Protein AF-A0A8D5AJT8-F1 (afdb_monomer)

Mean predicted aligned error: 10.45 Å

Foldseek 3Di:
DDPPPPVLFEFAEEEADDAQLCLLLVQLLQCLDLQEAEEAPLLLVQLVVQLVVQLVVLVPDPNCPDPVSNNLVSLQRSLCVSSVVQVVVCVVSVHRYYYHYHNNNLVSVVSVCSSRVQHAYEYGDEQLLLSLLSVCLQCVPPDDPQQPVLCVVVVPDSSQSSLVSNLVSSVSSVVVCVVDPLRYDYDYSQCCQPPVVVRVQVVQVSSVHGDDPVSQQVSQDQPDLLFDDDDLVRVQDRGRHCVSPPSSVPDPVVPHDPVSVVSSVVSCVVSVVVPDDTDDDDDDDDDFDDPPCLVVLVVLQLVLCVVCVVSLLSLQWKEWEFEDDPDTFIWIFGSNDPRTDIGTDDDDTQKYKYAYPRVSRCLSVVVDPPSSCVSVVRIDMDHDPRSVSSSCSSSRD

pLDDT: mean 83.9, std 16.43, range [24.47, 98.56]

Organism: NCBI:txid1295382

Structure (mmCIF, N/CA/C/O backbone):
data_AF-A0A8D5AJT8-F1
#
_entry.id   AF-A0A8D5AJT8-F1
#
loop_
_atom_site.group_PDB
_atom_site.id
_atom_site.type_symbol
_atom_site.label_atom_id
_atom_site.label_alt_id
_atom_site.label_comp_id
_atom_site.label_asym_id
_atom_site.label_entity_id
_atom_site.label_seq_id
_atom_site.pdbx_PDB_ins_code
_atom_site.Cartn_x
_atom_site.Cartn_y
_atom_site.Cartn_z
_atom_site.occupancy
_atom_site.B_iso_or_equiv
_atom_site.auth_seq_id
_atom_site.auth_comp_id
_atom_site.auth_asym_id
_atom_site.auth_atom_id
_atom_site.pdbx_PDB_model_num
ATOM 1 N N . MET A 1 1 ? -30.206 -16.526 6.614 1.00 31.19 1 MET A N 1
ATOM 2 C CA . MET A 1 1 ? -30.845 -15.644 7.615 1.00 31.19 1 MET A CA 1
ATOM 3 C C . MET A 1 1 ? -29.694 -14.838 8.151 1.00 31.19 1 MET A C 1
ATOM 5 O O . MET A 1 1 ? -28.939 -15.318 8.986 1.00 31.19 1 MET A O 1
ATOM 9 N N . ASP A 1 2 ? -29.449 -13.733 7.463 1.00 36.25 2 ASP A N 1
ATOM 10 C CA . ASP A 1 2 ? -28.161 -13.059 7.464 1.00 36.25 2 ASP A CA 1
ATOM 11 C C . ASP A 1 2 ? -28.082 -12.183 8.703 1.00 36.25 2 ASP A C 1
ATOM 13 O O . ASP A 1 2 ? -28.822 -11.209 8.837 1.00 36.25 2 ASP A O 1
ATOM 17 N N . HIS A 1 3 ? -27.197 -12.543 9.629 1.00 32.44 3 HIS A N 1
ATOM 18 C CA . HIS A 1 3 ? -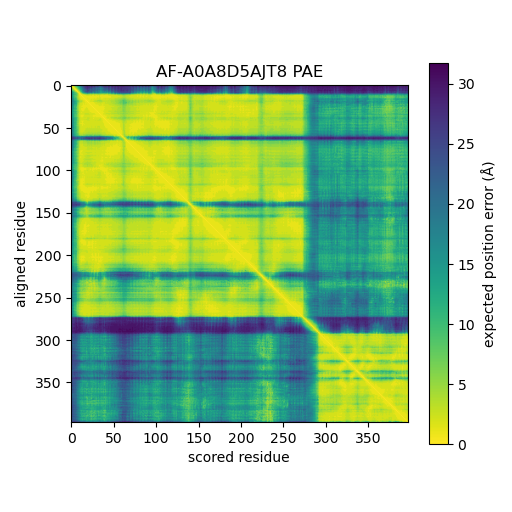26.776 -11.642 10.694 1.00 32.44 3 HIS A CA 1
ATOM 19 C C . HIS A 1 3 ? -25.809 -10.615 10.101 1.00 32.44 3 HIS A C 1
ATOM 21 O O . HIS A 1 3 ? -24.609 -10.640 10.347 1.00 32.44 3 HIS A O 1
ATOM 27 N N . PHE A 1 4 ? -26.348 -9.727 9.267 1.00 37.44 4 PHE A N 1
ATOM 28 C CA . PHE A 1 4 ? -25.704 -8.463 8.962 1.00 37.44 4 PHE A CA 1
ATOM 29 C C . PHE A 1 4 ? -26.032 -7.530 10.128 1.00 37.44 4 PHE A C 1
ATOM 31 O O . PHE A 1 4 ? -27.137 -6.990 10.208 1.00 37.44 4 PHE A O 1
ATOM 38 N N . ASP A 1 5 ? -25.109 -7.386 11.079 1.00 36.47 5 ASP A N 1
ATOM 39 C CA . ASP A 1 5 ? -25.244 -6.341 12.087 1.00 36.47 5 ASP A CA 1
ATOM 40 C C . ASP A 1 5 ? -25.215 -4.993 11.361 1.00 36.47 5 ASP A C 1
ATOM 42 O O . ASP A 1 5 ? -24.244 -4.640 10.690 1.00 36.47 5 ASP A O 1
ATOM 46 N N . ALA A 1 6 ? -26.283 -4.207 11.514 1.00 36.19 6 ALA A N 1
ATOM 47 C CA . ALA A 1 6 ? -26.414 -2.862 10.944 1.00 36.19 6 ALA A CA 1
ATOM 48 C C . ALA A 1 6 ? -25.292 -1.889 11.384 1.00 36.19 6 ALA A C 1
ATOM 50 O O . ALA A 1 6 ? -25.220 -0.767 10.893 1.00 36.19 6 ALA A O 1
ATOM 51 N N . ASN A 1 7 ? -24.415 -2.327 12.293 1.00 41.28 7 ASN A N 1
ATOM 52 C CA . ASN A 1 7 ? -23.260 -1.607 12.814 1.00 41.28 7 ASN A CA 1
ATOM 53 C C . ASN A 1 7 ? -21.974 -1.780 11.970 1.00 41.28 7 ASN A C 1
ATOM 55 O O . ASN A 1 7 ? -20.972 -1.131 12.264 1.00 41.28 7 ASN A O 1
ATOM 59 N N . ASP A 1 8 ? -21.980 -2.650 10.947 1.00 47.91 8 ASP A N 1
ATOM 60 C CA . ASP A 1 8 ? -20.798 -2.952 10.111 1.00 47.91 8 ASP A CA 1
ATOM 61 C C . ASP A 1 8 ? -20.852 -2.310 8.704 1.00 47.91 8 ASP A C 1
ATOM 63 O O . ASP A 1 8 ? -19.934 -2.450 7.893 1.00 47.91 8 ASP A O 1
ATOM 67 N N . ALA A 1 9 ? -21.917 -1.561 8.399 1.00 48.25 9 ALA A N 1
ATOM 68 C CA . ALA A 1 9 ? -22.022 -0.778 7.170 1.00 48.25 9 ALA A CA 1
ATOM 69 C C . ALA A 1 9 ? -21.283 0.567 7.322 1.00 48.25 9 ALA A C 1
ATOM 71 O O . ALA A 1 9 ? -21.709 1.425 8.090 1.00 48.25 9 ALA A O 1
ATOM 72 N N . GLY A 1 10 ? -20.192 0.762 6.570 1.00 64.62 10 GLY A N 1
ATOM 73 C CA . GLY A 1 10 ? -19.506 2.060 6.444 1.00 64.62 10 GLY A CA 1
ATOM 74 C C . GLY A 1 10 ? -18.225 2.240 7.269 1.00 64.62 10 GLY A C 1
ATOM 75 O O . GLY A 1 10 ? -17.694 3.348 7.329 1.00 64.62 10 GLY A O 1
ATOM 76 N N . ASN A 1 11 ? -17.695 1.182 7.892 1.00 85.00 11 ASN A N 1
ATOM 77 C CA . ASN A 1 11 ? -16.389 1.257 8.552 1.00 85.00 11 ASN A CA 1
ATOM 78 C C . ASN A 1 11 ? -15.257 1.313 7.509 1.00 85.00 11 ASN A C 1
ATOM 80 O O . ASN A 1 11 ? -15.252 0.502 6.579 1.00 85.00 11 ASN A O 1
ATOM 84 N N . PRO A 1 12 ? -14.279 2.224 7.653 1.00 95.06 12 PRO A N 1
ATOM 85 C CA . PRO A 1 12 ? -13.188 2.317 6.698 1.00 95.06 12 PRO A CA 1
ATOM 86 C C . PRO A 1 12 ? -12.231 1.137 6.795 1.00 95.06 12 PRO A C 1
ATOM 88 O O . PRO A 1 12 ? -12.018 0.564 7.870 1.00 95.06 12 PRO A O 1
ATOM 91 N N . VAL A 1 13 ? -11.616 0.815 5.661 1.00 97.69 13 VAL A N 1
ATOM 92 C CA . VAL A 1 13 ? -10.610 -0.239 5.545 1.00 97.69 13 VAL A CA 1
ATOM 93 C C . VAL A 1 13 ? -9.232 0.386 5.330 1.00 97.69 13 VAL A C 1
ATOM 95 O O . VAL A 1 13 ? -9.073 1.334 4.565 1.00 97.69 13 VAL A O 1
ATOM 98 N N . PHE A 1 14 ? -8.203 -0.148 5.981 1.00 98.31 14 PHE A N 1
ATOM 99 C CA . PHE A 1 14 ? -6.821 0.279 5.755 1.00 98.31 14 PHE A CA 1
ATOM 100 C C . PHE A 1 14 ? -5.932 -0.914 5.422 1.00 98.31 14 PH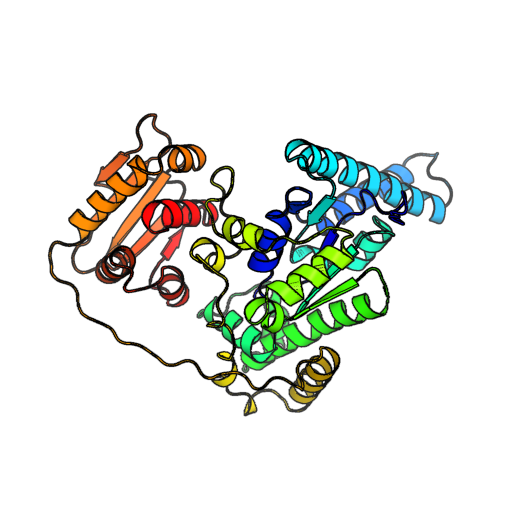E A C 1
ATOM 102 O O . PHE A 1 14 ? -5.881 -1.888 6.173 1.00 98.31 14 PHE A O 1
ATOM 109 N N . ILE A 1 15 ? -5.175 -0.823 4.328 1.00 98.31 15 ILE A N 1
ATOM 110 C CA . ILE A 1 15 ? -4.150 -1.822 4.001 1.00 98.31 15 ILE A CA 1
ATOM 111 C C . ILE A 1 15 ? -2.826 -1.395 4.643 1.00 98.31 15 ILE A C 1
ATOM 113 O O . ILE A 1 15 ? -2.191 -0.425 4.219 1.00 98.31 15 ILE A O 1
ATOM 117 N N . LEU A 1 16 ? -2.389 -2.146 5.654 1.00 98.00 16 LEU A N 1
ATOM 118 C CA . LEU A 1 16 ? -1.123 -1.956 6.356 1.00 98.00 16 LEU A CA 1
ATOM 119 C C . LEU A 1 16 ? -0.055 -2.821 5.693 1.00 98.00 16 LEU A C 1
ATOM 121 O O . LEU A 1 16 ? -0.160 -4.045 5.663 1.00 98.00 16 LEU A O 1
ATOM 125 N N . SER A 1 17 ? 0.965 -2.190 5.118 1.00 95.88 17 SER A N 1
ATOM 126 C CA . SER A 1 17 ? 1.995 -2.905 4.364 1.00 95.88 17 SER A CA 1
ATOM 127 C C . SER A 1 17 ? 3.266 -2.085 4.230 1.00 95.88 17 SER A C 1
ATOM 129 O O . SER A 1 17 ? 3.240 -0.856 4.321 1.00 95.88 17 SER A O 1
ATOM 131 N N . LEU A 1 18 ? 4.372 -2.766 3.944 1.00 93.44 18 LEU A N 1
ATOM 132 C CA . LEU A 1 18 ? 5.580 -2.110 3.459 1.00 93.44 18 LEU A CA 1
ATOM 133 C C . LEU A 1 18 ? 5.525 -1.950 1.939 1.00 93.44 18 LEU A C 1
ATOM 135 O O . LEU A 1 18 ? 4.815 -2.669 1.222 1.00 93.44 18 LEU A O 1
ATOM 139 N N . LYS A 1 19 ? 6.330 -1.017 1.423 1.00 87.62 19 LYS A N 1
ATOM 140 C CA . LYS A 1 19 ? 6.639 -0.972 -0.009 1.00 87.62 19 LYS A CA 1
ATOM 141 C C . LYS A 1 19 ? 7.170 -2.341 -0.428 1.00 87.62 19 LYS A C 1
ATOM 143 O O . LYS A 1 19 ? 7.923 -2.936 0.317 1.00 87.62 19 LYS A O 1
ATOM 148 N N . ARG A 1 20 ? 6.843 -2.829 -1.625 1.00 87.62 20 ARG A N 1
ATOM 149 C CA . ARG A 1 20 ? 7.329 -4.133 -2.139 1.00 87.62 20 ARG A CA 1
ATOM 150 C C . ARG A 1 20 ? 6.747 -5.371 -1.464 1.00 87.62 20 ARG A C 1
ATOM 152 O O . ARG A 1 20 ? 7.190 -6.463 -1.782 1.00 87.62 20 ARG A O 1
ATOM 159 N N . SER A 1 21 ? 5.707 -5.255 -0.648 1.00 92.44 21 SER A N 1
ATOM 160 C CA . SER A 1 21 ? 4.983 -6.434 -0.142 1.00 92.44 21 SER A CA 1
ATOM 161 C C . SER A 1 21 ? 3.808 -6.870 -1.031 1.00 92.44 21 SER A C 1
ATOM 163 O O . SER A 1 21 ? 2.979 -7.652 -0.598 1.00 92.44 21 SER A O 1
ATOM 165 N N . GLY A 1 22 ? 3.690 -6.346 -2.259 1.00 90.88 22 GLY A N 1
ATOM 166 C CA . GLY A 1 22 ? 2.536 -6.608 -3.137 1.00 90.88 22 GLY A CA 1
ATOM 167 C C . GLY A 1 22 ? 1.314 -5.727 -2.849 1.00 90.88 22 GLY A C 1
ATOM 168 O O . GLY A 1 22 ? 0.205 -6.037 -3.269 1.00 90.88 22 GLY A O 1
ATOM 169 N N . SER A 1 23 ? 1.496 -4.604 -2.152 1.00 92.50 23 SER A N 1
ATOM 170 C CA . SER A 1 23 ? 0.389 -3.762 -1.681 1.00 92.50 23 SER A CA 1
ATOM 171 C C . SER A 1 23 ? -0.383 -3.043 -2.787 1.00 92.50 23 SER A C 1
ATOM 173 O O . SER A 1 23 ? -1.576 -2.791 -2.639 1.00 92.50 23 SER A O 1
ATOM 175 N N . THR A 1 24 ? 0.261 -2.748 -3.920 1.00 90.62 24 THR A N 1
ATOM 176 C CA . THR A 1 24 ? -0.433 -2.258 -5.121 1.00 90.62 24 THR A CA 1
ATOM 177 C C . THR A 1 24 ? -1.337 -3.336 -5.712 1.00 90.62 24 THR A C 1
ATOM 179 O O . THR A 1 24 ? -2.485 -3.030 -6.010 1.00 90.62 24 THR A O 1
ATOM 182 N N . LEU A 1 25 ? -0.863 -4.583 -5.828 1.00 92.44 25 LEU A N 1
ATOM 183 C CA . LEU A 1 25 ? -1.694 -5.697 -6.293 1.00 92.44 25 LEU A CA 1
ATOM 184 C C . LEU A 1 25 ? -2.913 -5.860 -5.382 1.00 92.44 25 LEU A C 1
ATOM 186 O O . LEU A 1 25 ? -4.036 -5.796 -5.863 1.00 92.44 25 LEU A O 1
ATOM 190 N N . LEU A 1 26 ? -2.691 -5.987 -4.070 1.00 95.31 26 LEU A N 1
ATOM 191 C CA . LEU A 1 26 ? -3.781 -6.185 -3.117 1.00 95.31 26 LEU A CA 1
ATOM 192 C C . LEU A 1 26 ? -4.805 -5.048 -3.163 1.00 95.31 26 LEU A C 1
ATOM 194 O O . LEU A 1 26 ? -6.000 -5.314 -3.182 1.00 95.31 26 LEU A O 1
ATOM 198 N N . ARG A 1 27 ? -4.352 -3.790 -3.230 1.00 94.62 27 ARG A N 1
ATOM 199 C CA . ARG A 1 27 ? -5.260 -2.645 -3.343 1.00 94.62 27 ARG A CA 1
ATOM 200 C C . ARG A 1 27 ? -6.124 -2.719 -4.594 1.00 94.62 27 ARG A C 1
ATOM 202 O O . ARG A 1 27 ? -7.317 -2.523 -4.468 1.00 94.62 27 ARG A O 1
ATOM 209 N N . ASN A 1 28 ? -5.547 -3.005 -5.761 1.00 91.94 28 ASN A N 1
ATOM 210 C CA . ASN A 1 28 ? -6.325 -3.089 -7.003 1.00 91.94 28 ASN A CA 1
ATOM 211 C C . ASN A 1 28 ? -7.278 -4.294 -7.010 1.00 91.94 28 ASN A C 1
ATOM 213 O O . ASN A 1 28 ? -8.359 -4.201 -7.574 1.00 91.94 28 ASN A O 1
ATOM 217 N N . VAL A 1 29 ? -6.920 -5.404 -6.354 1.00 93.81 29 VAL A N 1
ATOM 218 C CA . VAL A 1 29 ? -7.859 -6.519 -6.157 1.00 93.81 29 VAL A CA 1
ATOM 219 C C . VAL A 1 29 ? -9.030 -6.088 -5.273 1.00 93.81 29 VAL A C 1
ATOM 221 O O . VAL A 1 29 ? -10.179 -6.352 -5.610 1.00 93.81 29 VAL A O 1
ATOM 224 N N . VAL A 1 30 ? -8.757 -5.386 -4.170 1.00 94.56 30 VAL A N 1
ATOM 225 C CA . VAL A 1 30 ? -9.801 -4.837 -3.290 1.00 94.56 30 VAL A CA 1
ATOM 226 C C . VAL A 1 30 ? -10.692 -3.838 -4.042 1.00 94.56 30 VAL A C 1
ATOM 228 O O . VAL A 1 30 ? -11.909 -3.930 -3.935 1.00 94.56 30 VAL A O 1
ATOM 231 N N . ASP A 1 31 ? -10.094 -2.958 -4.846 1.00 92.81 31 ASP A N 1
ATOM 232 C CA . ASP A 1 31 ? -10.767 -1.953 -5.689 1.00 92.81 31 ASP A CA 1
ATOM 233 C C . ASP A 1 31 ? -11.601 -2.566 -6.826 1.00 92.81 31 ASP A C 1
ATOM 235 O O . ASP A 1 31 ? -12.544 -1.964 -7.319 1.00 92.81 31 ASP A O 1
ATOM 239 N N . SER A 1 32 ? -11.271 -3.788 -7.261 1.00 92.25 32 SER A N 1
ATOM 240 C CA . SER A 1 32 ? -12.020 -4.468 -8.327 1.00 92.25 32 SER A CA 1
ATOM 241 C C . SER A 1 32 ? -13.430 -4.891 -7.899 1.00 92.25 32 SER A C 1
ATOM 243 O O . SER A 1 32 ? -14.270 -5.217 -8.745 1.00 92.25 32 SER A O 1
ATOM 245 N N . HIS A 1 33 ? -13.696 -4.911 -6.590 1.00 94.06 33 HIS A N 1
ATOM 246 C CA . HIS A 1 33 ? -14.980 -5.303 -6.041 1.00 94.06 33 HIS A CA 1
ATOM 247 C C . HIS A 1 33 ? -15.950 -4.108 -6.027 1.00 94.06 33 HIS A C 1
ATOM 249 O O . HIS A 1 33 ? -15.670 -3.112 -5.369 1.00 94.06 33 HIS A O 1
ATOM 255 N N . PRO A 1 34 ? -17.156 -4.217 -6.618 1.00 92.94 34 PRO A N 1
ATOM 256 C CA . PRO A 1 34 ? -18.059 -3.074 -6.838 1.00 92.94 34 PRO A CA 1
ATOM 257 C C . PRO A 1 34 ? -18.559 -2.384 -5.558 1.00 92.94 34 PRO A C 1
ATOM 259 O O . PRO A 1 34 ? -19.081 -1.279 -5.600 1.00 92.94 34 PRO A O 1
ATOM 262 N N . ALA A 1 35 ? -18.442 -3.041 -4.404 1.00 94.12 35 ALA A N 1
ATOM 263 C CA . ALA A 1 35 ? -18.800 -2.462 -3.110 1.00 94.12 35 ALA A CA 1
ATOM 264 C C . ALA A 1 35 ? -17.647 -1.720 -2.402 1.00 94.12 35 ALA A C 1
ATOM 266 O O . ALA A 1 35 ? -17.856 -1.272 -1.271 1.00 94.12 35 ALA A O 1
ATOM 267 N N . VAL A 1 36 ? -16.454 -1.619 -2.999 1.00 93.88 36 VAL A N 1
ATOM 268 C CA . VAL A 1 36 ? -15.268 -1.036 -2.356 1.00 93.88 36 VAL A CA 1
ATOM 269 C C . VAL A 1 36 ? -14.590 -0.018 -3.266 1.00 93.88 36 VAL A C 1
ATOM 271 O O . VAL A 1 36 ? -14.219 -0.345 -4.379 1.00 93.88 36 VAL A O 1
ATOM 274 N N . PHE A 1 37 ? -14.356 1.180 -2.736 1.00 93.94 37 PHE A N 1
ATOM 275 C CA . PHE A 1 37 ? -13.538 2.221 -3.356 1.00 93.94 37 PHE A CA 1
ATOM 276 C C . PHE A 1 37 ? -12.173 2.285 -2.658 1.00 93.94 37 PHE A C 1
ATOM 278 O O . PHE A 1 37 ? -12.108 2.629 -1.475 1.00 93.94 37 PHE A O 1
ATOM 285 N N . ALA A 1 38 ? -11.073 1.948 -3.333 1.00 93.38 38 ALA A N 1
ATOM 286 C CA . ALA A 1 38 ? -9.747 1.838 -2.727 1.00 93.38 38 ALA A CA 1
ATOM 287 C C . ALA A 1 38 ? -8.743 2.886 -3.241 1.00 93.38 38 ALA A C 1
ATOM 289 O O . ALA A 1 38 ? -8.243 2.840 -4.363 1.00 93.38 38 ALA A O 1
ATOM 290 N N . SER A 1 39 ? -8.318 3.789 -2.360 1.00 91.50 39 SER A N 1
ATOM 291 C CA . SER A 1 39 ? -7.466 4.929 -2.694 1.00 91.50 39 SER A CA 1
ATOM 292 C C . SER A 1 39 ? -6.019 4.801 -2.184 1.00 91.50 39 SER A C 1
ATOM 294 O O . SER A 1 39 ? -5.596 3.786 -1.617 1.00 91.50 39 SER A O 1
ATOM 296 N N . VAL A 1 40 ? -5.213 5.824 -2.487 1.00 91.00 40 VAL A N 1
ATOM 297 C CA . VAL A 1 40 ? -3.848 6.066 -1.967 1.00 91.00 40 VAL A CA 1
ATOM 298 C C . VAL A 1 40 ? -3.750 7.498 -1.416 1.00 91.00 40 VAL A C 1
ATOM 300 O O . VAL A 1 40 ? -2.761 8.203 -1.616 1.00 91.00 40 VAL A O 1
ATOM 303 N N . PHE A 1 41 ? -4.804 7.967 -0.749 1.00 93.12 41 PHE A N 1
ATOM 304 C CA . PHE A 1 41 ? -4.995 9.382 -0.403 1.00 93.12 41 PHE A CA 1
ATOM 305 C C . PHE A 1 41 ? -4.261 9.831 0.861 1.00 93.12 41 PHE A C 1
ATOM 307 O O . PHE A 1 41 ? -4.344 11.000 1.231 1.00 93.12 41 PHE A O 1
ATOM 314 N N . ALA A 1 42 ? -3.498 8.935 1.496 1.00 94.56 42 ALA A N 1
ATOM 315 C CA . ALA A 1 42 ? -2.661 9.272 2.652 1.00 94.56 42 ALA A CA 1
ATOM 316 C C . ALA A 1 42 ? -3.508 9.821 3.807 1.00 94.56 42 ALA A C 1
ATOM 318 O O . ALA A 1 42 ? -3.265 10.900 4.356 1.00 94.56 42 ALA A O 1
ATOM 319 N N . ILE A 1 43 ? -4.515 9.033 4.183 1.00 97.19 43 ILE A N 1
ATOM 320 C CA . ILE A 1 43 ? -5.489 9.405 5.207 1.00 97.19 43 ILE A CA 1
ATOM 321 C C . ILE A 1 43 ? -4.826 9.638 6.571 1.00 97.19 43 ILE A C 1
ATOM 323 O O . ILE A 1 43 ? -5.264 10.509 7.314 1.00 97.19 43 ILE A O 1
ATOM 327 N N . GLY A 1 44 ? -3.732 8.941 6.892 1.00 97.25 44 GLY A N 1
ATOM 328 C CA . GLY A 1 44 ? -2.982 9.149 8.136 1.00 97.25 44 GLY A CA 1
ATOM 329 C C . GLY A 1 44 ? -2.467 10.586 8.306 1.00 97.25 44 GLY A C 1
ATOM 330 O O . GLY A 1 44 ? -2.859 11.252 9.268 1.00 97.25 44 GLY A O 1
ATOM 331 N N . PRO A 1 45 ? -1.636 11.095 7.377 1.00 98.00 45 PRO A N 1
ATOM 332 C CA . PRO A 1 45 ? -1.221 12.499 7.367 1.00 98.00 45 PRO A CA 1
ATOM 333 C C . PRO A 1 45 ? -2.384 13.502 7.378 1.00 98.00 45 PRO A C 1
ATOM 335 O O . PRO A 1 45 ? -2.307 14.520 8.069 1.00 98.00 45 PRO A O 1
ATOM 338 N N . LEU A 1 46 ? -3.479 13.215 6.663 1.00 98.00 46 LEU A N 1
ATOM 339 C CA . LEU A 1 46 ? -4.673 14.064 6.678 1.00 98.00 46 LEU A CA 1
ATOM 340 C C . LEU A 1 46 ? -5.322 14.112 8.072 1.00 98.00 46 LEU A C 1
ATOM 342 O O . LEU A 1 46 ? -5.634 15.196 8.568 1.00 98.00 46 LEU A O 1
ATOM 346 N N . CYS A 1 47 ? -5.476 12.960 8.734 1.00 98.38 47 CYS A N 1
ATOM 347 C CA . CYS A 1 47 ? -5.963 12.882 10.110 1.00 98.38 47 CYS A CA 1
ATOM 348 C C . CYS A 1 47 ? -5.072 13.675 11.072 1.00 98.38 47 CYS A C 1
ATOM 350 O O . CYS A 1 47 ? -5.596 14.383 11.927 1.00 98.38 47 CYS A O 1
ATOM 352 N N . GLU A 1 48 ? -3.746 13.590 10.934 1.00 98.38 48 GLU A N 1
ATOM 353 C CA . GLU A 1 48 ? -2.794 14.333 11.774 1.00 98.38 48 GLU A CA 1
ATOM 354 C C . GLU A 1 48 ? -2.994 15.846 11.653 1.00 98.38 48 GLU A C 1
ATOM 356 O O . GLU A 1 48 ? -3.123 16.548 12.664 1.00 98.38 48 GLU A O 1
ATOM 361 N N . ALA A 1 49 ? -3.066 16.342 10.415 1.00 98.38 49 ALA A N 1
ATOM 362 C CA . ALA A 1 49 ? -3.258 17.757 10.131 1.00 98.38 49 ALA A CA 1
ATOM 363 C C . ALA A 1 49 ? -4.598 18.262 10.687 1.00 98.38 49 ALA A C 1
ATOM 365 O O . ALA A 1 49 ? -4.626 19.225 11.456 1.00 98.38 49 ALA A O 1
ATOM 366 N N . LEU A 1 50 ? -5.700 17.578 10.364 1.00 98.31 50 LEU A N 1
ATOM 367 C CA . LEU A 1 50 ? -7.042 17.960 10.808 1.00 98.31 50 LEU A CA 1
ATOM 368 C C . LEU A 1 50 ? -7.186 17.895 12.330 1.00 98.31 50 LEU A C 1
ATOM 370 O O . LEU A 1 50 ? -7.687 18.844 12.935 1.00 98.31 50 LEU A O 1
ATOM 374 N N . ASN A 1 51 ? -6.708 16.823 12.964 1.00 98.12 51 ASN A N 1
ATOM 375 C CA . ASN A 1 51 ? -6.800 16.664 14.412 1.00 98.12 51 ASN A CA 1
ATOM 376 C C . ASN A 1 51 ? -6.010 17.753 15.143 1.00 98.12 51 ASN A C 1
ATOM 378 O O . ASN A 1 51 ? -6.517 18.343 16.099 1.00 98.12 51 ASN A O 1
ATOM 382 N N . SER A 1 52 ? -4.808 18.077 14.660 1.00 97.31 52 SER A N 1
ATOM 383 C CA . SER A 1 52 ? -3.997 19.170 15.204 1.00 97.31 52 SER A CA 1
ATOM 384 C C . SER A 1 52 ? -4.703 20.520 15.067 1.00 97.31 52 SER A C 1
ATOM 386 O O . SER A 1 52 ? -4.803 21.273 16.039 1.00 97.31 52 SER A O 1
ATOM 388 N N . THR A 1 53 ? -5.258 20.819 13.889 1.00 97.00 53 THR A N 1
ATOM 389 C CA . THR A 1 53 ? -6.000 22.062 13.648 1.00 97.00 53 THR A CA 1
ATOM 390 C C . THR A 1 53 ? -7.257 22.156 14.513 1.00 97.00 53 THR A C 1
ATOM 392 O O . THR A 1 53 ? -7.478 23.188 15.150 1.00 97.00 53 THR A O 1
ATOM 395 N N . HIS A 1 54 ? -8.065 21.095 14.593 1.00 95.50 54 HIS A N 1
ATOM 396 C CA . HIS A 1 54 ? -9.260 21.068 15.434 1.00 95.50 54 HIS A CA 1
ATOM 397 C C . HIS A 1 54 ? -8.917 21.234 16.912 1.00 95.50 54 HIS A C 1
ATOM 399 O O . HIS A 1 54 ? -9.541 22.055 17.584 1.00 95.50 54 HIS A O 1
ATOM 405 N N . TYR A 1 55 ? -7.904 20.523 17.408 1.00 94.81 55 TYR A N 1
ATOM 406 C CA . TYR A 1 55 ? -7.457 20.645 18.792 1.00 94.81 55 TYR A CA 1
ATOM 407 C C . TYR A 1 55 ? -7.030 22.082 19.128 1.00 94.81 55 TYR A C 1
ATOM 409 O O . TYR A 1 55 ? -7.505 22.647 20.114 1.00 94.81 55 TYR A O 1
ATOM 417 N N . LEU A 1 56 ? -6.198 22.712 18.290 1.00 94.38 56 LEU A N 1
ATOM 418 C CA . LEU A 1 56 ? -5.738 24.089 18.511 1.00 94.38 56 LEU A CA 1
ATOM 419 C C . LEU A 1 56 ? -6.877 25.113 18.408 1.00 94.38 56 LEU A C 1
ATOM 421 O O . LEU A 1 56 ? -6.933 26.056 19.199 1.00 94.38 56 LEU A O 1
ATOM 425 N N . ALA A 1 57 ? -7.811 24.929 17.473 1.00 93.25 57 ALA A N 1
ATOM 426 C CA . ALA A 1 57 ? -8.991 25.783 17.361 1.00 93.25 57 ALA A CA 1
ATOM 427 C C . ALA A 1 57 ? -9.867 25.693 18.622 1.00 93.25 57 ALA A C 1
ATOM 429 O O . ALA A 1 57 ? -10.245 26.720 19.190 1.00 93.25 57 ALA A O 1
ATOM 430 N N . LEU A 1 58 ? -10.116 24.473 19.111 1.00 92.06 58 LEU A N 1
ATOM 431 C CA . LEU A 1 58 ? -10.857 24.230 20.349 1.00 92.06 58 LEU A CA 1
ATOM 432 C C . LEU A 1 58 ? -10.117 24.765 21.581 1.00 92.06 58 LEU A C 1
ATOM 434 O O . LEU A 1 58 ? -10.757 25.220 22.525 1.00 92.06 58 LEU A O 1
ATOM 438 N N . ALA A 1 59 ? -8.780 24.733 21.588 1.00 89.19 59 ALA A N 1
ATOM 439 C CA . ALA A 1 59 ? -7.945 25.304 22.648 1.00 89.19 59 ALA A CA 1
ATOM 440 C C . ALA A 1 59 ? -8.082 26.829 22.747 1.00 89.19 59 ALA A C 1
ATOM 442 O O . ALA A 1 59 ? -8.059 27.378 23.846 1.00 89.19 59 ALA A O 1
ATOM 443 N N . ARG A 1 60 ? -8.261 27.511 21.609 1.00 88.44 60 ARG A N 1
ATOM 444 C CA . ARG A 1 60 ? -8.448 28.969 21.563 1.00 88.44 60 ARG A CA 1
ATOM 445 C C . ARG A 1 60 ? -9.877 29.416 21.851 1.00 88.44 60 ARG A C 1
ATOM 447 O O . ARG A 1 60 ? -10.072 30.527 22.336 1.00 88.44 60 ARG A O 1
ATOM 454 N N . SER A 1 61 ? -10.876 28.599 21.527 1.00 80.88 61 SER A N 1
ATOM 455 C CA . SER A 1 61 ? -12.271 28.923 21.822 1.00 80.88 61 SER A CA 1
ATOM 456 C C . SER A 1 61 ? -12.577 28.719 23.310 1.00 80.88 61 SER A C 1
ATOM 458 O O . SER A 1 61 ? -12.261 27.667 23.862 1.00 80.88 61 SER A O 1
ATOM 460 N N . ALA A 1 62 ? -13.270 29.667 23.949 1.00 61.47 62 ALA A N 1
ATOM 461 C CA . ALA A 1 62 ? -13.691 29.573 25.357 1.00 61.47 62 ALA A CA 1
ATOM 462 C C . ALA A 1 62 ? -14.667 28.405 25.660 1.00 61.47 62 ALA A C 1
ATOM 464 O O . ALA A 1 62 ? -15.086 28.239 26.800 1.00 61.47 62 ALA A O 1
ATOM 465 N N . GLY A 1 63 ? -15.033 27.602 24.652 1.00 61.12 63 GLY A N 1
ATOM 466 C CA . GLY A 1 63 ? -15.973 26.480 24.745 1.00 61.12 63 GLY A CA 1
ATOM 467 C C . GLY A 1 63 ? -15.348 25.086 24.625 1.00 61.12 63 GLY A C 1
ATOM 468 O O . GLY A 1 63 ? -16.081 24.124 24.440 1.00 61.12 63 GLY A O 1
ATOM 469 N N . GLY A 1 64 ? -14.020 24.943 24.690 1.00 62.94 64 GLY A N 1
ATOM 470 C CA . GLY A 1 64 ? -13.347 23.661 24.427 1.00 62.94 64 GLY A CA 1
ATOM 471 C C . GLY A 1 64 ? -13.392 22.608 25.544 1.00 62.94 64 GLY A C 1
ATOM 472 O O . GLY A 1 64 ? -12.678 21.617 25.426 1.00 62.94 64 GLY A O 1
ATOM 473 N N . GLY A 1 65 ? -14.172 22.817 26.610 1.00 78.44 65 GLY A N 1
ATOM 474 C CA . GLY A 1 65 ? -14.271 21.886 27.739 1.00 78.44 65 GLY A CA 1
ATOM 475 C C . GLY A 1 65 ? -12.939 21.623 28.457 1.00 78.44 65 GLY A C 1
ATOM 476 O O . GLY A 1 65 ? -11.950 22.357 28.305 1.00 78.44 65 GLY A O 1
ATOM 477 N N . SER A 1 66 ? -12.927 20.565 29.263 1.00 89.75 66 SER A N 1
ATOM 478 C CA . SER A 1 66 ? -11.723 19.974 29.849 1.00 89.75 66 SER A CA 1
ATOM 479 C C . SER A 1 66 ? -10.793 19.405 28.769 1.00 89.75 66 SER A C 1
ATOM 481 O O . SER A 1 66 ? -11.185 19.176 27.627 1.00 89.75 66 SER A O 1
ATOM 483 N N . GLU A 1 67 ? -9.528 19.162 29.113 1.00 92.00 67 GLU A N 1
ATOM 484 C CA . GLU A 1 67 ? -8.543 18.631 28.161 1.00 92.00 67 GLU A CA 1
ATOM 485 C C . GLU A 1 67 ? -8.950 17.283 27.513 1.00 92.00 67 GLU A C 1
ATOM 487 O O . GLU A 1 67 ? -8.806 17.152 26.293 1.00 92.00 67 GLU A O 1
ATOM 492 N N . PRO A 1 68 ? -9.512 16.297 28.245 1.00 93.12 68 PRO A N 1
ATOM 493 C CA . PRO A 1 68 ? -10.030 15.070 27.633 1.00 93.12 68 PRO A CA 1
ATOM 494 C C . PRO A 1 68 ? -11.187 15.316 26.655 1.00 93.12 68 PRO A C 1
ATOM 496 O O . PRO A 1 68 ? -11.189 14.751 25.562 1.00 93.12 68 PRO A O 1
ATOM 499 N N . GLU A 1 69 ? -12.135 16.189 27.010 1.00 92.38 69 GLU A N 1
ATOM 500 C CA . GLU A 1 69 ? -13.275 16.540 26.148 1.00 92.38 69 GLU A CA 1
ATOM 501 C C . GLU A 1 69 ? -12.805 17.224 24.864 1.00 92.38 69 GLU A C 1
ATOM 503 O O . GLU A 1 69 ? -13.266 16.891 23.773 1.00 92.38 69 GLU A O 1
ATOM 508 N N . ARG A 1 70 ? -11.821 18.124 24.974 1.00 92.69 70 ARG A N 1
ATOM 509 C CA . ARG A 1 70 ? -11.216 18.806 23.8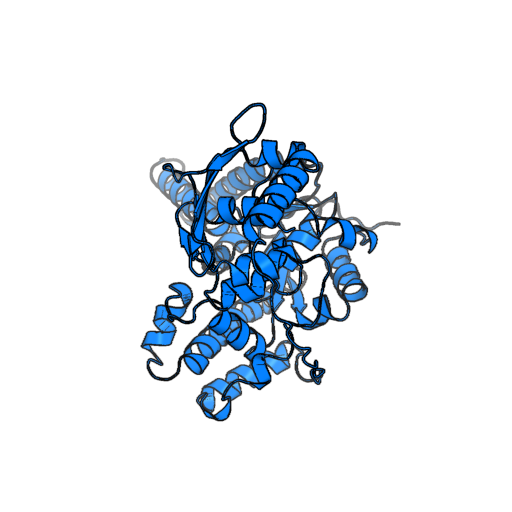26 1.00 92.69 70 ARG A CA 1
ATOM 510 C C . ARG A 1 70 ? -10.613 17.818 22.833 1.00 92.69 70 ARG A C 1
ATOM 512 O O . ARG A 1 70 ? -10.806 17.957 21.627 1.00 92.69 70 ARG A O 1
ATOM 519 N N . ARG A 1 71 ? -9.875 16.823 23.335 1.00 94.62 71 ARG A N 1
ATOM 520 C CA . ARG A 1 71 ? -9.246 15.778 22.512 1.00 94.62 71 ARG A CA 1
ATOM 521 C C . ARG A 1 71 ? -10.280 14.873 21.859 1.00 94.62 71 ARG A C 1
ATOM 523 O O . ARG A 1 71 ? -10.160 14.610 20.668 1.00 94.62 71 ARG A O 1
ATOM 530 N N . ALA A 1 72 ? -11.292 14.439 22.609 1.00 95.00 72 ALA A N 1
ATOM 531 C CA . ALA A 1 72 ? -12.385 13.637 22.068 1.00 95.00 72 ALA A CA 1
ATOM 532 C C . ALA A 1 72 ? -13.116 14.387 20.943 1.00 95.00 72 ALA A C 1
ATOM 534 O O . ALA A 1 72 ? -13.255 13.870 19.839 1.00 95.00 72 ALA A O 1
ATOM 535 N N . LEU A 1 73 ? -13.455 15.659 21.170 1.00 95.06 73 LEU A N 1
ATOM 536 C CA . LEU A 1 73 ? -14.126 16.484 20.170 1.00 95.06 73 LEU A CA 1
ATOM 537 C C . LEU A 1 73 ? -13.251 16.749 18.931 1.00 95.06 73 LEU A C 1
ATOM 539 O O . LEU A 1 73 ? -13.772 16.824 17.818 1.00 95.06 73 LEU A O 1
ATOM 543 N N . ALA A 1 74 ? -11.930 16.884 19.090 1.00 96.56 74 ALA A N 1
ATOM 544 C CA . ALA A 1 74 ? -11.009 17.001 17.959 1.00 96.56 74 ALA A CA 1
ATOM 545 C C . ALA A 1 74 ? -10.981 15.720 17.106 1.00 96.56 74 ALA A C 1
ATOM 547 O O . ALA A 1 74 ? -11.032 15.810 15.876 1.00 96.56 74 ALA A O 1
ATOM 548 N N . LEU A 1 75 ? -10.978 14.543 17.742 1.00 97.75 75 LEU A N 1
ATOM 549 C CA . LEU A 1 75 ? -11.070 13.253 17.053 1.00 97.75 75 LEU A CA 1
ATOM 550 C C . LEU A 1 75 ? -12.403 13.113 16.310 1.00 97.75 75 LEU A C 1
ATOM 552 O O . LEU A 1 75 ? -12.401 12.737 15.142 1.00 97.75 75 LEU A O 1
ATOM 556 N N . ASP A 1 76 ? -13.522 13.476 16.941 1.00 96.62 76 ASP A N 1
ATOM 557 C CA . ASP A 1 76 ? -14.852 13.400 16.326 1.00 96.62 76 ASP A CA 1
ATOM 558 C C . ASP A 1 76 ? -14.976 14.315 15.105 1.00 96.62 76 ASP A C 1
ATOM 560 O O . ASP A 1 76 ? -15.480 13.901 14.060 1.00 96.62 76 ASP A O 1
ATOM 564 N N . LYS A 1 77 ? -14.463 15.549 15.203 1.00 97.00 77 LYS A N 1
ATOM 565 C CA . LYS A 1 77 ? -14.427 16.488 14.072 1.00 97.00 77 LYS A CA 1
ATOM 566 C C . LYS A 1 77 ? -13.532 15.987 12.941 1.00 97.00 77 LYS A C 1
ATOM 568 O O . LYS A 1 77 ? -13.920 16.082 11.781 1.00 97.00 77 LYS A O 1
ATOM 573 N N . THR A 1 78 ? -12.383 15.407 13.283 1.00 98.44 78 THR A N 1
ATOM 574 C CA . THR A 1 78 ? -11.471 14.795 12.307 1.00 98.44 78 THR A CA 1
ATOM 575 C C . THR A 1 78 ? -12.141 13.628 11.589 1.00 98.44 78 THR A C 1
ATOM 577 O O . THR A 1 78 ? -12.114 13.577 10.362 1.00 98.44 78 THR A O 1
ATOM 580 N N . ARG A 1 79 ? -12.795 12.728 12.338 1.00 98.00 79 ARG A N 1
ATOM 581 C CA . ARG A 1 79 ? -13.559 11.601 11.788 1.00 98.00 79 ARG A CA 1
ATOM 582 C C . ARG A 1 79 ? -14.623 12.101 10.820 1.00 98.00 79 ARG A C 1
ATOM 584 O O . ARG A 1 79 ? -14.651 11.655 9.684 1.00 98.00 79 ARG A O 1
ATOM 591 N N . ALA A 1 80 ? -15.446 13.062 11.241 1.00 97.00 80 ALA A N 1
ATOM 592 C CA . ALA A 1 80 ? -16.520 13.603 10.413 1.00 97.00 80 ALA A CA 1
ATOM 593 C C . ALA A 1 80 ? -16.004 14.237 9.110 1.00 97.00 80 ALA A C 1
ATOM 595 O O . ALA A 1 80 ? -16.585 14.008 8.053 1.00 97.00 80 ALA A O 1
ATOM 596 N N . ALA A 1 81 ? -14.906 14.998 9.170 1.00 97.50 81 ALA A N 1
ATOM 597 C CA . ALA A 1 81 ? -14.317 15.633 7.993 1.00 97.50 81 ALA A CA 1
ATOM 598 C C . ALA A 1 81 ? -13.774 14.606 6.986 1.00 97.50 81 ALA A C 1
ATOM 600 O O . ALA A 1 81 ? -14.046 14.711 5.792 1.00 97.50 81 ALA A O 1
ATOM 601 N N . VAL A 1 82 ? -13.036 13.599 7.462 1.00 97.44 82 VAL A N 1
ATOM 602 C CA . VAL A 1 82 ? -12.464 12.566 6.587 1.00 97.44 82 VAL A CA 1
ATOM 603 C C . VAL A 1 82 ? -13.546 11.631 6.047 1.00 97.44 82 VAL A C 1
ATOM 605 O O . VAL A 1 82 ? -13.552 11.358 4.852 1.00 97.44 82 VAL A O 1
ATOM 608 N N . THR A 1 83 ? -14.480 11.172 6.888 1.00 95.44 83 THR A N 1
ATOM 609 C CA . THR A 1 83 ? -15.606 10.334 6.447 1.00 95.44 83 THR A CA 1
ATOM 610 C C . THR A 1 83 ? -16.462 11.068 5.422 1.00 95.44 83 THR A C 1
ATOM 612 O O . THR A 1 83 ? -16.758 10.489 4.389 1.00 95.44 83 THR A O 1
ATOM 615 N N . GLY A 1 84 ? -16.792 12.346 5.644 1.00 94.69 84 GLY A N 1
ATOM 616 C CA . GLY A 1 84 ? -17.557 13.136 4.675 1.00 94.69 84 GLY A CA 1
ATOM 617 C C . GLY A 1 84 ? -16.885 13.187 3.301 1.00 94.69 84 GLY A C 1
ATOM 618 O O . GLY A 1 84 ? -17.526 12.881 2.301 1.00 94.69 84 GLY A O 1
ATOM 619 N N . LEU A 1 85 ? -15.580 13.478 3.267 1.00 95.50 85 LEU A N 1
ATOM 620 C CA . LEU A 1 85 ? -14.796 13.502 2.030 1.00 95.50 85 LEU A CA 1
ATOM 621 C C . LEU A 1 85 ? -14.766 12.134 1.333 1.00 95.50 85 LEU A C 1
ATOM 623 O O . LEU A 1 85 ? -14.980 12.046 0.129 1.00 95.50 85 LEU A O 1
ATOM 627 N N . MET A 1 86 ? -14.476 11.064 2.073 1.00 95.44 86 MET A N 1
ATOM 628 C CA . MET A 1 86 ? -14.319 9.730 1.489 1.00 95.44 86 MET A CA 1
ATOM 629 C C . MET A 1 86 ? -15.652 9.119 1.047 1.00 95.44 86 MET A C 1
ATOM 631 O O . MET A 1 86 ? -15.702 8.455 0.012 1.00 95.44 86 MET A O 1
ATOM 635 N N . ASP A 1 87 ? -16.736 9.382 1.777 1.00 92.56 87 ASP A N 1
ATOM 636 C CA . ASP A 1 87 ? -18.079 8.929 1.422 1.00 92.56 87 ASP A CA 1
ATOM 637 C C . ASP A 1 87 ? -18.570 9.567 0.118 1.00 92.56 87 ASP A C 1
ATOM 639 O O . ASP A 1 87 ? -19.334 8.936 -0.608 1.00 92.56 87 ASP A O 1
ATOM 643 N N . GLU A 1 88 ? -18.158 10.800 -0.201 1.00 93.19 88 GLU A N 1
ATOM 644 C CA . GLU A 1 88 ? -18.469 11.430 -1.492 1.00 93.19 88 GLU A CA 1
ATOM 645 C C . GLU A 1 88 ? -17.868 10.637 -2.660 1.00 93.19 88 GLU A C 1
ATOM 647 O O . GLU A 1 88 ? -18.584 10.323 -3.613 1.00 93.19 88 GLU A O 1
ATOM 652 N N . TYR A 1 89 ? -16.594 10.242 -2.562 1.00 92.69 89 TYR A N 1
ATOM 653 C CA . TYR A 1 89 ? -15.937 9.436 -3.596 1.00 92.69 89 TYR A CA 1
ATOM 654 C C . TYR A 1 89 ? -16.477 8.007 -3.657 1.00 92.69 89 TYR A C 1
ATOM 656 O O . TYR A 1 89 ? -16.773 7.521 -4.745 1.00 92.69 89 TYR A O 1
ATOM 664 N N . ALA A 1 90 ? -16.686 7.357 -2.508 1.00 92.38 90 ALA A N 1
ATOM 665 C CA . ALA A 1 90 ? -17.272 6.020 -2.472 1.00 92.38 90 ALA A CA 1
ATOM 666 C C . ALA A 1 90 ? -18.675 6.003 -3.102 1.00 92.38 90 ALA A C 1
ATOM 668 O O . ALA A 1 90 ? -18.977 5.132 -3.911 1.00 92.38 90 ALA A O 1
ATOM 669 N N . LYS A 1 91 ? -19.520 7.005 -2.811 1.00 91.75 91 LYS A N 1
ATOM 670 C CA . LYS A 1 91 ? -20.851 7.134 -3.431 1.00 91.75 91 LYS A CA 1
ATOM 671 C C . LYS A 1 91 ? -20.777 7.385 -4.933 1.00 91.75 91 LYS A C 1
ATOM 673 O O . LYS A 1 91 ? -21.606 6.841 -5.659 1.00 91.75 91 LYS A O 1
ATOM 678 N N . ALA A 1 92 ? -19.824 8.199 -5.392 1.00 91.00 92 ALA A N 1
ATOM 679 C CA . ALA A 1 92 ? -19.619 8.447 -6.818 1.00 91.00 92 ALA A CA 1
ATOM 680 C C . ALA A 1 92 ? -19.268 7.158 -7.581 1.00 91.00 92 ALA A C 1
ATOM 682 O O . ALA A 1 92 ? -19.699 6.997 -8.720 1.00 91.00 92 ALA A O 1
ATOM 683 N N . ASP A 1 93 ? -18.568 6.233 -6.922 1.00 87.75 93 ASP A N 1
ATOM 684 C CA . ASP A 1 93 ? -18.205 4.914 -7.450 1.00 87.75 93 ASP A CA 1
ATOM 685 C C . ASP A 1 93 ? -19.229 3.809 -7.109 1.00 87.75 93 ASP A C 1
ATOM 687 O O . ASP A 1 93 ? -19.013 2.632 -7.369 1.00 87.75 93 ASP A O 1
ATOM 691 N N . GLN A 1 94 ? -20.373 4.177 -6.514 1.00 91.88 94 GLN A N 1
ATOM 692 C CA . GLN A 1 94 ? -21.419 3.253 -6.044 1.00 91.88 94 GLN A CA 1
ATOM 693 C C . GLN A 1 94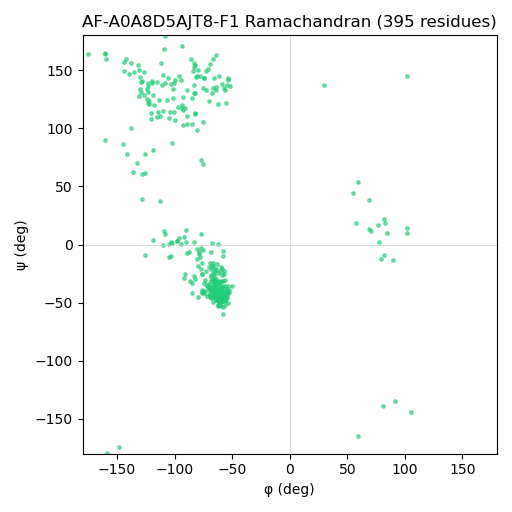 ? -20.932 2.211 -5.014 1.00 91.88 94 GLN A C 1
ATOM 695 O O . GLN A 1 94 ? -21.613 1.214 -4.755 1.00 91.88 94 GLN A O 1
ATOM 700 N N . ALA A 1 95 ? -19.792 2.471 -4.377 1.00 92.31 95 ALA A N 1
ATOM 701 C CA . ALA A 1 95 ? -19.195 1.632 -3.355 1.00 92.31 95 ALA A CA 1
ATOM 702 C C . ALA A 1 95 ? -19.872 1.828 -1.987 1.00 92.31 95 ALA A C 1
ATOM 704 O O . ALA A 1 95 ? -20.360 2.904 -1.633 1.00 92.31 95 ALA A O 1
ATOM 705 N N . ARG A 1 96 ? -19.867 0.765 -1.175 1.00 91.06 96 ARG A N 1
ATOM 706 C CA . ARG A 1 96 ? -20.381 0.760 0.208 1.00 91.06 96 ARG A CA 1
ATOM 707 C C . ARG A 1 96 ? -19.294 1.090 1.231 1.00 91.06 96 ARG A C 1
ATOM 709 O O . ARG A 1 96 ? -19.599 1.565 2.322 1.00 91.06 96 ARG A O 1
ATOM 716 N N . LEU A 1 97 ? -18.046 0.766 0.910 1.00 92.44 97 LEU A N 1
ATOM 717 C CA . LEU A 1 97 ? -16.882 0.914 1.775 1.00 92.44 97 LEU A CA 1
ATOM 718 C C . LEU A 1 97 ? -15.814 1.708 1.035 1.00 92.44 97 LEU A C 1
ATOM 720 O O . LEU A 1 97 ? -15.665 1.563 -0.177 1.00 92.44 97 LEU A O 1
ATOM 724 N N . TRP A 1 98 ? -15.017 2.469 1.775 1.00 95.69 98 TRP A N 1
ATOM 725 C CA . TRP A 1 98 ? -13.754 2.972 1.257 1.00 95.69 98 TRP A CA 1
ATOM 726 C C . TRP A 1 98 ? -12.573 2.297 1.949 1.00 95.69 98 TRP A C 1
ATOM 728 O O . TRP A 1 98 ? -12.616 1.950 3.132 1.00 95.69 98 TRP A O 1
ATOM 738 N N . CYS A 1 99 ? -11.507 2.110 1.182 1.00 96.88 99 CYS A N 1
ATOM 739 C CA . CYS A 1 99 ? -10.243 1.545 1.605 1.00 96.88 99 CYS A CA 1
ATOM 740 C C . CYS A 1 99 ? -9.120 2.542 1.299 1.00 96.88 99 CYS A C 1
ATOM 742 O O . CYS A 1 99 ? -9.102 3.119 0.221 1.00 96.88 99 CYS A O 1
ATOM 744 N N . ASP A 1 100 ? -8.146 2.722 2.189 1.00 97.00 100 ASP A N 1
ATOM 745 C CA . ASP A 1 100 ? -6.925 3.477 1.873 1.00 97.00 100 ASP A CA 1
ATOM 746 C C . ASP A 1 100 ? -5.685 2.591 2.009 1.00 97.00 100 ASP A C 1
ATOM 748 O O . ASP A 1 100 ? -5.452 1.931 3.029 1.00 97.00 100 ASP A O 1
ATOM 752 N N . LYS A 1 101 ? -4.858 2.591 0.962 1.00 95.19 101 LYS A N 1
ATOM 753 C CA . LYS A 1 101 ? -3.555 1.924 0.937 1.00 95.19 101 LYS A CA 1
ATOM 754 C C . LYS A 1 101 ? -2.479 2.968 0.718 1.00 95.19 101 LYS A C 1
ATOM 756 O O . LYS A 1 101 ? -1.934 3.111 -0.374 1.00 95.19 101 LYS A O 1
ATOM 761 N N . SER A 1 102 ? -2.106 3.642 1.793 1.00 93.56 102 SER A N 1
ATOM 762 C CA . SER A 1 102 ? -0.972 4.557 1.798 1.00 93.56 102 SER A CA 1
ATOM 763 C C . SER A 1 102 ? 0.097 4.085 2.767 1.00 93.56 102 SER A C 1
ATOM 765 O O . SER A 1 102 ? -0.127 3.983 3.967 1.00 93.56 102 SER A O 1
ATOM 767 N N . LEU A 1 103 ? 1.300 3.827 2.246 1.00 91.62 103 LEU A N 1
ATOM 768 C CA . LEU A 1 103 ? 2.448 3.382 3.052 1.00 91.62 103 LEU A CA 1
ATOM 769 C C . LEU A 1 103 ? 2.796 4.400 4.150 1.00 91.62 103 LEU A C 1
ATOM 771 O O . LEU A 1 103 ? 3.223 4.036 5.244 1.00 91.62 103 LEU A O 1
ATOM 775 N N . VAL A 1 104 ? 2.546 5.680 3.863 1.00 92.19 104 VAL A N 1
ATOM 776 C CA . VAL A 1 104 ? 2.717 6.799 4.795 1.00 92.19 104 VAL A CA 1
ATOM 777 C C . VAL A 1 104 ? 1.717 6.792 5.951 1.00 92.19 104 VAL A C 1
ATOM 779 O O . VAL A 1 104 ? 1.881 7.583 6.866 1.00 92.19 104 VAL A O 1
ATOM 782 N N . ASN A 1 105 ? 0.723 5.900 5.972 1.00 95.12 105 ASN A N 1
ATOM 783 C CA . ASN A 1 105 ? -0.205 5.780 7.097 1.00 95.12 105 ASN A CA 1
ATOM 784 C C . ASN A 1 105 ? 0.406 5.072 8.308 1.00 95.12 105 ASN A C 1
ATOM 786 O O . ASN A 1 105 ? -0.051 5.310 9.423 1.00 95.12 105 ASN A O 1
ATOM 790 N N . LEU A 1 106 ? 1.424 4.218 8.124 1.00 94.38 106 LEU A N 1
ATOM 791 C CA . LEU A 1 106 ? 1.970 3.395 9.213 1.00 94.38 106 LEU A CA 1
ATOM 792 C C . LEU A 1 106 ? 2.406 4.209 10.448 1.00 94.38 106 LEU A C 1
ATOM 794 O O . LEU A 1 106 ? 2.040 3.817 11.555 1.00 94.38 106 LEU A O 1
ATOM 798 N N . PRO A 1 107 ? 3.117 5.350 10.321 1.00 94.44 107 PRO A N 1
ATOM 799 C CA . PRO A 1 107 ? 3.467 6.178 11.479 1.00 94.44 107 PRO A CA 1
ATOM 800 C C . PRO A 1 107 ? 2.262 6.813 12.189 1.00 94.44 107 PRO A C 1
ATOM 802 O O . PRO A 1 107 ? 2.367 7.170 13.358 1.00 94.44 107 PRO A O 1
ATOM 805 N N . HIS A 1 108 ? 1.121 6.942 11.506 1.00 97.25 108 HIS A N 1
ATOM 806 C CA . HIS A 1 108 ? -0.101 7.557 12.033 1.00 97.25 108 HIS A CA 1
ATOM 807 C C . HIS A 1 108 ? -1.115 6.528 12.542 1.00 97.25 108 HIS A C 1
ATOM 809 O O . HIS A 1 108 ? -2.199 6.910 12.977 1.00 97.25 108 HIS A O 1
ATOM 815 N N . LEU A 1 109 ? -0.784 5.234 12.521 1.00 95.69 109 LEU A N 1
ATOM 816 C CA . LEU A 1 109 ? -1.706 4.155 12.870 1.00 95.69 109 LEU A CA 1
ATOM 817 C C . LEU A 1 109 ? -2.376 4.325 14.254 1.00 95.69 109 LEU A C 1
ATOM 819 O O . LEU A 1 109 ? -3.596 4.176 14.318 1.00 95.69 109 LEU A O 1
ATOM 823 N N . PRO A 1 110 ? -1.679 4.759 15.330 1.00 96.62 110 PRO A N 1
ATOM 824 C CA . PRO A 1 110 ? -2.332 5.039 16.616 1.00 96.62 110 PRO A CA 1
ATOM 825 C C . PRO A 1 110 ? -3.322 6.214 16.587 1.00 96.62 110 PRO A C 1
ATOM 827 O O . PRO A 1 110 ? -4.222 6.301 17.421 1.00 96.62 110 PRO A O 1
ATOM 830 N N . LEU A 1 111 ? -3.146 7.183 15.683 1.00 98.12 111 LEU A N 1
ATOM 831 C CA . LEU A 1 111 ? -4.127 8.250 15.488 1.00 98.12 111 LEU A CA 1
ATOM 832 C C . LEU A 1 111 ? -5.296 7.755 14.637 1.00 98.12 111 LEU A C 1
ATOM 834 O O . LEU A 1 111 ? -6.433 7.992 15.024 1.00 98.12 111 LEU A O 1
ATOM 838 N N . ILE A 1 112 ? -5.022 7.044 13.539 1.00 98.00 112 ILE A N 1
ATOM 839 C CA . ILE A 1 112 ? -6.050 6.454 12.670 1.00 98.00 112 ILE A CA 1
ATOM 840 C C . ILE A 1 112 ? -6.996 5.577 13.491 1.00 98.00 112 ILE A C 1
ATOM 842 O O . ILE A 1 112 ? -8.202 5.725 13.362 1.00 98.00 112 ILE A O 1
ATOM 846 N N . ASP A 1 113 ? -6.470 4.724 14.371 1.00 97.75 113 ASP A N 1
ATOM 847 C CA . ASP A 1 113 ? -7.269 3.858 15.244 1.00 97.75 113 ASP A CA 1
ATOM 848 C C . ASP A 1 113 ? -8.192 4.646 16.193 1.00 97.75 113 ASP A C 1
ATOM 850 O O . ASP A 1 113 ? -9.371 4.333 16.337 1.00 97.75 113 ASP A O 1
ATOM 854 N N . ARG A 1 114 ? -7.707 5.753 16.769 1.00 97.50 114 ARG A N 1
ATOM 855 C CA . ARG A 1 114 ? -8.533 6.639 17.611 1.00 97.50 114 ARG A CA 1
ATOM 856 C C . ARG A 1 114 ? -9.569 7.425 16.808 1.00 97.50 114 ARG A C 1
ATOM 858 O O . ARG A 1 114 ? -10.676 7.667 17.291 1.00 97.50 114 ARG A O 1
ATOM 865 N N . VAL A 1 115 ? -9.214 7.852 15.597 1.00 98.00 115 VAL A N 1
ATOM 866 C CA . VAL A 1 115 ? -10.142 8.539 14.693 1.00 98.00 115 VAL A CA 1
ATOM 867 C C . VAL A 1 115 ? -11.192 7.554 14.188 1.00 98.00 115 VAL A C 1
ATOM 869 O O . VAL A 1 115 ? -12.356 7.917 14.157 1.00 98.00 115 VAL A O 1
ATOM 872 N N . PHE A 1 116 ? -10.853 6.305 13.886 1.00 97.38 116 PHE A N 1
ATOM 873 C CA . PHE A 1 116 ? -11.769 5.293 13.357 1.00 97.38 116 PHE A CA 1
ATOM 874 C C . PHE A 1 116 ? -11.749 4.020 14.221 1.00 97.38 116 PHE A C 1
ATOM 876 O O . PHE A 1 116 ? -11.164 3.012 13.821 1.00 97.38 116 PHE A O 1
ATOM 883 N N . PRO A 1 117 ? -12.427 4.026 15.383 1.00 95.25 117 PRO A N 1
ATOM 884 C CA . PRO A 1 117 ? -12.342 2.933 16.360 1.00 95.25 117 PRO A CA 1
ATOM 885 C C . PRO A 1 117 ? -12.931 1.602 15.872 1.00 95.25 117 PRO A C 1
ATOM 887 O O . PRO A 1 117 ? -12.651 0.557 16.452 1.00 95.25 117 PRO A O 1
ATOM 890 N N . ASN A 1 118 ? -13.722 1.632 14.798 1.00 94.25 118 ASN A N 1
ATOM 891 C CA . ASN A 1 118 ? -14.325 0.451 14.180 1.00 94.25 118 ASN A CA 1
ATOM 892 C C . ASN A 1 118 ? -13.686 0.103 12.823 1.00 94.25 118 ASN A C 1
ATOM 894 O O . ASN A 1 118 ? -14.212 -0.736 12.099 1.00 94.25 118 ASN A O 1
ATOM 898 N N . ALA A 1 119 ? -12.573 0.746 12.444 1.00 97.12 119 ALA A N 1
ATOM 899 C CA . ALA A 1 119 ? -11.903 0.452 11.179 1.00 97.12 119 ALA A CA 1
ATOM 900 C C . ALA A 1 119 ? -11.422 -1.003 11.116 1.00 97.12 119 ALA A C 1
ATOM 902 O O . ALA A 1 119 ? -10.950 -1.551 12.122 1.00 97.12 119 ALA A O 1
ATOM 903 N N . LYS A 1 120 ? -11.485 -1.587 9.915 1.00 97.81 120 LYS A N 1
ATOM 904 C CA . LYS A 1 120 ? -10.891 -2.889 9.595 1.00 97.81 120 LYS A CA 1
ATOM 905 C C . LYS A 1 120 ? -9.514 -2.686 8.955 1.00 97.81 120 LYS A C 1
ATOM 907 O O . LYS A 1 120 ? -9.298 -1.742 8.195 1.00 97.81 120 LYS A O 1
ATOM 912 N N . TYR A 1 121 ? -8.579 -3.584 9.233 1.00 98.44 121 TYR A N 1
ATOM 913 C CA . TYR A 1 121 ? -7.208 -3.529 8.739 1.00 98.44 121 TYR A CA 1
ATOM 914 C C . TYR A 1 121 ? -6.849 -4.806 8.002 1.00 98.44 121 TYR A C 1
ATOM 916 O O . TYR A 1 121 ? -7.071 -5.908 8.496 1.00 98.44 121 TYR A O 1
ATOM 924 N N . ILE A 1 122 ? -6.240 -4.652 6.835 1.00 98.56 122 ILE A N 1
ATOM 925 C CA . ILE A 1 122 ? -5.657 -5.753 6.080 1.00 98.56 122 ILE A CA 1
ATOM 926 C C . ILE A 1 122 ? -4.141 -5.654 6.253 1.00 98.56 122 ILE A C 1
ATOM 928 O O . ILE A 1 122 ? -3.514 -4.727 5.739 1.00 98.56 122 ILE A O 1
ATOM 932 N N . CYS A 1 123 ? -3.553 -6.581 7.003 1.00 98.44 123 CYS A N 1
ATOM 933 C CA . CYS A 1 123 ? -2.125 -6.616 7.308 1.00 98.44 123 CYS A CA 1
ATOM 934 C C . CYS A 1 123 ? -1.407 -7.486 6.271 1.00 98.44 123 CYS A C 1
ATOM 936 O O . CYS A 1 123 ? -1.490 -8.713 6.327 1.00 98.44 123 CYS A O 1
ATOM 938 N N . LEU A 1 124 ? -0.727 -6.851 5.314 1.00 98.25 124 LEU A N 1
ATOM 939 C CA . LEU A 1 124 ? -0.036 -7.533 4.222 1.00 98.25 124 LEU A CA 1
ATOM 940 C C . LEU A 1 124 ? 1.454 -7.708 4.522 1.00 98.25 124 LEU A C 1
ATOM 942 O O . LEU A 1 124 ? 2.213 -6.735 4.599 1.00 98.25 124 LEU A O 1
ATOM 946 N N . TYR A 1 125 ? 1.873 -8.966 4.577 1.00 97.88 125 TYR A N 1
ATOM 947 C CA . TYR A 1 125 ? 3.252 -9.387 4.777 1.00 97.88 125 TYR A CA 1
ATOM 948 C C . TYR A 1 125 ? 3.816 -10.038 3.514 1.00 97.88 125 TYR A C 1
ATOM 950 O O . TYR A 1 125 ? 3.081 -10.558 2.679 1.00 97.88 125 TYR A O 1
ATOM 958 N N . ARG A 1 126 ? 5.141 -10.003 3.393 1.00 96.00 126 ARG A N 1
ATOM 959 C CA . ARG A 1 126 ? 5.920 -10.718 2.377 1.00 96.00 126 ARG A CA 1
ATOM 960 C C . ARG A 1 126 ? 7.177 -11.263 3.037 1.00 96.00 126 ARG A C 1
ATOM 962 O O . ARG A 1 126 ? 7.719 -10.590 3.924 1.00 96.00 126 ARG A O 1
ATOM 969 N N . HIS A 1 127 ? 7.651 -12.419 2.586 1.00 96.06 127 HIS A N 1
ATOM 970 C CA . HIS A 1 127 ? 8.866 -13.047 3.085 1.00 96.06 127 HIS A CA 1
ATOM 971 C C . HIS A 1 127 ? 10.059 -12.074 3.061 1.00 96.06 127 HIS A C 1
ATOM 973 O O . HIS A 1 127 ? 10.264 -11.337 2.092 1.00 96.06 127 HIS A O 1
ATOM 979 N N . CYS A 1 128 ? 10.857 -12.060 4.134 1.00 95.12 128 CYS A N 1
ATOM 980 C CA . CYS A 1 128 ? 11.901 -11.052 4.351 1.00 95.12 128 CYS A CA 1
ATOM 981 C C . CYS A 1 128 ? 12.927 -11.013 3.212 1.00 95.12 128 CYS A C 1
ATOM 983 O O . CYS A 1 128 ? 13.231 -9.943 2.689 1.00 95.12 128 CYS A O 1
ATOM 985 N N . LEU A 1 129 ? 13.425 -12.173 2.778 1.00 91.12 129 LEU A N 1
ATOM 986 C CA . LEU A 1 129 ? 14.454 -12.227 1.737 1.00 91.12 129 LEU A CA 1
ATOM 987 C C . LEU A 1 129 ? 13.917 -11.812 0.361 1.00 91.12 129 LEU A C 1
ATOM 989 O O . LEU A 1 129 ? 14.599 -11.098 -0.369 1.00 91.12 129 LEU A O 1
ATOM 993 N N . ASP A 1 130 ? 12.676 -12.171 0.029 1.00 91.38 130 ASP A N 1
ATOM 994 C CA . ASP A 1 130 ? 12.045 -11.750 -1.227 1.00 91.38 130 ASP A CA 1
ATOM 995 C C . ASP A 1 130 ? 11.726 -10.255 -1.221 1.00 91.38 130 ASP A C 1
ATOM 997 O O . ASP A 1 130 ? 11.865 -9.576 -2.242 1.00 91.38 130 ASP A O 1
ATOM 1001 N N . PHE A 1 131 ? 11.358 -9.715 -0.056 1.00 93.12 131 PHE A N 1
ATOM 1002 C CA . PHE A 1 131 ? 11.258 -8.280 0.154 1.00 93.12 131 PHE A CA 1
ATOM 1003 C C . PHE A 1 131 ? 12.607 -7.597 -0.088 1.00 93.12 131 PHE A C 1
ATOM 1005 O O . PHE A 1 131 ? 12.662 -6.682 -0.906 1.00 93.12 131 PHE A O 1
ATOM 1012 N N . VAL A 1 132 ? 13.691 -8.048 0.559 1.00 90.00 132 VAL A N 1
ATOM 1013 C CA . VAL A 1 132 ? 15.027 -7.438 0.424 1.00 90.00 132 VAL A CA 1
ATOM 1014 C C . VAL A 1 132 ? 15.498 -7.484 -1.029 1.00 90.00 132 VAL A C 1
ATOM 1016 O O . VAL A 1 132 ? 15.912 -6.460 -1.570 1.00 90.00 132 VAL A O 1
ATOM 1019 N N . HIS A 1 133 ? 15.360 -8.634 -1.691 1.00 87.00 133 HIS A N 1
ATOM 1020 C CA . HIS A 1 133 ? 15.709 -8.801 -3.100 1.00 87.00 133 HIS A CA 1
ATOM 1021 C C . HIS A 1 133 ? 14.920 -7.832 -3.994 1.00 87.00 133 HIS A C 1
ATOM 1023 O O . HIS A 1 133 ? 15.490 -7.080 -4.785 1.00 87.00 133 HIS A O 1
ATOM 1029 N N . SER A 1 134 ? 13.599 -7.766 -3.800 1.00 85.12 134 SER A N 1
ATOM 1030 C CA . SER A 1 134 ? 12.712 -6.856 -4.532 1.00 85.12 134 SER A CA 1
ATOM 1031 C C . SER A 1 134 ? 12.941 -5.372 -4.231 1.00 85.12 134 SER A C 1
ATOM 1033 O O . SER A 1 134 ? 12.433 -4.514 -4.963 1.00 85.12 134 SER A O 1
ATOM 1035 N N . TYR A 1 135 ? 13.596 -5.064 -3.117 1.00 84.81 135 TYR A N 1
ATOM 1036 C CA . TYR A 1 135 ? 13.931 -3.714 -2.695 1.00 84.81 135 TYR A CA 1
ATOM 1037 C C . TYR A 1 135 ? 15.246 -3.259 -3.342 1.00 84.81 135 TYR A C 1
ATOM 1039 O O . TYR A 1 135 ? 15.324 -2.149 -3.866 1.00 84.81 135 TYR A O 1
ATOM 1047 N N . LEU A 1 136 ? 16.244 -4.148 -3.394 1.00 79.25 136 LEU A N 1
ATOM 1048 C CA . LEU A 1 136 ? 17.516 -3.921 -4.087 1.00 79.25 136 LEU A CA 1
ATOM 1049 C C . LEU A 1 136 ? 17.333 -3.750 -5.601 1.00 79.25 136 LEU A C 1
ATOM 1051 O O . LEU A 1 136 ? 17.992 -2.898 -6.196 1.00 79.25 136 LEU A O 1
ATOM 1055 N N . SER A 1 137 ? 16.400 -4.485 -6.220 1.00 73.94 137 SER A N 1
ATOM 1056 C CA . SER A 1 137 ? 16.112 -4.356 -7.659 1.00 73.94 137 SER A CA 1
ATOM 1057 C C . SER A 1 137 ? 15.592 -2.969 -8.060 1.00 73.94 137 SER A C 1
ATOM 1059 O O . SER A 1 137 ? 15.762 -2.559 -9.203 1.00 73.94 137 SER A O 1
ATOM 1061 N N . MET A 1 138 ? 14.984 -2.222 -7.130 1.00 68.25 138 MET A N 1
ATOM 1062 C CA . MET A 1 138 ? 14.400 -0.903 -7.406 1.00 68.25 138 MET A CA 1
ATOM 1063 C C . MET A 1 138 ? 15.392 0.256 -7.377 1.00 68.25 138 MET A C 1
ATOM 1065 O O . MET A 1 138 ? 15.128 1.293 -7.981 1.00 68.25 138 MET A O 1
ATOM 1069 N N . SER A 1 139 ? 16.481 0.141 -6.622 1.00 58.44 139 SER A N 1
ATOM 1070 C CA . SER A 1 139 ? 17.435 1.236 -6.443 1.00 58.44 139 SER A CA 1
ATOM 1071 C C . SER A 1 139 ? 18.845 0.675 -6.430 1.00 58.44 139 SER A C 1
ATOM 1073 O O . SER A 1 139 ? 19.483 0.555 -5.385 1.00 58.44 139 SER A O 1
ATOM 1075 N N . ARG A 1 140 ? 19.356 0.361 -7.626 1.00 52.75 140 ARG A N 1
ATOM 1076 C CA . ARG A 1 140 ? 20.761 -0.038 -7.823 1.00 52.75 140 ARG A CA 1
ATOM 1077 C C . ARG A 1 140 ? 21.756 1.017 -7.325 1.00 52.75 140 ARG A C 1
ATOM 1079 O O . ARG A 1 140 ? 22.889 0.681 -7.009 1.00 52.75 140 ARG A O 1
ATOM 1086 N N . LEU A 1 141 ? 21.323 2.279 -7.234 1.00 44.62 141 LEU A N 1
ATOM 1087 C CA . LEU A 1 141 ? 22.115 3.417 -6.753 1.00 44.62 141 LEU A CA 1
ATOM 1088 C C . LEU A 1 141 ? 21.924 3.713 -5.249 1.00 44.62 141 LEU A C 1
ATOM 1090 O O . LEU A 1 141 ? 22.531 4.648 -4.735 1.00 44.62 141 LEU A O 1
ATOM 1094 N N . GLY A 1 142 ? 21.099 2.939 -4.532 1.00 46.66 142 GLY A N 1
ATOM 1095 C CA . GLY A 1 142 ? 21.038 2.945 -3.065 1.00 46.66 142 GLY A CA 1
ATOM 1096 C C . GLY A 1 142 ? 20.293 4.109 -2.399 1.00 46.66 142 GLY A C 1
ATOM 1097 O O . GLY A 1 142 ? 20.241 4.154 -1.171 1.00 46.66 142 GLY A O 1
ATOM 1098 N N . PHE A 1 143 ? 19.687 5.039 -3.146 1.00 53.12 143 PHE A N 1
ATOM 1099 C CA . PHE A 1 143 ? 18.904 6.120 -2.537 1.00 53.12 143 PHE A CA 1
ATOM 1100 C C . PHE A 1 143 ? 17.439 5.716 -2.360 1.00 53.12 143 PHE A C 1
ATOM 1102 O O . PHE A 1 143 ? 16.669 5.692 -3.321 1.00 53.12 143 PHE A O 1
ATOM 1109 N N . LEU A 1 144 ? 17.065 5.394 -1.121 1.00 66.44 144 LEU A N 1
ATOM 1110 C CA . LEU A 1 144 ? 15.690 5.144 -0.691 1.00 66.44 144 LEU A CA 1
ATOM 1111 C C . LEU A 1 144 ? 15.487 5.834 0.674 1.00 66.44 144 LEU A C 1
ATOM 1113 O O . LEU A 1 144 ? 15.963 5.313 1.688 1.00 66.44 144 LEU A O 1
ATOM 1117 N N . PRO A 1 145 ? 14.853 7.027 0.711 1.00 71.12 145 PRO A N 1
ATOM 1118 C CA . PRO A 1 145 ? 14.751 7.867 1.908 1.00 71.12 145 PRO A CA 1
ATOM 1119 C C . PRO A 1 145 ? 14.254 7.134 3.156 1.00 71.12 145 PRO A C 1
ATOM 1121 O O . PRO A 1 145 ? 14.712 7.403 4.265 1.00 71.12 145 PRO A O 1
ATOM 1124 N N . GLU A 1 146 ? 13.340 6.183 2.973 1.00 78.00 146 GLU A N 1
ATOM 1125 C CA . GLU A 1 146 ? 12.688 5.432 4.040 1.00 78.00 146 GLU A CA 1
ATOM 1126 C C . GLU A 1 146 ? 13.625 4.468 4.793 1.00 78.00 146 GLU A C 1
ATOM 1128 O O . GLU A 1 146 ? 13.329 4.124 5.938 1.00 78.00 146 GLU A O 1
ATOM 1133 N N . ILE A 1 147 ? 14.757 4.073 4.192 1.00 79.94 147 ILE A N 1
ATOM 1134 C CA . ILE A 1 147 ? 15.768 3.192 4.808 1.00 79.94 147 ILE A CA 1
ATOM 1135 C C . ILE A 1 147 ? 17.080 3.910 5.134 1.00 79.94 147 ILE A C 1
ATOM 1137 O O . ILE A 1 147 ? 17.991 3.281 5.669 1.00 79.94 147 ILE A O 1
ATOM 1141 N N . CYS A 1 148 ? 17.213 5.210 4.841 1.00 80.25 148 CYS A N 1
ATOM 1142 C CA . CYS A 1 148 ? 18.461 5.950 5.066 1.00 80.25 148 CYS A CA 1
ATOM 1143 C C . CYS A 1 148 ? 18.975 5.809 6.507 1.00 80.25 148 CYS A C 1
ATOM 1145 O O . CYS A 1 148 ? 20.169 5.605 6.715 1.00 80.25 148 CYS A O 1
ATOM 1147 N N . GLY A 1 149 ? 18.079 5.846 7.499 1.00 82.50 149 GLY A N 1
ATOM 1148 C CA . GLY A 1 149 ? 18.446 5.647 8.905 1.00 82.50 149 GLY A CA 1
ATOM 1149 C C . GLY A 1 149 ? 18.990 4.244 9.206 1.00 82.50 149 GLY A C 1
ATOM 1150 O O . GLY A 1 149 ? 19.888 4.100 10.032 1.00 82.50 149 GLY A O 1
ATOM 1151 N N . HIS A 1 150 ? 18.499 3.206 8.523 1.00 85.81 150 HIS A N 1
ATOM 1152 C CA . HIS A 1 150 ? 18.990 1.828 8.657 1.00 85.81 150 HIS A CA 1
ATOM 1153 C C . HIS A 1 150 ? 20.318 1.628 7.930 1.00 85.81 150 HIS A C 1
ATOM 1155 O O . HIS A 1 150 ? 21.225 0.996 8.469 1.00 85.81 150 HIS A O 1
ATOM 1161 N N . VAL A 1 151 ? 20.474 2.227 6.747 1.00 81.75 151 VAL A N 1
ATOM 1162 C CA . VAL A 1 151 ? 21.745 2.220 6.007 1.00 81.75 151 VAL A CA 1
ATOM 1163 C C . VAL A 1 151 ? 22.834 2.933 6.806 1.00 81.75 151 VAL A C 1
ATOM 1165 O O . VAL A 1 151 ? 23.948 2.436 6.875 1.00 81.75 151 VAL A O 1
ATOM 1168 N N . GLN A 1 152 ? 22.525 4.036 7.494 1.00 79.69 152 GLN A N 1
ATOM 1169 C CA . GLN A 1 152 ? 23.484 4.708 8.382 1.00 79.69 152 GLN A CA 1
ATOM 1170 C C . GLN A 1 152 ? 23.940 3.833 9.560 1.00 79.69 152 GLN A C 1
ATOM 1172 O O . GLN A 1 152 ? 25.090 3.942 9.981 1.00 79.69 152 GLN A O 1
ATOM 1177 N N . LYS A 1 153 ? 23.068 2.961 10.087 1.00 80.50 153 LYS A N 1
ATOM 1178 C CA . LYS A 1 153 ? 23.419 1.998 11.148 1.00 80.50 153 LYS A CA 1
ATOM 1179 C C . LYS A 1 153 ? 24.254 0.828 10.620 1.00 80.50 153 LYS A C 1
ATOM 1181 O O . LYS A 1 153 ? 25.116 0.331 11.338 1.00 80.50 153 LYS A O 1
ATOM 1186 N N . SER A 1 154 ? 24.010 0.410 9.377 1.00 77.12 154 SER A N 1
ATOM 1187 C CA . SER A 1 154 ? 24.695 -0.707 8.711 1.00 77.12 154 SER A CA 1
ATOM 1188 C C . SER A 1 154 ? 25.310 -0.283 7.362 1.00 77.12 154 SER A C 1
ATOM 1190 O O . SER A 1 154 ? 24.947 -0.833 6.319 1.00 77.12 154 SER A O 1
ATOM 1192 N N . PRO A 1 155 ? 26.268 0.667 7.341 1.00 73.19 155 PRO A N 1
ATOM 1193 C CA . PRO A 1 155 ? 26.730 1.317 6.105 1.00 73.19 155 PRO A CA 1
ATOM 1194 C C . PRO A 1 155 ? 27.492 0.385 5.158 1.00 73.19 155 PRO A C 1
ATOM 1196 O O . PRO A 1 155 ? 27.615 0.670 3.971 1.00 73.19 155 PRO A O 1
ATOM 1199 N N . HIS A 1 156 ? 27.987 -0.741 5.672 1.00 75.81 156 HIS A N 1
ATOM 1200 C CA . HIS A 1 156 ? 28.720 -1.748 4.902 1.00 75.81 156 HIS A CA 1
ATOM 1201 C C . HIS A 1 156 ? 27.876 -2.986 4.571 1.00 75.81 156 HIS A C 1
ATOM 1203 O O . HIS A 1 156 ? 28.392 -3.931 3.982 1.00 75.81 156 HIS A O 1
ATOM 1209 N N . ASN A 1 157 ? 26.595 -3.010 4.956 1.00 81.75 157 ASN A N 1
ATOM 1210 C CA . ASN A 1 157 ? 25.711 -4.138 4.690 1.00 81.75 157 ASN A CA 1
ATOM 1211 C C . ASN A 1 157 ? 24.277 -3.666 4.409 1.00 81.75 157 ASN A C 1
ATOM 1213 O O . ASN A 1 157 ? 23.419 -3.621 5.292 1.00 81.75 157 ASN A O 1
ATOM 1217 N N . VAL A 1 158 ? 24.019 -3.338 3.142 1.00 82.31 158 VAL A N 1
ATOM 1218 C CA . VAL A 1 158 ? 22.705 -2.875 2.675 1.00 82.31 158 VAL A CA 1
ATOM 1219 C C . VAL A 1 158 ? 21.618 -3.951 2.807 1.00 82.31 158 VAL A C 1
ATOM 1221 O O . VAL A 1 158 ? 20.473 -3.622 3.108 1.00 82.31 158 VAL A O 1
ATOM 1224 N N . VAL A 1 159 ? 21.969 -5.235 2.661 1.00 85.56 159 VAL A N 1
ATOM 1225 C CA . VAL A 1 159 ? 21.042 -6.368 2.848 1.00 85.56 159 VAL A CA 1
ATOM 1226 C C . VAL A 1 159 ? 20.552 -6.390 4.297 1.00 85.56 159 VAL A C 1
ATOM 1228 O O . VAL A 1 159 ? 19.348 -6.424 4.537 1.00 85.56 159 VAL A O 1
ATOM 1231 N N . ALA A 1 160 ? 21.469 -6.288 5.265 1.00 87.75 160 ALA A N 1
ATOM 1232 C CA . ALA A 1 160 ? 21.133 -6.205 6.684 1.00 87.75 160 ALA A CA 1
ATOM 1233 C C . ALA A 1 160 ? 20.351 -4.928 7.023 1.00 87.75 160 ALA A C 1
ATOM 1235 O O . ALA A 1 160 ? 19.401 -4.999 7.795 1.00 87.75 160 ALA A O 1
ATOM 1236 N N . ALA A 1 161 ? 20.690 -3.783 6.420 1.00 88.56 161 ALA A N 1
ATOM 1237 C CA . ALA A 1 161 ? 19.952 -2.536 6.619 1.00 88.56 161 ALA A CA 1
ATOM 1238 C C . ALA A 1 161 ? 18.477 -2.663 6.191 1.00 88.56 161 ALA A C 1
ATOM 1240 O O . ALA A 1 161 ? 17.572 -2.294 6.940 1.00 88.56 161 ALA A O 1
ATOM 1241 N N . ILE A 1 162 ? 18.225 -3.224 5.004 1.00 90.06 162 ILE A N 1
ATOM 1242 C CA . ILE A 1 162 ? 16.865 -3.434 4.486 1.00 90.06 162 ILE A CA 1
ATOM 1243 C C . ILE A 1 162 ? 16.129 -4.500 5.308 1.00 90.06 162 ILE A C 1
ATOM 1245 O O . ILE A 1 162 ? 14.945 -4.338 5.606 1.00 90.06 162 ILE A O 1
ATOM 1249 N N . ALA A 1 163 ? 16.815 -5.571 5.711 1.00 92.62 163 ALA A N 1
ATOM 1250 C CA . ALA A 1 163 ? 16.231 -6.612 6.549 1.00 92.62 163 ALA A CA 1
ATOM 1251 C C . ALA A 1 163 ? 15.861 -6.084 7.947 1.00 92.62 163 ALA A C 1
ATOM 1253 O O . ALA A 1 163 ? 14.802 -6.415 8.474 1.00 92.62 163 ALA A O 1
ATOM 1254 N N . GLU A 1 164 ? 16.677 -5.207 8.537 1.00 93.75 164 GLU A N 1
ATOM 1255 C CA . GLU A 1 164 ? 16.355 -4.559 9.809 1.00 93.75 164 GLU A CA 1
ATOM 1256 C C . GLU A 1 164 ? 15.146 -3.627 9.684 1.00 93.75 164 GLU A C 1
ATOM 1258 O O . GLU A 1 164 ? 14.265 -3.660 10.545 1.00 93.75 164 GLU A O 1
ATOM 1263 N N . TYR A 1 165 ? 15.054 -2.865 8.589 1.00 94.19 165 TYR A N 1
ATOM 1264 C CA . TYR A 1 165 ? 13.857 -2.087 8.267 1.00 94.19 165 TYR A CA 1
ATOM 1265 C C . TYR A 1 165 ? 12.612 -2.981 8.158 1.00 94.19 165 TYR A C 1
ATOM 1267 O O . TYR A 1 165 ? 11.569 -2.655 8.728 1.00 94.19 165 TYR A O 1
ATOM 1275 N N . TRP A 1 166 ? 12.723 -4.125 7.472 1.00 95.88 166 TRP A N 1
ATOM 1276 C CA . TRP A 1 166 ? 11.636 -5.100 7.353 1.00 95.88 166 TRP A CA 1
ATOM 1277 C C . TRP A 1 166 ? 11.183 -5.606 8.725 1.00 95.88 166 TRP A C 1
ATOM 1279 O O . TRP A 1 166 ? 9.986 -5.565 9.013 1.00 95.88 166 TRP A O 1
ATOM 1289 N N . VAL A 1 167 ? 12.121 -6.020 9.589 1.00 97.25 167 VAL A N 1
ATOM 1290 C CA . VAL A 1 167 ? 11.807 -6.503 10.943 1.00 97.25 167 VAL A CA 1
ATOM 1291 C C . VAL A 1 167 ? 11.129 -5.404 11.754 1.00 97.25 167 VAL A C 1
ATOM 1293 O O . VAL A 1 167 ? 10.054 -5.628 12.292 1.00 97.25 167 VAL A O 1
ATOM 1296 N N . GLU A 1 168 ? 11.720 -4.210 11.829 1.00 95.75 168 GLU A N 1
ATOM 1297 C CA . GLU A 1 168 ? 11.186 -3.108 12.638 1.00 95.75 168 GLU A CA 1
ATOM 1298 C C . GLU A 1 168 ? 9.742 -2.771 12.253 1.00 95.75 168 GLU A C 1
ATOM 1300 O O . GLU A 1 168 ? 8.863 -2.675 13.113 1.00 95.75 168 GLU A O 1
ATOM 1305 N N . ARG A 1 169 ? 9.479 -2.620 10.952 1.00 95.56 169 ARG A N 1
ATOM 1306 C CA . ARG A 1 169 ? 8.167 -2.183 10.481 1.00 95.56 169 ARG A CA 1
ATOM 1307 C C . ARG A 1 169 ? 7.124 -3.294 10.536 1.00 95.56 169 ARG A C 1
ATOM 1309 O O . ARG A 1 169 ? 6.003 -3.025 10.962 1.00 95.56 169 ARG A O 1
ATOM 1316 N N . ASN A 1 170 ? 7.468 -4.532 10.179 1.00 97.62 170 ASN A N 1
ATOM 1317 C CA . ASN A 1 170 ? 6.511 -5.637 10.265 1.00 97.62 170 ASN A CA 1
ATOM 1318 C C . ASN A 1 170 ? 6.250 -6.082 11.706 1.00 97.62 170 ASN A C 1
ATOM 1320 O O . ASN A 1 170 ? 5.116 -6.449 12.000 1.00 97.62 170 ASN A O 1
ATOM 1324 N N . SER A 1 171 ? 7.221 -5.971 12.623 1.00 97.44 171 SER A N 1
ATOM 1325 C CA . SER A 1 171 ? 6.961 -6.144 14.058 1.00 97.44 171 SER A CA 1
ATOM 1326 C C . SER A 1 171 ? 5.952 -5.116 14.575 1.00 97.44 171 SER A C 1
ATOM 1328 O O . SER A 1 171 ? 5.092 -5.467 15.375 1.00 97.44 171 SER A O 1
ATOM 1330 N N . ALA A 1 172 ? 5.998 -3.865 14.100 1.00 96.69 172 ALA A N 1
ATOM 1331 C CA . ALA A 1 172 ? 5.007 -2.856 14.478 1.00 96.69 172 ALA A CA 1
ATOM 1332 C C . ALA A 1 172 ? 3.597 -3.195 13.955 1.00 96.69 172 ALA A C 1
ATOM 1334 O O . ALA A 1 172 ? 2.630 -3.102 14.711 1.00 96.69 172 ALA A O 1
ATOM 1335 N N . ILE A 1 173 ? 3.475 -3.635 12.694 1.00 97.81 173 ILE A N 1
ATOM 1336 C CA . ILE A 1 173 ? 2.185 -4.069 12.123 1.00 97.81 173 ILE A CA 1
ATOM 1337 C C . ILE A 1 173 ? 1.661 -5.309 12.864 1.00 97.81 173 ILE A C 1
ATOM 1339 O O . ILE A 1 173 ? 0.493 -5.348 13.228 1.00 97.81 173 ILE A O 1
ATOM 1343 N N . GLN A 1 174 ? 2.516 -6.295 13.147 1.00 97.38 174 GLN A N 1
ATOM 1344 C CA . GLN A 1 174 ? 2.156 -7.512 13.887 1.00 97.38 174 GLN A CA 1
ATOM 1345 C C . GLN A 1 174 ? 1.735 -7.209 15.335 1.00 97.38 174 GLN A C 1
ATOM 1347 O O . GLN A 1 174 ? 0.756 -7.764 15.831 1.00 97.38 174 GLN A O 1
ATOM 1352 N N . ALA A 1 175 ? 2.434 -6.309 16.029 1.00 97.38 175 ALA A N 1
ATOM 1353 C CA . ALA A 1 175 ? 2.031 -5.877 17.365 1.00 97.38 175 ALA A CA 1
ATOM 1354 C C . ALA A 1 175 ? 0.653 -5.196 17.338 1.00 97.38 175 ALA A C 1
ATOM 1356 O O . ALA A 1 175 ? -0.181 -5.460 18.204 1.00 97.38 175 ALA A O 1
ATOM 1357 N N . PHE A 1 176 ? 0.397 -4.367 16.322 1.00 97.56 176 PHE A N 1
ATOM 1358 C CA . PHE A 1 176 ? -0.907 -3.749 16.116 1.00 97.56 176 PHE A CA 1
ATOM 1359 C C . PHE A 1 176 ? -1.994 -4.788 15.808 1.00 97.56 176 PHE A C 1
ATOM 1361 O O . PHE A 1 176 ? -3.058 -4.741 16.416 1.00 97.56 176 PHE A O 1
ATOM 1368 N N . GLU A 1 177 ? -1.713 -5.756 14.935 1.00 97.00 177 GLU A N 1
ATOM 1369 C CA . GLU A 1 177 ? -2.609 -6.874 14.619 1.00 97.00 177 GLU A CA 1
ATOM 1370 C C . GLU A 1 177 ? -3.037 -7.623 15.888 1.00 97.00 177 GLU A C 1
ATOM 1372 O O . GLU A 1 177 ? -4.228 -7.796 16.142 1.00 97.00 177 GLU A O 1
ATOM 1377 N N . ARG A 1 178 ? -2.070 -7.999 16.735 1.00 96.75 178 ARG A N 1
ATOM 1378 C CA . ARG A 1 178 ? -2.324 -8.702 18.003 1.00 96.75 178 ARG A CA 1
ATOM 1379 C C . ARG A 1 178 ? -3.140 -7.879 18.998 1.00 96.75 178 ARG A C 1
ATOM 1381 O O . ARG A 1 178 ? -3.888 -8.452 19.785 1.00 96.75 178 ARG A O 1
ATOM 1388 N N . ALA A 1 179 ? -2.989 -6.556 18.981 1.00 97.19 179 ALA A N 1
ATOM 1389 C CA . ALA A 1 179 ? -3.731 -5.653 19.856 1.00 97.19 179 ALA A CA 1
ATOM 1390 C C . ALA A 1 179 ? -5.190 -5.432 19.410 1.00 97.19 179 ALA A C 1
ATOM 1392 O O . ALA A 1 179 ? -5.995 -4.967 20.214 1.00 97.19 179 ALA A O 1
ATOM 1393 N N . HIS A 1 180 ? -5.544 -5.786 18.168 1.00 96.50 180 HIS A N 1
ATOM 1394 C CA . HIS A 1 180 ? -6.867 -5.533 17.583 1.00 96.50 180 HIS A CA 1
ATOM 1395 C C . HIS A 1 180 ? -7.487 -6.809 16.982 1.00 96.50 180 HIS A C 1
ATOM 1397 O O . HIS A 1 180 ? -7.767 -6.859 15.775 1.00 96.50 180 HIS A O 1
ATOM 1403 N N . PRO A 1 181 ? -7.722 -7.855 17.801 1.00 93.94 181 PRO A N 1
ATOM 1404 C CA . PRO A 1 181 ? -8.344 -9.088 17.329 1.00 93.94 181 PRO A CA 1
ATOM 1405 C C . PRO A 1 181 ? -9.734 -8.803 16.745 1.00 93.94 181 PRO A C 1
ATOM 1407 O O . PRO A 1 181 ? -10.498 -8.004 17.281 1.00 93.94 181 PRO A O 1
ATOM 1410 N N . GLY A 1 182 ? -10.055 -9.435 15.616 1.00 93.12 182 GLY A N 1
ATOM 1411 C CA . GLY A 1 182 ? -11.329 -9.241 14.910 1.00 93.12 182 GLY A CA 1
ATOM 1412 C C . GLY A 1 182 ? -11.413 -7.969 14.055 1.00 93.12 182 GLY A C 1
ATOM 1413 O O . GLY A 1 182 ? -12.297 -7.877 13.210 1.00 93.12 182 GLY A O 1
ATOM 1414 N N . ARG A 1 183 ? -10.478 -7.021 14.205 1.00 96.81 183 ARG A N 1
ATOM 1415 C CA . ARG A 1 183 ? -10.347 -5.844 13.326 1.00 96.81 183 ARG A CA 1
ATOM 1416 C C . ARG A 1 183 ? -9.203 -5.962 12.327 1.00 96.81 183 ARG A C 1
ATOM 1418 O O . ARG A 1 183 ? -9.132 -5.140 11.423 1.00 96.81 183 ARG A O 1
ATOM 1425 N N . CYS A 1 184 ? -8.329 -6.957 12.460 1.00 98.12 184 CYS A N 1
ATOM 1426 C CA . CYS A 1 184 ? -7.224 -7.194 11.534 1.00 98.12 184 CYS A CA 1
ATOM 1427 C C . CYS A 1 184 ? -7.378 -8.530 10.802 1.00 98.12 184 CYS A C 1
ATOM 1429 O O . CYS A 1 184 ? -7.726 -9.537 11.418 1.00 98.12 184 CYS A O 1
ATOM 1431 N N . PHE A 1 185 ? -7.049 -8.542 9.512 1.00 98.00 185 PHE A N 1
ATOM 1432 C CA . PHE A 1 185 ? -6.942 -9.743 8.691 1.00 98.00 185 PHE A CA 1
ATOM 1433 C C . PHE A 1 185 ? -5.556 -9.833 8.063 1.00 98.00 185 PHE A C 1
ATOM 1435 O O . PHE A 1 185 ? -5.099 -8.905 7.391 1.00 98.00 185 PHE A O 1
ATOM 1442 N N . ARG A 1 186 ? -4.880 -10.959 8.283 1.00 97.81 186 ARG A N 1
ATOM 1443 C CA . ARG A 1 186 ? -3.530 -11.212 7.780 1.00 97.81 186 ARG A CA 1
ATOM 1444 C C . ARG A 1 186 ? -3.566 -11.720 6.345 1.00 97.81 186 ARG A C 1
ATOM 1446 O O . ARG A 1 186 ? -4.240 -12.700 6.046 1.00 97.81 186 ARG A O 1
ATOM 1453 N N . VAL A 1 187 ? -2.757 -11.113 5.483 1.00 97.75 187 VAL A N 1
ATOM 1454 C CA . VAL A 1 187 ? -2.487 -11.593 4.125 1.00 97.75 187 VAL A CA 1
ATOM 1455 C C . VAL A 1 187 ? -0.986 -11.808 3.978 1.00 97.75 187 VAL A C 1
ATOM 1457 O O . VAL A 1 187 ? -0.203 -10.877 4.146 1.00 97.75 187 VAL A O 1
ATOM 1460 N N . ASN A 1 188 ? -0.580 -13.023 3.619 1.00 96.75 188 ASN A N 1
ATOM 1461 C CA . ASN A 1 188 ? 0.777 -13.290 3.144 1.00 96.75 188 ASN A CA 1
ATOM 1462 C C . ASN A 1 188 ? 0.774 -13.191 1.616 1.00 96.75 188 ASN A C 1
ATOM 1464 O O . ASN A 1 188 ? -0.050 -13.834 0.959 1.00 96.75 188 ASN A O 1
ATOM 1468 N N . TYR A 1 189 ? 1.671 -12.381 1.053 1.00 95.94 189 TYR A N 1
ATOM 1469 C CA . TYR A 1 189 ? 1.786 -12.144 -0.389 1.00 95.94 189 TYR A CA 1
ATOM 1470 C C . TYR A 1 189 ? 1.910 -13.453 -1.178 1.00 95.94 189 TYR A C 1
ATOM 1472 O O . TYR A 1 189 ? 1.303 -13.614 -2.230 1.00 95.94 189 TYR A O 1
ATOM 1480 N N . GLU A 1 190 ? 2.647 -14.411 -0.636 1.00 93.88 190 GLU A N 1
ATOM 1481 C CA . GLU A 1 190 ? 2.924 -15.717 -1.212 1.00 93.88 190 GLU A CA 1
ATOM 1482 C C . GLU A 1 190 ? 1.646 -16.559 -1.309 1.00 93.88 190 GLU A C 1
ATOM 1484 O O . GLU A 1 190 ? 1.404 -17.195 -2.335 1.00 93.88 190 GLU A O 1
ATOM 1489 N N . SER A 1 191 ? 0.772 -16.502 -0.297 1.00 93.75 191 SER A N 1
ATOM 1490 C CA . SER A 1 191 ? -0.557 -17.128 -0.346 1.00 93.75 191 SER A CA 1
ATOM 1491 C C . SER A 1 191 ? -1.478 -16.417 -1.336 1.00 93.75 191 SER A C 1
ATOM 1493 O O . SER A 1 191 ? -2.133 -17.088 -2.128 1.00 93.75 191 SER A O 1
ATOM 1495 N N . LEU A 1 192 ? -1.476 -15.078 -1.358 1.00 94.38 192 LEU A N 1
ATOM 1496 C CA . LEU A 1 192 ? -2.238 -14.298 -2.339 1.00 94.38 192 LEU A CA 1
ATOM 1497 C C . LEU A 1 192 ? -1.818 -14.633 -3.779 1.00 94.38 192 LEU A C 1
ATOM 1499 O O . LEU A 1 192 ? -2.665 -14.729 -4.661 1.00 94.38 192 LEU A O 1
ATOM 1503 N N . ALA A 1 193 ? -0.520 -14.818 -4.019 1.00 90.81 193 ALA A N 1
ATOM 1504 C CA . ALA A 1 193 ? 0.015 -15.109 -5.340 1.00 90.81 193 ALA A CA 1
ATOM 1505 C C . ALA A 1 193 ? -0.220 -16.562 -5.782 1.00 90.81 193 ALA A C 1
ATOM 1507 O O . ALA A 1 193 ? -0.554 -16.802 -6.939 1.00 90.81 193 ALA A O 1
ATOM 1508 N N . SER A 1 194 ? -0.036 -17.526 -4.874 1.00 91.56 194 SER A N 1
ATOM 1509 C CA . SER A 1 194 ? -0.123 -18.962 -5.187 1.00 91.56 194 SER A CA 1
ATOM 1510 C C . SER A 1 194 ? -1.541 -19.529 -5.105 1.00 91.56 194 SER A C 1
ATOM 1512 O O . SER A 1 194 ? -1.873 -20.461 -5.834 1.00 91.56 194 SER A O 1
ATOM 1514 N N . ARG A 1 195 ? -2.382 -18.985 -4.219 1.00 92.69 195 ARG A N 1
ATOM 1515 C CA . ARG A 1 195 ? -3.755 -19.437 -3.948 1.00 92.69 195 ARG A CA 1
ATOM 1516 C C . ARG A 1 195 ? -4.701 -18.229 -3.836 1.00 92.69 195 ARG A C 1
ATOM 1518 O O . ARG A 1 195 ? -5.274 -17.996 -2.764 1.00 92.69 195 ARG A O 1
ATOM 1525 N N . PRO A 1 196 ? -4.863 -17.440 -4.919 1.00 92.88 196 PRO A N 1
ATOM 1526 C CA . PRO A 1 196 ? -5.648 -16.209 -4.887 1.00 92.88 196 PRO A CA 1
ATOM 1527 C C . PRO A 1 196 ? -7.107 -16.454 -4.494 1.00 92.88 196 PRO A C 1
ATOM 1529 O O . PRO A 1 196 ? -7.572 -15.802 -3.571 1.00 92.88 196 PRO A O 1
ATOM 1532 N N . GLY A 1 197 ? -7.804 -17.427 -5.096 1.00 92.56 197 GLY A N 1
ATOM 1533 C CA . GLY A 1 197 ? -9.228 -17.669 -4.810 1.00 92.56 197 GLY A CA 1
ATOM 1534 C C . GLY A 1 197 ? -9.521 -17.968 -3.333 1.00 92.56 197 GLY A C 1
ATOM 1535 O O . GLY A 1 197 ? -10.406 -17.356 -2.738 1.00 92.56 197 GLY A O 1
ATOM 1536 N N . GLU A 1 198 ? -8.721 -18.832 -2.693 1.00 93.62 198 GLU A N 1
ATOM 1537 C CA . GLU A 1 198 ? -8.850 -19.140 -1.257 1.00 93.62 198 GLU A CA 1
ATOM 1538 C C . GLU A 1 198 ? -8.561 -17.905 -0.392 1.00 93.62 198 GLU A C 1
ATOM 1540 O O . GLU A 1 198 ? -9.334 -17.565 0.506 1.00 93.62 198 GLU A O 1
ATOM 1545 N N . THR A 1 199 ? -7.462 -17.204 -0.692 1.00 95.94 199 THR A N 1
ATOM 1546 C CA . THR A 1 199 ? -7.027 -16.027 0.072 1.00 95.94 199 THR A CA 1
ATOM 1547 C C . THR A 1 199 ? -8.047 -14.891 -0.030 1.00 95.94 199 THR A C 1
ATOM 1549 O O . THR A 1 199 ? -8.355 -14.245 0.971 1.00 95.94 199 THR A O 1
ATOM 1552 N N . LEU A 1 200 ? -8.584 -14.651 -1.227 1.00 96.81 200 LEU A N 1
ATOM 1553 C CA . LEU A 1 200 ? -9.522 -13.567 -1.503 1.00 96.81 200 LEU A CA 1
ATOM 1554 C C . LEU A 1 200 ? -10.916 -13.878 -0.970 1.00 96.81 200 LEU A C 1
ATOM 1556 O O . LEU A 1 200 ? -11.503 -13.018 -0.324 1.00 96.81 200 LEU A O 1
ATOM 1560 N N . THR A 1 201 ? -11.397 -15.116 -1.099 1.00 97.00 201 THR A N 1
ATOM 1561 C CA . THR A 1 201 ? -12.661 -15.529 -0.469 1.00 97.00 201 THR A CA 1
ATOM 1562 C C . THR A 1 201 ? -12.635 -15.281 1.042 1.00 97.00 201 THR A C 1
ATOM 1564 O O . THR A 1 201 ? -13.564 -14.690 1.593 1.00 97.00 201 THR A O 1
ATOM 1567 N N . ALA A 1 202 ? -11.546 -15.659 1.720 1.00 97.31 202 ALA A N 1
ATOM 1568 C CA . ALA A 1 202 ? -11.395 -15.415 3.153 1.00 97.31 202 ALA A CA 1
ATOM 1569 C C . ALA A 1 202 ? -11.289 -13.914 3.490 1.00 97.31 202 ALA A C 1
ATOM 1571 O O . ALA A 1 202 ? -11.923 -13.447 4.439 1.00 97.31 202 ALA A O 1
ATOM 1572 N N . LEU A 1 203 ? -10.523 -13.151 2.702 1.00 97.62 203 LEU A N 1
ATOM 1573 C CA . LEU A 1 203 ? -10.353 -11.708 2.882 1.00 97.62 203 LEU A CA 1
ATOM 1574 C C . LEU A 1 203 ? -11.678 -10.946 2.739 1.00 97.62 203 LEU A C 1
ATOM 1576 O O . LEU A 1 203 ? -12.010 -10.128 3.594 1.00 97.62 203 LEU A O 1
ATOM 1580 N N . PHE A 1 204 ? -12.442 -11.199 1.677 1.00 96.88 204 PHE A N 1
ATOM 1581 C CA . PHE A 1 204 ? -13.721 -10.524 1.455 1.00 96.88 204 PHE A CA 1
ATOM 1582 C C . PHE A 1 204 ? -14.781 -10.977 2.462 1.00 96.88 204 PHE A C 1
ATOM 1584 O O . PHE A 1 204 ? -15.523 -10.133 2.964 1.00 96.88 204 PHE A O 1
ATOM 1591 N N . GLY A 1 205 ? -14.760 -12.247 2.883 1.00 96.69 205 GLY A N 1
ATOM 1592 C CA . GLY A 1 205 ? -15.573 -12.722 4.004 1.00 96.69 205 GLY A CA 1
ATOM 1593 C C . GLY A 1 205 ? -15.321 -11.924 5.290 1.00 96.69 205 GLY A C 1
ATOM 1594 O O . GLY A 1 205 ? -16.269 -11.495 5.946 1.00 96.69 205 GLY A O 1
ATOM 1595 N N . PHE A 1 206 ? -14.059 -11.616 5.611 1.00 96.31 206 PHE A N 1
ATOM 1596 C CA . PHE A 1 206 ? -13.707 -10.722 6.725 1.00 96.31 206 PHE A CA 1
ATOM 1597 C C . PHE A 1 206 ? -14.258 -9.290 6.552 1.00 96.31 206 PHE A C 1
ATOM 1599 O O . PHE A 1 206 ? -14.685 -8.647 7.520 1.00 96.31 206 PHE A O 1
ATOM 1606 N N . LEU A 1 207 ? -14.308 -8.788 5.316 1.00 95.06 207 LEU A N 1
ATOM 1607 C CA . LEU A 1 207 ? -14.921 -7.496 4.991 1.00 95.06 207 LEU A CA 1
ATOM 1608 C C . LEU A 1 207 ? -16.462 -7.530 4.986 1.00 95.06 207 LEU A C 1
ATOM 1610 O O . LEU A 1 207 ? -17.084 -6.476 4.845 1.00 95.06 207 LEU A O 1
ATOM 1614 N N . GLY A 1 208 ? -17.087 -8.696 5.176 1.00 94.44 208 GLY A N 1
ATOM 1615 C CA . GLY A 1 208 ? -18.540 -8.859 5.073 1.00 94.44 208 GLY A CA 1
ATOM 1616 C C . GLY A 1 208 ? -19.038 -8.694 3.634 1.00 94.44 208 GLY A C 1
ATOM 1617 O O . GLY A 1 208 ? -20.059 -8.038 3.396 1.00 94.44 208 GLY A O 1
ATOM 1618 N N . LEU A 1 209 ? -18.266 -9.210 2.678 1.00 94.50 209 LEU A N 1
ATOM 1619 C CA . LEU A 1 209 ? -18.520 -9.182 1.241 1.00 94.50 209 LEU A CA 1
ATOM 1620 C C . LEU A 1 209 ? -18.340 -10.587 0.653 1.00 94.50 209 LEU A C 1
ATOM 1622 O O . LEU A 1 209 ? -17.537 -11.379 1.143 1.00 94.50 209 LEU A O 1
ATOM 1626 N N . GLU A 1 210 ? -19.079 -10.884 -0.411 1.00 94.62 210 GLU A N 1
ATOM 1627 C CA . GLU A 1 210 ? -18.865 -12.097 -1.202 1.00 94.62 210 GLU A CA 1
ATOM 1628 C C . GLU A 1 210 ? -17.751 -11.866 -2.225 1.00 94.62 210 GLU A C 1
ATOM 1630 O O . GLU A 1 210 ? -17.549 -10.748 -2.693 1.00 94.62 210 GLU A O 1
ATOM 1635 N N . TRP A 1 211 ? -17.016 -12.920 -2.571 1.00 95.00 211 TRP A N 1
ATOM 1636 C CA . TRP A 1 211 ? -15.971 -12.858 -3.587 1.00 95.00 211 TRP A CA 1
ATOM 1637 C C . TRP A 1 211 ? -16.377 -13.652 -4.826 1.00 95.00 211 TRP A C 1
ATOM 1639 O O . TRP A 1 211 ? -16.882 -14.768 -4.711 1.00 95.00 211 TRP A O 1
ATOM 1649 N N . ASP A 1 212 ? -16.110 -13.082 -5.999 1.00 93.19 212 ASP A N 1
ATOM 1650 C CA . ASP A 1 212 ? -16.239 -13.737 -7.298 1.00 93.19 212 ASP A CA 1
ATOM 1651 C C . ASP A 1 212 ? -14.876 -13.686 -7.999 1.00 93.19 212 ASP A C 1
ATOM 1653 O O . ASP A 1 212 ? -14.341 -12.606 -8.256 1.00 93.19 212 ASP A O 1
ATOM 1657 N N . ASP A 1 213 ? -14.316 -14.852 -8.330 1.00 90.56 213 ASP A N 1
ATOM 1658 C CA . ASP A 1 213 ? -13.022 -14.964 -9.009 1.00 90.56 213 ASP A CA 1
ATOM 1659 C C . ASP A 1 213 ? -12.995 -14.251 -10.374 1.00 90.56 213 ASP A C 1
ATOM 1661 O O . ASP A 1 213 ? -11.919 -13.857 -10.828 1.00 90.56 213 ASP A O 1
ATOM 1665 N N . SER A 1 214 ? -14.152 -14.000 -11.004 1.00 89.62 214 SER A N 1
ATOM 1666 C CA . SER A 1 214 ? -14.242 -13.203 -12.236 1.00 89.62 214 SER A CA 1
ATOM 1667 C C . SER A 1 214 ? -13.741 -11.759 -12.055 1.00 89.62 214 SER A C 1
ATOM 1669 O O . SER A 1 214 ? -13.296 -11.117 -13.010 1.00 89.62 214 SER A O 1
ATOM 1671 N N . LEU A 1 215 ? -13.732 -11.242 -10.820 1.00 89.88 215 LEU A N 1
ATOM 1672 C CA . LEU A 1 215 ? -13.220 -9.909 -10.492 1.00 89.88 215 LEU A CA 1
ATOM 1673 C C . LEU A 1 215 ? -11.690 -9.810 -10.625 1.00 89.88 215 LEU A C 1
ATOM 1675 O O . LEU A 1 215 ? -11.161 -8.712 -10.827 1.00 89.88 215 LEU A O 1
ATOM 1679 N N . LEU A 1 216 ? -10.962 -10.937 -10.612 1.00 86.81 216 LEU A N 1
ATOM 1680 C CA . LEU A 1 216 ? -9.523 -10.939 -10.902 1.00 86.81 216 LEU A CA 1
ATOM 1681 C C . LEU A 1 216 ? -9.224 -10.401 -12.299 1.00 86.81 216 LEU A C 1
ATOM 1683 O O . LEU A 1 216 ? -8.237 -9.693 -12.477 1.00 86.81 216 LEU A O 1
ATOM 1687 N N . GLU A 1 217 ? -10.075 -10.681 -13.285 1.00 81.00 217 GLU A N 1
ATOM 1688 C CA . GLU A 1 217 ? -9.882 -10.172 -14.645 1.00 81.00 217 GLU A CA 1
ATOM 1689 C C . GLU A 1 217 ? -10.014 -8.643 -14.689 1.00 81.00 217 GLU A C 1
ATOM 1691 O O . GLU A 1 217 ? -9.258 -7.975 -15.393 1.00 81.00 217 GLU A O 1
ATOM 1696 N N . LYS A 1 218 ? -10.896 -8.067 -13.860 1.00 81.62 218 LYS A N 1
ATOM 1697 C CA . LYS A 1 218 ? -11.081 -6.609 -13.736 1.00 81.62 218 LYS A CA 1
ATOM 1698 C C . LYS A 1 218 ? -9.928 -5.916 -13.012 1.00 81.62 218 LYS A C 1
ATOM 1700 O O . LYS A 1 218 ? -9.717 -4.724 -13.209 1.00 81.62 218 LYS A O 1
ATOM 1705 N N . THR A 1 219 ? -9.168 -6.656 -12.203 1.00 83.38 219 THR A N 1
ATOM 1706 C CA . THR A 1 219 ? -7.980 -6.136 -11.510 1.00 83.38 219 THR A CA 1
ATOM 1707 C C . THR A 1 219 ? -6.906 -5.698 -12.513 1.00 83.38 219 THR A C 1
ATOM 1709 O O . THR A 1 219 ? -6.224 -4.694 -12.307 1.00 83.38 219 THR A O 1
ATOM 1712 N N . PHE A 1 220 ? -6.742 -6.442 -13.611 1.00 79.31 220 PHE A N 1
ATOM 1713 C CA . PHE A 1 220 ? -5.690 -6.217 -14.602 1.00 79.31 220 PHE A CA 1
ATOM 1714 C C . PHE A 1 220 ? -6.262 -5.515 -15.839 1.00 79.31 220 PHE A C 1
ATOM 1716 O O . PHE A 1 220 ? -6.659 -6.143 -16.812 1.00 79.31 220 PHE A O 1
ATOM 1723 N N . GLY A 1 221 ? -6.295 -4.182 -15.818 1.00 65.88 221 GLY A N 1
ATOM 1724 C CA . GLY A 1 221 ? -6.877 -3.384 -16.903 1.00 65.88 221 GLY A CA 1
ATOM 1725 C C . GLY A 1 221 ? -6.371 -1.945 -16.928 1.00 65.88 221 GLY A C 1
ATOM 1726 O O . GLY A 1 221 ? -5.499 -1.567 -16.142 1.00 65.88 221 GLY A O 1
ATOM 1727 N N . GLN A 1 222 ? -6.855 -1.132 -17.869 1.00 59.62 222 GLN A N 1
ATOM 1728 C CA . GLN A 1 222 ? -6.552 0.303 -17.892 1.00 59.62 222 GLN A CA 1
ATOM 1729 C C . GLN A 1 222 ? -7.144 0.982 -16.645 1.00 59.62 222 GLN A C 1
ATOM 1731 O O . GLN A 1 222 ? -8.305 0.724 -16.338 1.00 59.62 222 GLN A O 1
ATOM 1736 N N . PRO A 1 223 ? -6.382 1.831 -15.924 1.00 59.25 223 PRO A N 1
ATOM 1737 C CA . PRO A 1 223 ? -6.939 2.603 -14.820 1.00 59.25 223 PRO A CA 1
ATOM 1738 C C . PRO A 1 223 ? -8.117 3.439 -15.320 1.00 59.25 223 PRO A C 1
ATOM 1740 O O . PRO A 1 223 ? -7.988 4.116 -16.349 1.00 59.25 223 PRO A O 1
ATOM 1743 N N . ALA A 1 224 ? -9.233 3.423 -14.592 1.00 53.25 224 ALA A N 1
ATOM 1744 C CA . ALA A 1 224 ? -10.322 4.356 -14.841 1.00 53.25 224 ALA A CA 1
ATOM 1745 C C . ALA A 1 224 ? -9.764 5.791 -14.765 1.00 53.25 224 ALA A C 1
ATOM 1747 O O . ALA A 1 224 ? -9.139 6.173 -13.779 1.00 53.25 224 ALA A O 1
ATOM 1748 N N . GLY A 1 225 ? -9.904 6.565 -15.845 1.00 56.09 225 GLY A N 1
ATOM 1749 C CA . GLY A 1 225 ? -9.436 7.956 -15.897 1.00 56.09 225 GLY A CA 1
ATOM 1750 C C . GLY A 1 225 ? -7.959 8.179 -16.253 1.00 56.09 225 GLY A C 1
ATOM 1751 O O . GLY A 1 225 ? -7.496 9.308 -16.159 1.00 56.09 225 GLY A O 1
ATOM 1752 N N . GLY A 1 226 ? -7.200 7.165 -16.690 1.00 52.53 226 GLY A N 1
ATOM 1753 C CA . GLY A 1 226 ? -5.880 7.396 -17.309 1.00 52.53 226 GLY A CA 1
ATOM 1754 C C . GLY A 1 226 ? -4.699 7.600 -16.350 1.00 52.53 226 GLY A C 1
ATOM 1755 O O . GLY A 1 226 ? -3.550 7.566 -16.798 1.00 52.53 226 GLY A O 1
ATOM 1756 N N . PHE A 1 227 ? -4.936 7.744 -15.044 1.00 60.19 227 PHE A N 1
ATOM 1757 C CA . PHE A 1 227 ? -3.885 7.978 -14.051 1.00 60.19 227 PHE A CA 1
ATOM 1758 C C . PHE A 1 227 ? -3.348 6.659 -13.470 1.00 60.19 227 PHE A C 1
ATOM 1760 O O . PHE A 1 227 ? -4.080 5.875 -12.865 1.00 60.19 227 PHE A O 1
ATOM 1767 N N . ALA A 1 228 ? -2.060 6.377 -13.682 1.00 60.50 228 ALA A N 1
ATOM 1768 C CA . ALA A 1 228 ? -1.407 5.180 -13.162 1.00 60.50 228 ALA A CA 1
ATOM 1769 C C . ALA A 1 228 ? -0.919 5.422 -11.723 1.00 60.50 228 ALA A C 1
ATOM 1771 O O . ALA A 1 228 ? 0.096 6.092 -11.501 1.00 60.50 228 ALA A O 1
ATOM 1772 N N . GLU A 1 229 ? -1.649 4.880 -10.746 1.00 68.12 229 GLU A N 1
ATOM 1773 C CA . GLU A 1 229 ? -1.281 4.927 -9.329 1.00 68.12 229 GLU A CA 1
ATOM 1774 C C . GLU A 1 229 ? -0.665 3.617 -8.835 1.00 68.12 229 GLU A C 1
ATOM 1776 O O . GLU A 1 229 ? -1.225 2.531 -9.000 1.00 68.12 229 GLU A O 1
ATOM 1781 N N . GLY A 1 230 ? 0.440 3.734 -8.099 1.00 71.19 230 GLY A N 1
ATOM 1782 C CA . GLY A 1 230 ? 1.087 2.606 -7.444 1.00 71.19 230 GLY A CA 1
ATOM 1783 C C . GLY A 1 230 ? 2.370 2.175 -8.140 1.00 71.19 230 GLY A C 1
ATOM 1784 O O . GLY A 1 230 ? 3.185 2.997 -8.544 1.00 71.19 230 GLY A O 1
ATOM 1785 N N . ASP A 1 231 ? 2.612 0.869 -8.155 1.00 73.75 231 ASP A N 1
ATOM 1786 C CA . ASP A 1 231 ? 3.886 0.315 -8.597 1.00 73.75 231 ASP A CA 1
ATOM 1787 C C . ASP A 1 231 ? 3.886 0.044 -10.099 1.00 73.75 231 ASP A C 1
ATOM 1789 O O . ASP A 1 231 ? 2.974 -0.619 -10.598 1.00 73.75 231 ASP A O 1
ATOM 1793 N N . ILE A 1 232 ? 4.942 0.468 -10.800 1.00 70.06 232 ILE A N 1
ATOM 1794 C CA . ILE A 1 232 ? 5.068 0.275 -12.251 1.00 70.06 232 ILE A CA 1
ATOM 1795 C C . ILE A 1 232 ? 4.898 -1.195 -12.653 1.00 70.06 232 ILE A C 1
ATOM 1797 O O . ILE A 1 232 ? 4.249 -1.473 -13.658 1.00 70.06 232 ILE A O 1
ATOM 1801 N N . LYS A 1 233 ? 5.368 -2.145 -11.825 1.00 75.50 233 LYS A N 1
ATOM 1802 C CA . LYS A 1 233 ? 5.230 -3.585 -12.094 1.00 75.50 233 LYS A CA 1
ATOM 1803 C C . LYS A 1 233 ? 3.792 -4.017 -12.308 1.00 75.50 233 LYS A C 1
ATOM 1805 O O . LYS A 1 233 ? 3.501 -4.803 -13.207 1.00 75.50 233 LYS A O 1
ATOM 1810 N N . PHE A 1 234 ? 2.894 -3.486 -11.488 1.00 79.56 234 PHE A N 1
ATOM 1811 C CA . PHE A 1 234 ? 1.488 -3.839 -11.552 1.00 79.56 234 PHE A CA 1
ATOM 1812 C C . PHE A 1 234 ? 0.856 -3.362 -12.863 1.00 79.56 234 PHE A C 1
ATOM 1814 O O . PHE A 1 234 ? 0.114 -4.107 -13.492 1.00 79.56 234 PHE A O 1
ATOM 1821 N N . HIS A 1 235 ? 1.196 -2.157 -13.326 1.00 75.88 235 HIS A N 1
ATOM 1822 C CA . HIS A 1 235 ? 0.568 -1.569 -14.510 1.00 75.88 235 HIS A CA 1
ATOM 1823 C C . HIS A 1 235 ? 0.840 -2.329 -15.814 1.00 75.88 235 HIS A C 1
ATOM 1825 O O . HIS A 1 235 ? 0.025 -2.216 -16.732 1.00 75.88 235 HIS A O 1
ATOM 1831 N N . PHE A 1 236 ? 1.924 -3.110 -15.864 1.00 75.50 236 PHE A N 1
ATOM 1832 C CA . PHE A 1 236 ? 2.294 -3.986 -16.983 1.00 75.50 236 PHE A CA 1
ATOM 1833 C C . PHE A 1 236 ? 1.981 -5.470 -16.729 1.00 75.50 236 PHE A C 1
ATOM 1835 O O . PHE A 1 236 ? 2.264 -6.317 -17.575 1.00 75.50 236 PHE A O 1
ATOM 1842 N N . SER A 1 237 ? 1.400 -5.804 -15.575 1.00 80.50 237 SER A N 1
ATOM 1843 C CA . SER A 1 237 ? 0.972 -7.167 -15.265 1.00 80.50 237 SER A CA 1
ATOM 1844 C C . SER A 1 237 ? -0.407 -7.443 -15.867 1.00 80.50 237 SER A C 1
ATOM 1846 O O . SER A 1 237 ? -1.306 -6.611 -15.777 1.00 80.50 237 SER A O 1
ATOM 1848 N N . LYS A 1 238 ? -0.583 -8.632 -16.455 1.00 80.62 238 LYS A N 1
ATOM 1849 C CA . LYS A 1 238 ? -1.872 -9.099 -17.014 1.00 80.62 238 LYS A CA 1
ATOM 1850 C C . LYS A 1 238 ? -2.570 -10.147 -16.142 1.00 80.62 238 LYS A C 1
ATOM 1852 O O . LYS A 1 238 ? -3.706 -10.511 -16.410 1.00 80.62 238 LYS A O 1
ATOM 1857 N N . LYS A 1 239 ? -1.865 -10.670 -15.138 1.00 84.06 239 LYS A N 1
ATOM 1858 C CA . LYS A 1 239 ? -2.337 -11.682 -14.190 1.00 84.06 239 LYS A CA 1
ATOM 1859 C C . LYS A 1 239 ? -1.467 -11.672 -12.936 1.00 84.06 239 LYS A C 1
ATOM 1861 O O . LYS A 1 239 ? -0.341 -11.170 -12.968 1.00 84.06 239 LYS A O 1
ATOM 1866 N N . ILE A 1 240 ? -1.958 -12.296 -11.869 1.00 84.62 240 ILE A N 1
ATOM 1867 C CA . ILE A 1 240 ? -1.136 -12.658 -10.709 1.00 84.62 240 ILE A CA 1
ATOM 1868 C C . ILE A 1 240 ? -0.120 -13.724 -11.150 1.00 84.62 240 ILE A C 1
ATOM 1870 O O . ILE A 1 240 ? -0.470 -14.666 -11.861 1.00 84.62 240 ILE A O 1
ATOM 1874 N N . HIS A 1 241 ? 1.141 -13.568 -10.751 1.00 83.25 241 HIS A N 1
ATOM 1875 C CA . HIS A 1 241 ? 2.211 -14.519 -11.045 1.00 83.25 241 HIS A CA 1
ATOM 1876 C C . HIS A 1 241 ? 3.114 -14.735 -9.827 1.00 83.25 241 HIS A C 1
ATOM 1878 O O . HIS A 1 241 ? 3.254 -13.858 -8.972 1.00 83.25 241 HIS A O 1
ATOM 1884 N N . THR A 1 242 ? 3.780 -15.886 -9.789 1.00 85.56 242 THR A N 1
ATOM 1885 C CA . THR A 1 242 ? 4.700 -16.294 -8.719 1.00 85.56 242 THR A CA 1
ATOM 1886 C C . THR A 1 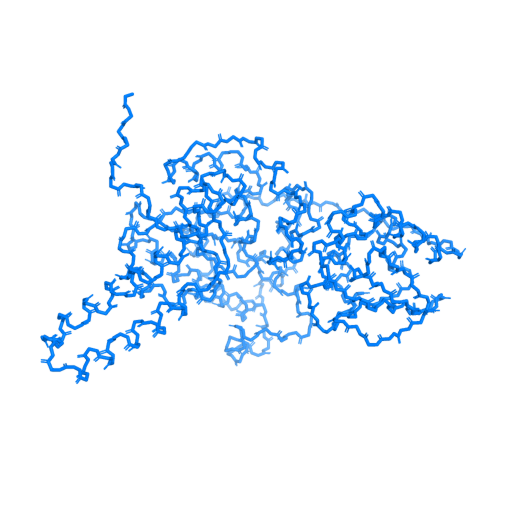242 ? 6.146 -15.869 -8.948 1.00 85.56 242 THR A C 1
ATOM 1888 O O . THR A 1 242 ? 6.921 -15.933 -8.008 1.00 85.56 242 THR A O 1
ATOM 1891 N N . ALA A 1 243 ? 6.497 -15.322 -10.118 1.00 80.12 243 ALA A N 1
ATOM 1892 C CA . ALA A 1 243 ? 7.876 -14.958 -10.490 1.00 80.12 243 ALA A CA 1
ATOM 1893 C C . ALA A 1 243 ? 8.601 -13.962 -9.553 1.00 80.12 243 ALA A C 1
ATOM 1895 O O . ALA A 1 243 ? 9.787 -13.693 -9.702 1.00 80.12 243 ALA A O 1
ATOM 1896 N N . SER A 1 244 ? 7.894 -13.341 -8.603 1.00 82.19 244 SER A N 1
ATOM 1897 C CA . SER A 1 244 ? 8.497 -12.490 -7.566 1.00 82.19 244 SER A CA 1
ATOM 1898 C C . SER A 1 244 ? 8.752 -13.230 -6.244 1.00 82.19 244 SER A C 1
ATOM 1900 O O . SER A 1 244 ? 9.149 -12.599 -5.267 1.00 82.19 244 SER A O 1
ATOM 1902 N N . ILE A 1 245 ? 8.520 -14.537 -6.187 1.00 87.88 245 ILE A N 1
ATOM 1903 C CA . ILE A 1 245 ? 8.743 -15.400 -5.024 1.00 87.88 245 ILE A CA 1
ATOM 1904 C C . ILE A 1 245 ? 10.034 -16.190 -5.251 1.00 87.88 245 ILE A C 1
ATOM 1906 O O . ILE A 1 245 ? 10.290 -16.653 -6.357 1.00 87.88 245 ILE A O 1
ATOM 1910 N N . GLY A 1 246 ? 10.860 -16.325 -4.216 1.00 84.81 246 GLY A N 1
ATOM 1911 C CA . GLY A 1 246 ? 12.093 -17.116 -4.248 1.00 84.81 246 GLY A CA 1
ATOM 1912 C C . GLY A 1 246 ? 13.355 -16.365 -4.680 1.00 84.81 246 GLY A C 1
ATOM 1913 O O . GLY A 1 246 ? 14.458 -16.841 -4.413 1.00 84.81 246 GLY A O 1
ATOM 1914 N N . GLY A 1 247 ? 13.240 -15.162 -5.254 1.00 81.50 247 GLY A N 1
ATOM 1915 C CA . GLY A 1 247 ? 14.400 -14.342 -5.641 1.00 81.50 247 GLY A CA 1
ATOM 1916 C C . GLY A 1 247 ? 15.352 -14.026 -4.477 1.00 81.50 247 GLY A C 1
ATOM 1917 O O . GLY A 1 247 ? 16.556 -13.855 -4.677 1.00 81.50 247 GLY A O 1
ATOM 1918 N N . GLY A 1 248 ? 14.841 -14.030 -3.243 1.00 83.12 248 GLY A N 1
ATOM 1919 C CA . GLY A 1 248 ? 15.616 -13.889 -2.014 1.00 83.12 248 GLY A CA 1
ATOM 1920 C C . GLY A 1 248 ? 16.687 -14.962 -1.797 1.00 83.12 248 GLY A C 1
ATOM 1921 O O . GLY A 1 248 ? 17.631 -14.704 -1.053 1.00 83.12 248 GLY A O 1
ATOM 1922 N N . ALA A 1 249 ? 16.597 -16.120 -2.461 1.00 83.19 249 ALA A N 1
ATOM 1923 C CA . ALA A 1 249 ? 17.607 -17.181 -2.388 1.00 83.19 249 ALA A CA 1
ATOM 1924 C C . ALA A 1 249 ? 18.977 -16.760 -2.954 1.00 83.19 249 ALA A C 1
ATOM 1926 O O . ALA A 1 249 ? 19.994 -17.348 -2.599 1.00 83.19 249 ALA A O 1
ATOM 1927 N N . SER A 1 250 ? 19.015 -15.726 -3.801 1.00 80.62 250 SER A N 1
ATOM 1928 C CA . SER A 1 250 ? 20.256 -15.165 -4.356 1.00 80.62 250 SER A CA 1
ATOM 1929 C C . SER A 1 250 ? 21.025 -14.259 -3.384 1.00 80.62 250 SER A C 1
ATOM 1931 O O . SER A 1 250 ? 22.156 -13.863 -3.670 1.00 80.62 250 SER A O 1
ATOM 1933 N N . LEU A 1 251 ? 20.418 -13.882 -2.254 1.00 80.81 251 LEU A N 1
ATOM 1934 C CA . LEU A 1 251 ? 21.020 -12.943 -1.314 1.00 80.81 251 LEU A CA 1
ATOM 1935 C C . LEU A 1 251 ? 22.094 -13.625 -0.453 1.00 80.81 251 LEU A C 1
ATOM 1937 O O . LEU A 1 251 ? 21.899 -14.760 -0.022 1.00 80.81 251 LEU A O 1
ATOM 1941 N N . PRO A 1 252 ? 23.183 -12.918 -0.100 1.00 79.25 252 PRO A N 1
ATOM 1942 C CA . PRO A 1 252 ? 24.224 -13.452 0.776 1.00 79.25 252 PRO A CA 1
ATOM 1943 C C . PRO A 1 252 ? 23.768 -13.423 2.250 1.00 79.25 252 PRO A C 1
ATOM 1945 O O . PRO A 1 252 ? 24.194 -12.572 3.038 1.00 79.25 252 PRO A O 1
ATOM 1948 N N . VAL A 1 253 ? 22.843 -14.310 2.634 1.00 77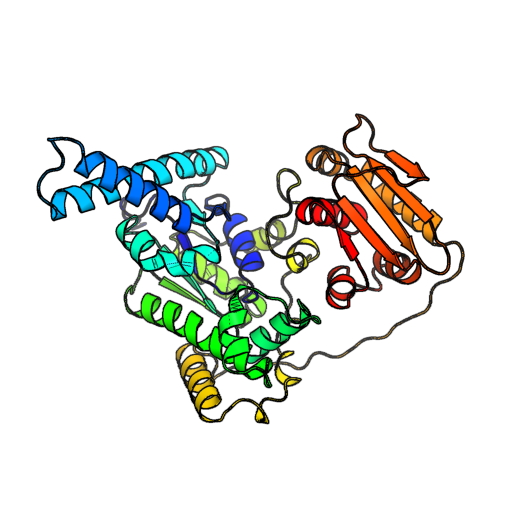.25 253 VAL A N 1
ATOM 1949 C CA . VAL A 1 253 ? 22.184 -14.362 3.961 1.00 77.25 253 VAL A CA 1
ATOM 1950 C C . VAL A 1 253 ? 23.188 -14.519 5.111 1.00 77.25 253 VAL A C 1
ATOM 1952 O O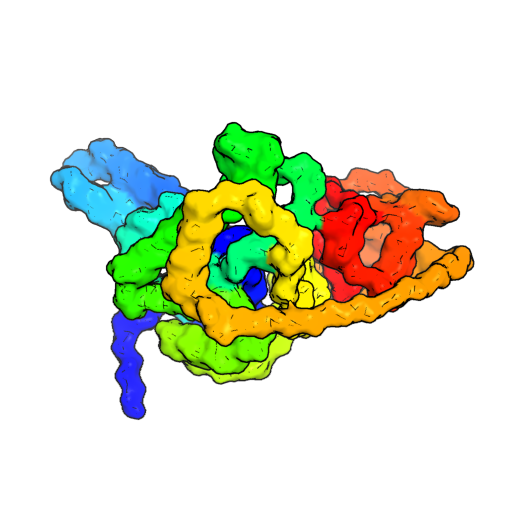 . VAL A 1 253 ? 22.995 -13.989 6.211 1.00 77.25 253 VAL A O 1
ATOM 1955 N N . GLU A 1 254 ? 24.304 -15.195 4.863 1.00 79.00 254 GLU A N 1
ATOM 1956 C CA . GLU A 1 254 ? 25.416 -15.368 5.794 1.00 79.00 254 GLU A CA 1
ATOM 1957 C C . GLU A 1 254 ? 26.026 -14.035 6.255 1.00 79.00 254 GLU A C 1
ATOM 1959 O O . GLU A 1 254 ? 26.519 -13.947 7.384 1.00 79.00 254 GLU A O 1
ATOM 1964 N N . THR A 1 255 ? 25.907 -12.977 5.444 1.00 78.69 255 THR A N 1
ATOM 1965 C CA . THR A 1 255 ? 26.405 -11.632 5.773 1.00 78.69 255 THR A CA 1
ATOM 1966 C C . THR A 1 255 ? 25.504 -10.879 6.751 1.00 78.69 255 THR A C 1
ATOM 1968 O O . THR A 1 255 ? 25.969 -9.954 7.418 1.00 78.69 255 THR A O 1
ATOM 1971 N N . ILE A 1 256 ? 24.228 -11.258 6.879 1.00 86.00 256 ILE A N 1
ATOM 1972 C CA . ILE A 1 256 ? 23.285 -10.635 7.818 1.00 86.00 256 ILE A CA 1
ATOM 1973 C C . ILE A 1 256 ? 23.724 -10.965 9.259 1.00 86.00 256 ILE A C 1
ATOM 1975 O O . ILE A 1 256 ? 23.935 -12.133 9.564 1.00 86.00 256 ILE A O 1
ATOM 1979 N N . PRO A 1 257 ? 23.845 -10.008 10.197 1.00 86.94 257 PRO A N 1
ATOM 1980 C CA . PRO A 1 257 ? 24.254 -10.320 11.569 1.00 86.94 257 PRO A CA 1
ATOM 1981 C C . PRO A 1 257 ? 23.372 -11.391 12.233 1.00 86.94 257 PRO A C 1
ATOM 1983 O O . PRO A 1 257 ? 22.146 -11.332 12.146 1.00 86.94 257 PRO A O 1
ATOM 1986 N N . ALA A 1 258 ? 23.978 -12.347 12.949 1.00 86.12 258 ALA A N 1
ATOM 1987 C CA . ALA A 1 258 ? 23.249 -13.459 13.574 1.00 86.12 258 ALA A CA 1
ATOM 1988 C C . ALA A 1 258 ? 22.076 -13.025 14.484 1.00 86.12 258 ALA A C 1
ATOM 1990 O O . ALA A 1 258 ? 21.007 -13.626 14.368 1.00 86.12 258 ALA A O 1
ATOM 1991 N N . PRO A 1 259 ? 22.196 -11.963 15.315 1.00 90.00 259 PRO A N 1
ATOM 1992 C CA . PRO A 1 259 ? 21.060 -11.468 16.096 1.00 90.00 259 PRO A CA 1
ATOM 1993 C C . PRO A 1 259 ? 19.897 -10.957 15.234 1.00 90.00 259 PRO A C 1
ATOM 1995 O O . PRO A 1 259 ? 18.741 -11.073 15.630 1.00 90.00 259 PRO A O 1
ATOM 1998 N N . LEU A 1 260 ? 20.187 -10.392 14.057 1.00 90.44 260 LEU A N 1
ATOM 1999 C CA . LEU A 1 260 ? 19.161 -9.932 13.126 1.00 90.44 260 LEU A CA 1
ATOM 2000 C C . LEU A 1 260 ? 18.494 -11.115 12.414 1.00 90.44 260 LEU A C 1
ATOM 2002 O O . LEU A 1 260 ? 17.272 -11.130 12.335 1.00 90.44 260 LEU A O 1
ATOM 2006 N N . ARG A 1 261 ? 19.254 -12.135 11.989 1.00 91.00 261 ARG A N 1
ATOM 2007 C CA . ARG A 1 261 ? 18.675 -13.376 11.439 1.00 91.00 261 ARG A CA 1
ATOM 2008 C C . ARG A 1 261 ? 17.701 -14.038 12.410 1.00 91.00 261 ARG A C 1
ATOM 2010 O O . ARG A 1 261 ? 16.570 -14.288 12.031 1.00 91.00 261 ARG A O 1
ATOM 2017 N N . ALA A 1 262 ? 18.073 -14.171 13.684 1.00 90.50 262 ALA A N 1
ATOM 2018 C CA . ALA A 1 262 ? 17.177 -14.734 14.697 1.00 90.50 262 ALA A CA 1
ATOM 2019 C C . ALA A 1 262 ? 15.860 -13.944 14.848 1.00 90.50 262 ALA A C 1
ATOM 2021 O O . ALA A 1 262 ? 14.805 -14.531 15.072 1.00 90.50 262 ALA A O 1
ATOM 2022 N N . ARG A 1 263 ? 15.901 -12.610 14.707 1.00 96.81 263 ARG A N 1
ATOM 2023 C CA . ARG A 1 263 ? 14.692 -11.764 14.712 1.00 96.81 263 ARG A CA 1
ATOM 2024 C C . ARG A 1 263 ? 13.855 -11.932 13.444 1.00 96.81 263 ARG A C 1
ATOM 2026 O O . ARG A 1 263 ? 12.633 -11.868 13.534 1.00 96.81 263 ARG A O 1
ATOM 2033 N N . ILE A 1 264 ? 14.500 -12.108 12.288 1.00 94.44 264 ILE A N 1
ATOM 2034 C CA . ILE A 1 264 ? 13.824 -12.407 11.020 1.00 94.44 264 ILE A CA 1
ATOM 2035 C C . ILE A 1 264 ? 13.097 -13.745 11.143 1.00 94.44 264 ILE A C 1
ATOM 2037 O O . ILE A 1 264 ? 11.891 -13.778 10.927 1.00 94.44 264 ILE A O 1
ATOM 2041 N N . ASP A 1 265 ? 13.801 -14.798 11.560 1.00 93.12 265 ASP A N 1
ATOM 2042 C CA . ASP A 1 265 ? 13.261 -16.153 11.695 1.00 93.12 265 ASP A CA 1
ATOM 2043 C C . ASP A 1 265 ? 12.082 -16.179 12.677 1.00 93.12 265 ASP A C 1
ATOM 2045 O O . ASP A 1 265 ? 10.997 -16.630 12.328 1.00 93.12 265 ASP A O 1
ATOM 2049 N N . ALA A 1 266 ? 12.234 -15.572 13.860 1.00 95.38 266 ALA A N 1
ATOM 2050 C CA . ALA A 1 266 ? 11.158 -15.502 14.850 1.00 95.38 266 ALA A CA 1
ATOM 2051 C C . ALA A 1 266 ? 9.910 -14.758 14.339 1.00 95.38 266 ALA A C 1
ATOM 2053 O O . ALA A 1 266 ? 8.783 -15.136 14.661 1.00 95.38 266 ALA A O 1
ATOM 2054 N N . LEU A 1 267 ? 10.092 -13.687 13.556 1.00 96.81 267 LEU A N 1
ATOM 2055 C CA . LEU A 1 267 ? 8.970 -12.961 12.967 1.00 96.81 267 LEU A CA 1
ATOM 2056 C C . LEU A 1 267 ? 8.333 -13.753 11.817 1.00 96.81 267 LEU A C 1
ATOM 2058 O O . LEU A 1 267 ? 7.113 -13.777 11.709 1.00 96.81 267 LEU A O 1
ATOM 2062 N N . LEU A 1 268 ? 9.126 -14.421 10.979 1.00 95.12 268 LEU A N 1
ATOM 2063 C CA . LEU A 1 268 ? 8.625 -15.284 9.907 1.00 95.12 268 LEU A CA 1
ATOM 2064 C C . LEU A 1 268 ? 7.822 -16.468 10.456 1.00 95.12 268 LEU A C 1
ATOM 2066 O O . LEU A 1 268 ? 6.737 -16.747 9.941 1.00 95.12 268 LEU A O 1
ATOM 2070 N N . ASP A 1 269 ? 8.308 -17.107 11.518 1.00 94.12 269 ASP A N 1
ATOM 2071 C CA . ASP A 1 269 ? 7.613 -18.192 12.210 1.00 94.12 269 ASP A CA 1
ATOM 2072 C C . ASP A 1 269 ? 6.243 -17.731 12.712 1.00 94.12 269 ASP A C 1
ATOM 2074 O O . ASP A 1 269 ? 5.229 -18.371 12.431 1.00 94.12 269 ASP A O 1
ATOM 2078 N N . ASP A 1 270 ? 6.184 -16.578 13.386 1.00 93.69 270 ASP A N 1
ATOM 2079 C CA . ASP A 1 270 ? 4.918 -16.034 13.880 1.00 93.69 270 ASP A CA 1
ATOM 2080 C C . ASP A 1 270 ? 3.956 -15.618 12.762 1.00 93.69 270 ASP A C 1
ATOM 2082 O O . ASP A 1 270 ? 2.734 -15.713 12.900 1.00 93.69 270 ASP A O 1
ATOM 2086 N N . LEU A 1 271 ? 4.501 -15.152 11.640 1.00 94.19 271 LEU A N 1
ATOM 2087 C CA . LEU A 1 271 ? 3.730 -14.801 10.454 1.00 94.19 271 LEU A CA 1
ATOM 2088 C C . LEU A 1 271 ? 3.280 -16.035 9.644 1.00 94.19 271 LEU A C 1
ATOM 2090 O O . LEU A 1 271 ? 2.528 -15.889 8.677 1.00 94.19 271 LEU A O 1
ATOM 2094 N N . GLY A 1 272 ? 3.677 -17.244 10.059 1.00 91.31 272 GLY A N 1
ATOM 2095 C CA . GLY A 1 272 ? 3.263 -18.510 9.455 1.00 91.31 272 GLY A CA 1
ATOM 2096 C C . GLY A 1 272 ? 4.047 -18.898 8.199 1.00 91.31 272 GLY A C 1
ATOM 2097 O O . GLY A 1 272 ? 3.547 -19.678 7.391 1.00 91.31 272 GLY A O 1
ATOM 2098 N N . TYR A 1 273 ? 5.259 -18.366 8.009 1.00 84.62 273 TYR A N 1
ATOM 2099 C CA . TYR A 1 273 ? 6.117 -18.693 6.860 1.00 84.62 273 TYR A CA 1
ATOM 2100 C C . TYR A 1 273 ? 6.879 -20.018 7.010 1.00 84.62 273 TYR A C 1
ATOM 2102 O O . TYR A 1 273 ? 7.392 -20.541 6.022 1.00 84.62 273 TYR A O 1
ATOM 2110 N N . SER A 1 274 ? 6.916 -20.611 8.204 1.00 57.03 274 SER A N 1
ATOM 2111 C CA . SER A 1 274 ? 7.717 -21.802 8.530 1.00 57.03 274 SER A CA 1
ATOM 2112 C C . SER A 1 274 ? 7.291 -23.114 7.847 1.00 57.03 274 SER A C 1
ATOM 2114 O O . SER A 1 274 ? 7.929 -24.144 8.056 1.00 57.03 274 SER A O 1
ATOM 2116 N N . ALA A 1 275 ? 6.264 -23.103 6.987 1.00 44.00 275 ALA A N 1
ATOM 2117 C CA . ALA A 1 275 ? 5.719 -24.301 6.337 1.00 44.00 275 ALA A CA 1
ATOM 2118 C C . ALA A 1 275 ? 5.791 -24.322 4.795 1.00 44.00 275 ALA A C 1
ATOM 2120 O O . ALA A 1 275 ? 5.290 -25.269 4.189 1.00 44.00 275 ALA A O 1
ATOM 2121 N N . GLN A 1 276 ? 6.391 -23.331 4.126 1.00 41.78 276 GLN A N 1
ATOM 2122 C CA . GLN A 1 276 ? 6.380 -23.270 2.656 1.00 41.78 276 GLN A CA 1
ATOM 2123 C C . GLN A 1 276 ? 7.793 -23.286 2.063 1.00 41.78 276 GLN A C 1
ATOM 2125 O O . GLN A 1 276 ? 8.536 -22.312 2.126 1.00 41.78 276 GLN A O 1
ATOM 2130 N N . ARG A 1 277 ? 8.156 -24.423 1.454 1.00 35.94 277 ARG A N 1
ATOM 2131 C CA . ARG A 1 277 ? 9.309 -24.522 0.550 1.00 35.94 277 ARG A CA 1
ATOM 2132 C C . ARG A 1 277 ? 8.976 -23.767 -0.737 1.00 35.94 277 ARG A C 1
ATOM 2134 O O . ARG A 1 277 ? 7.974 -24.064 -1.382 1.00 35.94 277 ARG A O 1
ATOM 2141 N N . LEU A 1 278 ? 9.821 -22.800 -1.074 1.00 39.19 278 LEU A N 1
ATOM 2142 C CA . LEU A 1 278 ? 9.739 -21.993 -2.290 1.00 39.19 278 LEU A CA 1
ATOM 2143 C C . LEU A 1 278 ? 9.945 -22.892 -3.530 1.00 39.19 278 LEU A C 1
ATOM 2145 O O . LEU A 1 278 ? 10.855 -23.725 -3.504 1.00 39.19 278 LEU A O 1
ATOM 2149 N N . PRO A 1 279 ? 9.139 -22.764 -4.599 1.00 30.61 279 PRO A N 1
ATOM 2150 C CA . PRO A 1 279 ? 9.425 -23.401 -5.883 1.00 30.61 279 PRO A CA 1
ATOM 2151 C C . PRO A 1 279 ? 10.560 -22.671 -6.617 1.00 30.61 279 PRO A C 1
ATOM 2153 O O . PRO A 1 279 ? 10.636 -21.445 -6.576 1.00 30.61 279 PRO A O 1
ATOM 2156 N N . GLU A 1 280 ? 11.409 -23.424 -7.316 1.00 29.23 280 GLU A N 1
ATOM 2157 C CA . GLU A 1 280 ? 12.413 -22.897 -8.248 1.00 29.23 280 GLU A CA 1
ATOM 2158 C C . GLU A 1 280 ? 11.757 -22.603 -9.614 1.00 29.23 280 GLU A C 1
ATOM 2160 O O . GLU A 1 280 ? 11.071 -23.466 -10.163 1.00 29.23 280 GLU A O 1
ATOM 2165 N N . GLU A 1 281 ? 11.967 -21.404 -10.174 1.00 28.83 281 GLU A N 1
ATOM 2166 C CA . GLU A 1 281 ? 11.603 -21.067 -11.562 1.00 28.83 281 GLU A CA 1
ATOM 2167 C C . GLU A 1 281 ? 12.855 -21.001 -12.458 1.00 28.83 281 GLU A C 1
ATOM 2169 O O . GLU A 1 281 ? 13.928 -20.564 -12.042 1.00 28.83 281 GLU A O 1
ATOM 2174 N N . THR A 1 282 ? 12.691 -21.465 -13.700 1.00 25.61 282 THR A N 1
ATOM 2175 C CA . THR A 1 282 ? 13.716 -21.629 -14.742 1.00 25.61 282 THR A CA 1
ATOM 2176 C C . THR A 1 282 ? 13.715 -20.493 -15.769 1.00 25.61 282 THR A C 1
ATOM 2178 O O . THR A 1 282 ? 12.652 -20.064 -16.217 1.00 25.61 282 THR A O 1
ATOM 2181 N N . ASP A 1 283 ? 14.922 -20.106 -16.194 1.00 27.98 283 ASP A N 1
ATOM 2182 C CA . ASP A 1 283 ? 15.272 -19.107 -17.221 1.00 27.98 283 ASP A CA 1
ATOM 2183 C C . ASP A 1 283 ? 14.872 -19.463 -18.670 1.00 27.98 283 ASP A C 1
ATOM 2185 O O . ASP A 1 283 ? 14.758 -20.637 -19.032 1.00 27.98 283 ASP A O 1
ATOM 2189 N N . GLY A 1 284 ? 14.782 -18.438 -19.538 1.00 24.47 284 GLY A N 1
ATOM 2190 C CA . GLY A 1 284 ? 14.568 -18.602 -20.985 1.00 24.47 284 GLY A CA 1
ATOM 2191 C C . GLY A 1 284 ? 14.944 -17.406 -21.889 1.00 24.47 284 GLY A C 1
ATOM 2192 O O . GLY A 1 284 ? 14.099 -16.571 -22.177 1.00 24.47 284 GLY A O 1
ATOM 2193 N N . ALA A 1 285 ? 16.208 -17.410 -22.341 1.00 25.14 285 ALA A N 1
ATOM 2194 C CA . ALA A 1 285 ? 16.868 -16.992 -23.605 1.00 25.14 285 ALA A CA 1
ATOM 2195 C C . ALA A 1 285 ? 16.378 -15.853 -24.555 1.00 25.14 285 ALA A C 1
ATOM 2197 O O . ALA A 1 285 ? 15.235 -15.790 -25.001 1.00 25.14 285 ALA A O 1
ATOM 2198 N N . GLU A 1 286 ? 17.383 -15.079 -25.008 1.00 26.19 286 GLU A N 1
ATOM 2199 C CA . GLU A 1 286 ? 17.416 -13.961 -25.975 1.00 26.19 286 GLU A CA 1
ATOM 2200 C C . GLU A 1 286 ? 17.488 -14.367 -27.469 1.00 26.19 286 GLU A C 1
ATOM 2202 O O . GLU A 1 286 ? 18.058 -15.401 -27.822 1.00 26.19 286 GLU A O 1
ATOM 2207 N N . THR A 1 287 ? 17.041 -13.475 -28.373 1.00 29.19 287 THR A N 1
ATOM 2208 C CA . THR A 1 287 ? 17.459 -13.426 -29.798 1.00 29.19 287 THR A CA 1
ATOM 2209 C C . THR A 1 287 ? 17.548 -11.979 -30.325 1.00 29.19 287 THR A C 1
ATOM 2211 O O . THR A 1 287 ? 16.826 -11.101 -29.868 1.00 29.19 287 THR A O 1
ATOM 2214 N N . ALA A 1 288 ? 18.453 -11.730 -31.284 1.00 32.12 288 ALA A N 1
ATOM 2215 C CA . ALA A 1 288 ? 18.932 -10.405 -31.718 1.00 32.12 288 ALA A CA 1
ATOM 2216 C C . ALA A 1 288 ? 18.039 -9.655 -32.753 1.00 32.12 288 ALA A C 1
ATOM 2218 O O . ALA A 1 288 ? 17.429 -10.314 -33.599 1.00 32.12 288 ALA A O 1
ATOM 2219 N N . PRO A 1 289 ? 18.033 -8.296 -32.812 1.00 38.00 289 PRO A N 1
ATOM 2220 C CA . PRO A 1 289 ? 17.153 -7.542 -33.718 1.00 38.00 289 PRO A CA 1
ATOM 2221 C C . PRO A 1 289 ? 17.813 -7.007 -35.012 1.00 38.00 289 PRO A C 1
ATOM 2223 O O . PRO A 1 289 ? 18.901 -6.424 -34.994 1.00 38.00 289 PRO A O 1
ATOM 2226 N N . GLN A 1 290 ? 17.076 -7.108 -36.132 1.00 40.19 290 GLN A N 1
ATOM 2227 C CA . GLN A 1 290 ? 17.367 -6.549 -37.471 1.00 40.19 290 GLN A CA 1
ATOM 2228 C C . GLN A 1 290 ? 17.272 -5.003 -37.528 1.00 40.19 290 GLN A C 1
ATOM 2230 O O . GLN A 1 290 ? 16.578 -4.394 -36.717 1.00 40.19 290 GLN A O 1
ATOM 2235 N N . ARG A 1 291 ? 17.968 -4.359 -38.485 1.00 36.09 291 ARG A N 1
ATOM 2236 C CA . ARG A 1 291 ? 18.020 -2.887 -38.690 1.00 36.09 291 ARG A CA 1
ATOM 2237 C C . ARG A 1 291 ? 16.802 -2.348 -39.459 1.00 36.09 291 ARG A C 1
ATOM 2239 O O . ARG A 1 291 ? 16.357 -2.995 -40.401 1.00 36.09 291 ARG A O 1
ATOM 2246 N N . GLY A 1 292 ? 16.338 -1.142 -39.105 1.00 52.47 292 GLY A N 1
ATOM 2247 C CA . GLY A 1 292 ? 15.148 -0.474 -39.668 1.00 52.47 292 GLY A CA 1
ATOM 2248 C C . GLY A 1 292 ? 13.904 -0.540 -38.770 1.00 52.47 292 GLY A C 1
ATOM 2249 O O . GLY A 1 292 ? 12.788 -0.302 -39.227 1.00 52.47 292 GLY A O 1
ATOM 2250 N N . ALA A 1 293 ? 14.085 -0.902 -37.501 1.00 67.69 293 ALA A N 1
ATOM 2251 C CA . ALA A 1 293 ? 13.007 -1.339 -36.623 1.00 67.69 293 ALA A CA 1
ATOM 2252 C C . ALA A 1 293 ? 12.352 -0.201 -35.820 1.00 67.69 293 ALA A C 1
ATOM 2254 O O . ALA A 1 293 ? 11.171 -0.314 -35.501 1.00 67.69 293 ALA A O 1
ATOM 2255 N N . VAL A 1 294 ? 13.041 0.918 -35.538 1.00 78.94 294 VAL A N 1
ATOM 2256 C CA . VAL A 1 294 ? 12.462 1.990 -34.696 1.00 78.94 294 VAL A CA 1
ATOM 2257 C C . VAL A 1 294 ? 11.275 2.672 -35.383 1.00 78.94 294 VAL A C 1
ATOM 2259 O O . VAL A 1 294 ? 10.248 2.898 -34.749 1.00 78.94 294 VAL A O 1
ATOM 2262 N N . ALA A 1 295 ? 11.355 2.930 -36.693 1.00 82.50 295 ALA A N 1
ATOM 2263 C CA . ALA A 1 295 ? 10.230 3.485 -37.452 1.00 82.50 295 ALA A CA 1
ATOM 2264 C C . ALA A 1 295 ? 9.000 2.556 -37.434 1.00 82.50 295 ALA A C 1
ATOM 2266 O O . ALA A 1 295 ? 7.878 3.027 -37.271 1.00 82.50 295 ALA A O 1
ATOM 2267 N N . GLY A 1 296 ? 9.212 1.237 -37.524 1.00 82.00 296 GLY A N 1
ATOM 2268 C CA . GLY A 1 296 ? 8.142 0.244 -37.402 1.00 82.00 296 GLY A CA 1
ATOM 2269 C C . GLY A 1 296 ? 7.497 0.231 -36.013 1.00 82.00 296 GLY A C 1
ATOM 2270 O O . GLY A 1 296 ? 6.275 0.146 -35.908 1.00 82.00 296 GLY A O 1
ATOM 2271 N N . VAL A 1 297 ? 8.293 0.396 -34.949 1.00 84.31 297 VAL A N 1
ATOM 2272 C CA . VAL A 1 297 ? 7.770 0.542 -33.578 1.00 84.31 297 VAL A CA 1
ATOM 2273 C C . VAL A 1 297 ? 6.899 1.796 -33.448 1.00 84.31 297 VAL A C 1
ATOM 2275 O O . VAL A 1 297 ? 5.826 1.730 -32.855 1.00 84.31 297 VAL A O 1
ATOM 2278 N N . LEU A 1 298 ? 7.305 2.923 -34.042 1.00 87.25 298 LEU A N 1
ATOM 2279 C CA . LEU A 1 298 ? 6.528 4.169 -34.001 1.00 87.25 298 LEU A CA 1
ATOM 2280 C C . LEU A 1 298 ? 5.195 4.066 -34.751 1.00 87.25 298 LEU A C 1
ATOM 2282 O O . LEU A 1 298 ? 4.198 4.622 -34.294 1.00 87.25 298 LEU A O 1
ATOM 2286 N N . GLU A 1 299 ? 5.142 3.332 -35.862 1.00 84.81 299 GLU A N 1
ATOM 2287 C CA . GLU A 1 299 ? 3.872 3.024 -36.532 1.00 84.81 299 GLU A CA 1
ATOM 2288 C C . GLU A 1 299 ? 2.983 2.118 -35.666 1.00 84.81 299 GLU A C 1
ATOM 2290 O O . GLU A 1 299 ? 1.781 2.364 -35.543 1.00 84.81 299 GLU A O 1
ATOM 2295 N N . GLY A 1 300 ? 3.571 1.138 -34.971 1.00 83.75 300 GLY A N 1
ATOM 2296 C CA . GLY A 1 300 ? 2.868 0.346 -33.956 1.00 83.75 300 GLY A CA 1
ATOM 2297 C C . GLY A 1 300 ? 2.290 1.211 -32.830 1.00 83.75 300 GLY A C 1
ATOM 2298 O O . GLY A 1 300 ? 1.151 1.012 -32.413 1.00 83.75 300 GLY A O 1
ATOM 2299 N N . PHE A 1 301 ? 3.030 2.229 -32.390 1.00 89.31 301 PHE A N 1
ATOM 2300 C CA . PHE A 1 301 ? 2.568 3.202 -31.399 1.00 89.31 301 PHE A CA 1
ATOM 2301 C C . PHE A 1 301 ? 1.405 4.056 -31.907 1.00 89.31 301 PHE A C 1
ATOM 2303 O O . PHE A 1 301 ? 0.438 4.241 -31.169 1.00 89.31 301 PHE A O 1
ATOM 2310 N N . ARG A 1 302 ? 1.439 4.526 -33.164 1.00 88.25 302 ARG A N 1
ATOM 2311 C CA . ARG A 1 302 ? 0.290 5.217 -33.781 1.00 88.25 302 ARG A CA 1
ATOM 2312 C C . ARG A 1 302 ? -0.954 4.327 -33.767 1.00 88.25 302 ARG A C 1
ATOM 2314 O O . ARG A 1 302 ? -2.008 4.766 -33.318 1.00 88.25 302 ARG A O 1
ATOM 2321 N N . ALA A 1 303 ? -0.810 3.063 -34.167 1.00 84.19 303 ALA A N 1
ATOM 2322 C CA . ALA A 1 303 ? -1.910 2.104 -34.160 1.00 84.19 303 ALA A CA 1
ATOM 2323 C C . ALA A 1 303 ? -2.450 1.836 -32.742 1.00 84.19 303 ALA A C 1
ATOM 2325 O O . ALA A 1 303 ? -3.663 1.770 -32.554 1.00 84.19 303 ALA A O 1
ATOM 2326 N N . ALA A 1 304 ? -1.576 1.719 -31.737 1.00 82.19 304 ALA A N 1
ATOM 2327 C CA . ALA A 1 304 ? -1.981 1.536 -30.343 1.00 82.19 304 ALA A CA 1
ATOM 2328 C C . ALA A 1 304 ? -2.767 2.742 -29.802 1.00 82.19 304 ALA A C 1
ATOM 2330 O O . ALA A 1 304 ? -3.774 2.558 -29.119 1.00 82.19 304 ALA A O 1
ATOM 2331 N N . ILE A 1 305 ? -2.345 3.966 -30.140 1.00 86.31 305 ILE A N 1
ATOM 2332 C CA . ILE A 1 305 ? -3.053 5.204 -29.784 1.00 86.31 305 ILE A CA 1
ATOM 2333 C C . ILE A 1 305 ? -4.438 5.244 -30.439 1.00 86.31 305 ILE A C 1
ATOM 2335 O O . ILE A 1 305 ? -5.421 5.526 -29.754 1.00 86.31 305 ILE A O 1
ATOM 2339 N N . ASP A 1 306 ? -4.530 4.912 -31.729 1.00 84.81 306 ASP A N 1
ATOM 2340 C CA . ASP A 1 306 ? -5.801 4.891 -32.461 1.00 84.81 306 ASP A CA 1
ATOM 2341 C C . ASP A 1 306 ? -6.765 3.831 -31.898 1.00 84.81 306 ASP A C 1
ATOM 2343 O O . ASP A 1 306 ? -7.949 4.104 -31.697 1.00 84.81 306 ASP A O 1
ATOM 2347 N N . GLN A 1 307 ? -6.262 2.634 -31.576 1.00 83.94 307 GLN A N 1
ATOM 2348 C CA . GLN A 1 307 ? -7.059 1.560 -30.969 1.00 83.94 307 GLN A CA 1
ATOM 2349 C C . GLN A 1 307 ? -7.525 1.892 -29.545 1.00 83.94 307 GLN A C 1
ATOM 2351 O O . GLN A 1 307 ? -8.571 1.413 -29.113 1.00 83.94 307 GLN A O 1
ATOM 2356 N N . ARG A 1 308 ? -6.754 2.695 -28.803 1.00 83.25 308 ARG A N 1
ATOM 2357 C CA . ARG A 1 308 ? -6.993 3.034 -27.389 1.00 83.25 308 ARG A CA 1
ATOM 2358 C C . ARG A 1 308 ? -7.352 4.510 -27.220 1.00 83.25 308 ARG A C 1
ATOM 2360 O O . ARG A 1 308 ? -6.946 5.135 -26.240 1.00 83.25 308 ARG A O 1
ATOM 2367 N N . GLY A 1 309 ? -8.112 5.070 -28.161 1.00 81.62 309 GLY A N 1
ATOM 2368 C CA . GLY A 1 309 ? -8.381 6.509 -28.239 1.00 81.62 309 GLY A CA 1
ATOM 2369 C C . GLY A 1 309 ? -8.990 7.118 -26.970 1.00 81.62 309 GLY A C 1
ATOM 2370 O O . GLY A 1 309 ? -8.585 8.206 -26.564 1.00 81.62 309 GLY A O 1
ATOM 2371 N N . ASP A 1 310 ? -9.910 6.420 -26.301 1.00 80.06 310 ASP A N 1
ATOM 2372 C CA . ASP A 1 310 ? -10.525 6.920 -25.061 1.00 80.06 310 ASP A CA 1
ATOM 2373 C C . ASP A 1 310 ? -9.528 6.954 -23.894 1.00 80.06 310 ASP A C 1
ATOM 2375 O O . ASP A 1 310 ? -9.493 7.921 -23.132 1.00 80.06 310 ASP A O 1
ATOM 2379 N N . TYR A 1 311 ? -8.642 5.957 -23.809 1.00 79.12 311 TYR A N 1
ATOM 2380 C CA . TYR A 1 311 ? -7.547 5.952 -22.837 1.00 79.12 311 TYR A CA 1
ATOM 2381 C C . TYR A 1 311 ? -6.518 7.041 -23.139 1.00 79.12 311 TYR A C 1
ATOM 2383 O O . TYR A 1 311 ? -6.087 7.748 -22.233 1.00 79.12 311 TYR A O 1
ATOM 2391 N N . ALA A 1 312 ? -6.167 7.232 -24.414 1.00 83.19 312 ALA A N 1
ATOM 2392 C CA . ALA A 1 312 ? -5.263 8.294 -24.844 1.00 83.19 312 ALA A CA 1
ATOM 2393 C C . ALA A 1 312 ? -5.800 9.686 -24.465 1.00 83.19 312 ALA A C 1
ATOM 2395 O O . ALA A 1 312 ? -5.053 10.508 -23.933 1.00 83.19 312 ALA A O 1
ATOM 2396 N N . LYS A 1 313 ? -7.105 9.928 -24.658 1.00 84.25 313 LYS A N 1
ATOM 2397 C CA . LYS A 1 313 ? -7.773 11.168 -24.229 1.00 84.25 313 LYS A CA 1
ATOM 2398 C C . LYS A 1 313 ? -7.760 11.345 -22.713 1.00 84.25 313 LYS A C 1
ATOM 2400 O O . LYS A 1 313 ? -7.538 12.457 -22.247 1.00 84.25 313 LYS A O 1
ATOM 2405 N N . ALA A 1 314 ? -7.984 10.270 -21.955 1.00 81.75 314 ALA A N 1
ATOM 2406 C CA . ALA A 1 314 ? -7.971 10.316 -20.494 1.00 81.75 314 ALA A CA 1
ATOM 2407 C C . ALA A 1 314 ? -6.586 10.668 -19.922 1.00 81.75 314 ALA A C 1
ATOM 2409 O O . ALA A 1 314 ? -6.504 11.296 -18.872 1.00 81.75 314 ALA A O 1
ATOM 2410 N N . ILE A 1 315 ? -5.500 10.301 -20.614 1.00 85.25 315 ILE A N 1
ATOM 2411 C CA . ILE A 1 315 ? -4.131 10.658 -20.212 1.00 85.25 315 ILE A CA 1
ATOM 2412 C C . ILE A 1 315 ? -3.868 12.164 -20.375 1.00 85.25 315 ILE A C 1
ATOM 2414 O O . ILE A 1 315 ? -3.288 12.772 -19.479 1.00 85.25 315 ILE A O 1
ATOM 2418 N N . GLY A 1 316 ? -4.270 12.763 -21.504 1.00 82.81 316 GLY A N 1
ATOM 2419 C CA . GLY A 1 316 ? -4.321 14.222 -21.684 1.00 82.81 316 GLY A CA 1
ATOM 2420 C C . GLY A 1 316 ? -3.016 14.994 -21.423 1.00 82.81 316 GLY A C 1
ATOM 2421 O O . GLY A 1 316 ? -3.054 16.041 -20.781 1.00 82.81 316 GLY A O 1
ATOM 2422 N N . GLY A 1 317 ? -1.867 14.511 -21.911 1.00 89.81 317 GLY A N 1
ATOM 2423 C CA . GLY A 1 317 ? -0.557 15.148 -21.695 1.00 89.81 317 GLY A CA 1
ATOM 2424 C C . GLY A 1 317 ? 0.429 14.961 -22.850 1.00 89.81 317 GLY A C 1
ATOM 2425 O O . GLY A 1 317 ? 0.085 14.409 -23.899 1.00 89.81 317 GLY A O 1
ATOM 2426 N N . THR A 1 318 ? 1.669 15.415 -22.657 1.00 93.25 318 THR A N 1
ATOM 2427 C CA . THR A 1 318 ? 2.750 15.321 -23.652 1.00 93.25 318 THR A CA 1
ATOM 2428 C C . THR A 1 318 ? 3.940 14.504 -23.144 1.00 93.25 318 THR A C 1
ATOM 2430 O O . THR A 1 318 ? 4.370 14.647 -22.000 1.00 93.25 318 THR A O 1
ATOM 2433 N N . CYS A 1 319 ? 4.520 13.665 -24.006 1.00 94.00 319 CYS A N 1
ATOM 2434 C CA . CYS A 1 319 ? 5.719 12.883 -23.706 1.00 94.00 319 CYS A CA 1
ATOM 2435 C C . CYS A 1 319 ? 6.786 13.058 -24.789 1.00 94.00 319 CYS A C 1
ATOM 2437 O O . CYS A 1 319 ? 6.507 12.906 -25.976 1.00 94.00 319 CYS A O 1
ATOM 2439 N N . ARG A 1 320 ? 8.029 13.332 -24.385 1.00 94.56 320 ARG A N 1
ATOM 2440 C CA . ARG A 1 320 ? 9.195 13.280 -25.277 1.00 94.56 320 ARG A CA 1
ATOM 2441 C C . ARG A 1 320 ? 9.852 11.903 -25.183 1.00 94.56 320 ARG A C 1
ATOM 2443 O O . ARG A 1 320 ? 10.361 11.536 -24.126 1.00 94.56 320 ARG A O 1
ATOM 2450 N N . LEU A 1 321 ? 9.875 11.167 -26.288 1.00 92.94 321 LEU A N 1
ATOM 2451 C CA . LEU A 1 321 ? 10.581 9.895 -26.427 1.00 92.94 321 LEU A CA 1
ATOM 2452 C C . LEU A 1 321 ? 11.973 10.150 -27.014 1.00 92.94 321 LEU A C 1
ATOM 2454 O O . LEU A 1 321 ? 12.087 10.669 -28.122 1.00 92.94 321 LEU A O 1
ATOM 2458 N N . VAL A 1 322 ? 13.023 9.780 -26.283 1.00 91.00 322 VAL A N 1
ATOM 2459 C CA . VAL A 1 322 ? 14.427 9.912 -26.695 1.00 91.00 322 VAL A CA 1
ATOM 2460 C C . VAL A 1 322 ? 15.015 8.521 -26.899 1.00 91.00 322 VAL A C 1
ATOM 2462 O O . VAL A 1 322 ? 15.223 7.774 -25.942 1.00 91.00 322 VAL A O 1
ATOM 2465 N N . VAL A 1 323 ? 15.303 8.167 -28.146 1.00 90.56 323 VAL A N 1
ATOM 2466 C CA . VAL A 1 323 ? 15.947 6.899 -28.490 1.00 90.56 323 VAL A CA 1
ATOM 2467 C C . VAL A 1 323 ? 17.422 7.152 -28.759 1.00 90.56 323 VAL A C 1
ATOM 2469 O O . VAL A 1 323 ? 17.780 7.993 -29.579 1.00 90.56 323 VAL A O 1
ATOM 2472 N N . ASN A 1 324 ? 18.279 6.411 -28.064 1.00 86.19 324 ASN A N 1
ATOM 2473 C CA . ASN A 1 324 ? 19.733 6.483 -28.183 1.00 86.19 324 ASN A CA 1
ATOM 2474 C C . ASN A 1 324 ? 20.297 5.231 -28.878 1.00 86.19 324 ASN A C 1
ATOM 2476 O O . ASN A 1 324 ? 19.624 4.209 -29.014 1.00 86.19 324 ASN A O 1
ATOM 2480 N N . GLY A 1 325 ? 21.572 5.270 -29.270 1.00 81.56 325 GLY A N 1
ATOM 2481 C CA . GLY A 1 325 ? 22.273 4.110 -29.830 1.00 81.56 325 GLY A CA 1
ATOM 2482 C C . GLY A 1 325 ? 22.189 4.036 -31.355 1.00 81.56 325 GLY A C 1
ATOM 2483 O O . GLY A 1 325 ? 22.446 5.029 -32.028 1.00 81.56 325 GLY A O 1
ATOM 2484 N N . ARG A 1 326 ? 21.900 2.848 -31.904 1.00 73.00 326 ARG A N 1
ATOM 2485 C CA . ARG A 1 326 ? 22.079 2.541 -33.339 1.00 73.00 326 ARG A CA 1
ATOM 2486 C C . ARG A 1 326 ? 21.133 3.279 -34.298 1.00 73.00 326 ARG A C 1
ATOM 2488 O O . ARG A 1 326 ? 21.485 3.464 -35.457 1.00 73.00 326 ARG A O 1
ATOM 2495 N N . GLU A 1 327 ? 19.956 3.679 -33.824 1.00 80.88 327 GLU A N 1
ATOM 2496 C CA . GLU A 1 327 ? 18.93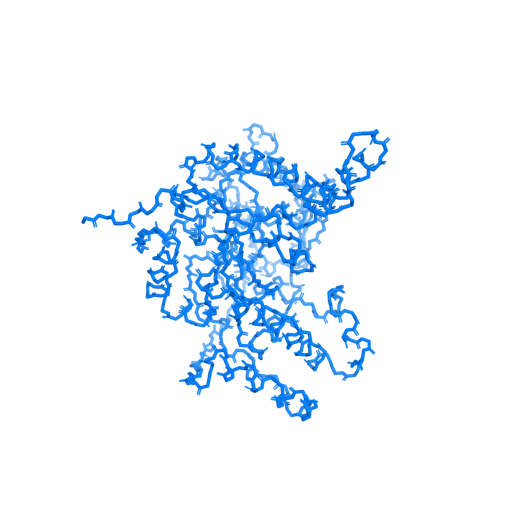7 4.433 -34.572 1.00 80.88 327 GLU A CA 1
ATOM 2497 C C . GLU A 1 327 ? 18.458 5.599 -33.686 1.00 80.88 327 GLU A C 1
ATOM 2499 O O . GLU A 1 327 ? 17.361 5.536 -33.128 1.00 80.88 327 GLU A O 1
ATOM 2504 N N . PRO A 1 328 ? 19.311 6.619 -33.450 1.00 86.19 328 PRO A N 1
ATOM 2505 C CA . PRO A 1 328 ? 18.995 7.668 -32.501 1.00 86.19 328 PRO A CA 1
ATOM 2506 C C . PRO A 1 328 ? 17.946 8.614 -33.079 1.00 86.19 328 PRO A C 1
ATOM 2508 O O . PRO A 1 328 ? 17.962 8.941 -34.267 1.00 86.19 328 PRO A O 1
ATOM 2511 N N . GLY A 1 329 ? 17.053 9.091 -32.227 1.00 88.81 329 GLY A N 1
ATOM 2512 C CA . GLY A 1 329 ? 16.014 10.018 -32.633 1.00 88.81 329 GLY A CA 1
ATOM 2513 C C . GLY A 1 329 ? 15.203 10.505 -31.452 1.00 88.81 329 GLY A C 1
ATOM 2514 O O . GLY A 1 329 ? 15.243 9.941 -30.358 1.00 88.81 329 GLY A O 1
ATOM 2515 N N . GLU A 1 330 ? 14.468 11.580 -31.685 1.00 92.62 330 GLU A N 1
ATOM 2516 C CA . GLU A 1 330 ? 13.564 12.140 -30.698 1.00 92.62 330 GLU A CA 1
ATOM 2517 C C . GLU A 1 330 ? 12.198 12.347 -31.319 1.00 92.62 330 GLU A C 1
ATOM 2519 O O . GLU A 1 330 ? 12.093 12.798 -32.462 1.00 92.62 330 GLU A O 1
ATOM 2524 N N . TRP A 1 331 ? 11.163 12.050 -30.545 1.00 94.69 331 TRP A N 1
ATOM 2525 C CA . TRP A 1 331 ? 9.780 12.258 -30.938 1.00 94.69 331 TRP A CA 1
ATOM 2526 C C . TRP A 1 331 ? 9.012 12.887 -29.797 1.00 94.69 331 TRP A C 1
ATOM 2528 O O . TRP A 1 331 ? 9.271 12.616 -28.624 1.00 94.69 331 TRP A O 1
ATOM 2538 N N . THR A 1 332 ? 8.030 13.697 -30.153 1.00 93.94 332 THR A N 1
ATOM 2539 C CA . THR A 1 332 ? 7.040 14.193 -29.214 1.00 93.94 332 THR A CA 1
ATOM 2540 C C . THR A 1 332 ? 5.720 13.488 -29.473 1.00 93.94 332 THR A C 1
ATOM 2542 O O . THR A 1 332 ? 5.206 13.505 -30.590 1.00 93.94 332 THR A O 1
ATOM 2545 N N . ILE A 1 333 ? 5.184 12.867 -28.428 1.00 93.94 333 ILE A N 1
ATOM 2546 C CA . ILE A 1 333 ? 3.861 12.255 -28.395 1.00 93.94 333 ILE A CA 1
ATOM 2547 C C . ILE A 1 333 ? 2.940 13.234 -27.673 1.00 93.94 333 ILE A C 1
ATOM 2549 O O . ILE A 1 333 ? 3.130 13.514 -26.489 1.00 93.94 333 ILE A O 1
ATOM 2553 N N . ASP A 1 334 ? 1.968 13.784 -28.388 1.00 92.38 334 ASP A N 1
ATOM 2554 C CA . ASP A 1 334 ? 1.027 14.773 -27.872 1.00 92.38 334 ASP A CA 1
ATOM 2555 C C . ASP A 1 334 ? -0.387 14.193 -27.868 1.00 92.38 334 ASP A C 1
ATOM 2557 O O . ASP A 1 334 ? -0.982 13.985 -28.926 1.00 92.38 334 ASP A O 1
ATOM 2561 N N . LEU A 1 335 ? -0.910 13.920 -26.669 1.00 91.19 335 LEU A N 1
ATOM 2562 C CA . LEU A 1 335 ? -2.272 13.425 -26.459 1.00 91.19 335 LEU A CA 1
ATOM 2563 C C . LEU A 1 335 ? -3.249 14.549 -26.076 1.00 91.19 335 LEU A C 1
ATOM 2565 O O . LEU A 1 335 ? -4.413 14.271 -25.801 1.00 91.19 335 LEU A O 1
ATOM 2569 N N . THR A 1 336 ? -2.801 15.811 -26.032 1.00 87.50 336 THR A N 1
ATOM 2570 C CA . THR A 1 336 ? -3.650 16.967 -25.680 1.00 87.50 336 THR A CA 1
ATOM 2571 C C . THR A 1 336 ? -4.514 17.439 -26.850 1.00 87.50 336 THR A C 1
ATOM 2573 O O . THR A 1 336 ? -5.505 18.146 -26.665 1.00 87.50 336 THR A O 1
ATOM 2576 N N . GLN A 1 337 ? -4.148 17.047 -28.070 1.00 81.69 337 GLN A N 1
ATOM 2577 C CA . GLN A 1 337 ? -4.846 17.440 -29.285 1.00 81.69 337 GLN A CA 1
ATOM 2578 C C . GLN A 1 337 ? -6.078 16.570 -29.549 1.00 81.69 337 GLN A C 1
ATOM 2580 O O . GLN A 1 337 ? -6.132 15.397 -29.185 1.00 81.69 337 GLN A O 1
ATOM 2585 N N . ALA A 1 338 ? -7.049 17.130 -30.281 1.00 74.12 338 ALA A N 1
ATOM 2586 C CA . ALA A 1 338 ? -8.261 16.414 -30.694 1.00 74.12 338 ALA A CA 1
ATOM 2587 C C . ALA A 1 338 ? -7.956 15.120 -31.472 1.00 74.12 338 ALA A C 1
ATOM 2589 O O . ALA A 1 338 ? -8.713 14.152 -31.389 1.00 74.12 338 ALA A O 1
ATOM 2590 N N . LYS A 1 339 ? -6.834 15.106 -32.201 1.00 80.62 339 LYS A N 1
ATOM 2591 C CA . LYS A 1 339 ? -6.220 13.906 -32.756 1.00 80.62 339 LYS A CA 1
ATOM 2592 C C . LYS A 1 339 ? -4.807 13.786 -32.179 1.00 80.62 339 LYS A C 1
ATOM 2594 O O . LYS A 1 339 ? -3.986 14.644 -32.498 1.00 80.62 339 LYS A O 1
ATOM 2599 N N . PRO A 1 340 ? -4.522 12.767 -31.355 1.00 85.38 340 PRO A N 1
ATOM 2600 C CA . PRO A 1 340 ? -3.177 12.525 -30.858 1.00 85.38 340 PRO A CA 1
ATOM 2601 C C . PRO A 1 340 ? -2.145 12.418 -31.985 1.00 85.38 340 PRO A C 1
ATOM 2603 O O . PRO A 1 340 ? -2.426 11.833 -33.036 1.00 85.38 340 PRO A O 1
ATOM 2606 N N . VAL A 1 341 ? -0.945 12.957 -31.771 1.00 87.00 341 VAL A N 1
ATOM 2607 C CA . VAL A 1 341 ? 0.126 12.952 -32.780 1.00 87.00 341 VAL A CA 1
ATOM 2608 C C . VAL A 1 341 ? 1.450 12.454 -32.212 1.00 87.00 341 VAL A C 1
ATOM 2610 O O . VAL A 1 341 ? 1.797 12.722 -31.065 1.00 87.00 341 VAL A O 1
ATOM 2613 N N . ILE A 1 342 ? 2.198 11.734 -33.052 1.00 90.69 342 ILE A N 1
ATOM 2614 C CA . ILE A 1 342 ? 3.622 11.446 -32.860 1.00 90.69 342 ILE A CA 1
ATOM 2615 C C . ILE A 1 342 ? 4.375 12.235 -33.927 1.00 90.69 342 ILE A C 1
ATOM 2617 O O . ILE A 1 342 ? 4.217 11.966 -35.124 1.00 90.69 342 ILE A O 1
ATOM 2621 N N . GLU A 1 343 ? 5.182 13.200 -33.505 1.00 90.75 343 GLU A N 1
ATOM 2622 C CA . GLU A 1 343 ? 5.928 14.094 -34.393 1.00 90.75 343 GLU A CA 1
ATOM 2623 C C . GLU A 1 343 ? 7.435 13.953 -34.159 1.00 90.75 343 GLU A C 1
ATOM 2625 O O . GLU A 1 343 ? 7.861 13.803 -33.011 1.00 90.75 343 GLU A O 1
ATOM 2630 N N . PRO A 1 344 ? 8.263 13.973 -35.218 1.00 88.12 344 PRO A N 1
ATOM 2631 C CA . PRO A 1 344 ? 9.711 13.987 -35.062 1.00 88.12 344 PRO A CA 1
ATOM 2632 C C . PRO A 1 344 ? 10.182 15.296 -34.410 1.00 88.12 344 PRO A C 1
ATOM 2634 O O . PRO A 1 344 ? 9.672 16.375 -34.705 1.00 88.12 344 PRO A O 1
ATOM 2637 N N . GLY A 1 345 ? 11.203 15.193 -33.562 1.00 84.31 345 GLY A N 1
ATOM 2638 C CA . GLY A 1 345 ? 11.763 16.289 -32.777 1.00 84.31 345 GLY A CA 1
ATOM 2639 C C . GLY A 1 345 ? 11.304 16.281 -31.316 1.00 84.31 345 GLY A C 1
ATOM 2640 O O . GLY A 1 345 ? 10.175 15.917 -30.982 1.00 84.31 345 GLY A O 1
ATOM 2641 N N . GLY A 1 346 ? 12.204 16.688 -30.421 1.00 77.44 346 GLY A N 1
ATOM 2642 C CA . GLY A 1 346 ? 11.932 16.802 -28.994 1.00 77.44 346 GLY A CA 1
ATOM 2643 C C . GLY A 1 346 ? 11.644 18.239 -28.578 1.00 77.44 346 GLY A C 1
ATOM 2644 O O . GLY A 1 346 ? 12.566 19.049 -28.486 1.00 77.44 346 GLY A O 1
ATOM 2645 N N . ARG A 1 347 ? 10.382 18.553 -28.270 1.00 85.81 347 ARG A N 1
ATOM 2646 C CA . ARG A 1 347 ? 10.033 19.788 -27.548 1.00 85.81 347 ARG A CA 1
ATOM 2647 C C . ARG A 1 347 ? 9.958 19.530 -26.041 1.00 85.81 347 ARG A C 1
ATOM 2649 O O . ARG A 1 347 ? 10.036 18.388 -25.589 1.00 85.81 347 ARG A O 1
ATOM 2656 N N . ALA A 1 348 ? 9.835 20.597 -25.254 1.00 85.31 348 ALA A N 1
ATOM 2657 C CA . ALA A 1 348 ? 9.510 20.464 -23.838 1.00 85.31 348 ALA A CA 1
ATOM 2658 C C . ALA A 1 348 ? 8.185 19.697 -23.683 1.00 85.31 348 ALA A C 1
ATOM 2660 O O . ALA A 1 348 ? 7.233 19.955 -24.420 1.00 85.31 348 ALA A O 1
ATOM 2661 N N . ALA A 1 349 ? 8.162 18.743 -22.759 1.00 90.94 349 ALA A N 1
ATOM 2662 C CA . ALA A 1 349 ? 7.037 17.851 -22.520 1.00 90.94 349 ALA A CA 1
ATOM 2663 C C . ALA A 1 349 ? 6.883 17.601 -21.016 1.00 90.94 349 ALA A C 1
ATOM 2665 O O . ALA A 1 349 ? 7.839 17.772 -20.255 1.00 90.94 349 ALA A O 1
ATOM 2666 N N . ASP A 1 350 ? 5.696 17.167 -20.604 1.00 89.56 350 ASP A N 1
ATOM 2667 C CA . ASP A 1 350 ? 5.357 16.905 -19.199 1.00 89.56 350 ASP A CA 1
ATOM 2668 C C . ASP A 1 350 ? 6.166 15.735 -18.611 1.00 89.56 350 ASP A C 1
ATOM 2670 O O . ASP A 1 350 ? 6.455 15.685 -17.409 1.00 89.56 350 ASP A O 1
ATOM 2674 N N . CYS A 1 351 ? 6.570 14.793 -19.468 1.00 89.12 351 CYS A N 1
ATOM 2675 C CA . CYS A 1 351 ? 7.518 13.740 -19.134 1.00 89.12 351 CYS A CA 1
ATOM 2676 C C . CYS A 1 351 ? 8.445 13.386 -20.304 1.00 89.12 351 CYS A C 1
ATOM 2678 O O . CYS A 1 351 ? 8.132 13.589 -21.479 1.00 89.12 351 CYS A O 1
ATOM 2680 N N . VAL A 1 352 ? 9.600 12.811 -19.977 1.00 88.12 352 VAL A N 1
ATOM 2681 C CA . VAL A 1 352 ? 10.589 12.316 -20.939 1.00 88.12 352 VAL A CA 1
ATOM 2682 C C . VAL A 1 352 ? 10.844 10.841 -20.663 1.00 88.12 352 VAL A C 1
ATOM 2684 O O . VAL A 1 352 ? 11.096 10.479 -19.516 1.00 88.12 352 VAL A O 1
ATOM 2687 N N . ILE A 1 353 ? 10.801 10.010 -21.704 1.00 89.62 353 ILE A N 1
ATOM 2688 C CA . ILE A 1 353 ? 11.193 8.596 -21.667 1.00 89.62 353 ILE A CA 1
ATOM 2689 C C . ILE A 1 353 ? 12.431 8.443 -22.546 1.00 89.62 353 ILE A C 1
ATOM 2691 O O . ILE A 1 353 ? 12.395 8.810 -23.720 1.00 89.62 353 ILE A O 1
ATOM 2695 N N . SER A 1 354 ? 13.521 7.912 -21.999 1.00 89.62 354 SER A N 1
ATOM 2696 C CA . SER A 1 354 ? 14.765 7.680 -22.734 1.00 89.62 354 SER A CA 1
ATOM 2697 C C . SER A 1 354 ? 15.205 6.222 -22.673 1.00 89.62 354 SER A C 1
ATOM 2699 O O . SER A 1 354 ? 15.151 5.598 -21.620 1.00 89.62 354 SER A O 1
ATOM 2701 N N . LEU A 1 355 ? 15.638 5.650 -23.796 1.00 90.56 355 LEU A N 1
ATOM 2702 C CA . LEU A 1 355 ? 16.109 4.262 -23.866 1.00 90.56 355 LEU A CA 1
ATOM 2703 C C . LEU A 1 355 ? 16.970 4.018 -25.108 1.00 90.56 355 LEU A C 1
ATOM 2705 O O . LEU A 1 355 ? 16.991 4.825 -26.037 1.00 90.56 355 LEU A O 1
ATOM 2709 N N . ALA A 1 356 ? 17.706 2.908 -25.128 1.00 89.75 356 ALA A N 1
ATOM 2710 C CA . ALA A 1 356 ? 18.408 2.471 -26.330 1.00 89.75 356 ALA A CA 1
ATOM 2711 C C . ALA A 1 356 ? 17.419 1.916 -27.370 1.00 89.75 356 ALA A C 1
ATOM 2713 O O . ALA A 1 356 ? 16.395 1.333 -27.013 1.00 89.75 356 ALA A O 1
ATOM 2714 N N . ALA A 1 357 ? 17.747 2.060 -28.656 1.00 85.88 357 ALA A N 1
ATOM 2715 C CA . ALA A 1 357 ? 16.945 1.519 -29.753 1.00 85.88 357 ALA A CA 1
ATOM 2716 C C . ALA A 1 357 ? 16.700 0.008 -29.612 1.00 85.88 357 ALA A C 1
ATOM 2718 O O . ALA A 1 357 ? 15.576 -0.435 -29.819 1.00 85.88 357 ALA A O 1
ATOM 2719 N N . ASP A 1 358 ? 17.715 -0.767 -29.213 1.00 84.44 358 ASP A N 1
ATOM 2720 C CA . ASP A 1 358 ? 17.578 -2.217 -29.018 1.00 84.44 358 ASP A CA 1
ATOM 2721 C C . ASP A 1 358 ? 16.554 -2.537 -27.918 1.00 84.44 358 ASP A C 1
ATOM 2723 O O . ASP A 1 358 ? 15.614 -3.288 -28.166 1.00 84.44 358 ASP A O 1
ATOM 2727 N N . THR A 1 359 ? 16.633 -1.853 -26.768 1.00 83.81 359 THR A N 1
ATOM 2728 C CA . THR A 1 359 ? 15.636 -1.968 -25.694 1.00 83.81 359 THR A CA 1
ATOM 2729 C C . THR A 1 359 ? 14.230 -1.648 -26.200 1.00 83.81 359 THR A C 1
ATOM 2731 O O . THR A 1 359 ? 13.294 -2.385 -25.919 1.00 83.81 359 THR A O 1
ATOM 2734 N N . LEU A 1 360 ? 14.051 -0.563 -26.963 1.00 86.81 360 LEU A N 1
ATOM 2735 C CA . LEU A 1 360 ? 12.737 -0.187 -27.498 1.00 86.81 360 LEU A CA 1
ATOM 2736 C C . LEU A 1 360 ? 12.150 -1.280 -28.407 1.00 86.81 360 LEU A C 1
ATOM 2738 O O . LEU A 1 360 ? 10.953 -1.557 -28.342 1.00 86.81 360 LEU A O 1
ATOM 2742 N N . ILE A 1 361 ? 12.990 -1.900 -29.236 1.00 84.88 361 ILE A N 1
ATOM 2743 C CA . ILE A 1 361 ? 12.589 -2.965 -30.161 1.00 84.88 361 ILE A CA 1
ATOM 2744 C C . ILE A 1 361 ? 12.207 -4.234 -29.393 1.00 84.88 361 ILE A C 1
ATOM 2746 O O . ILE A 1 361 ? 11.154 -4.806 -29.664 1.00 84.88 361 ILE A O 1
ATOM 2750 N N . GLU A 1 362 ? 13.013 -4.642 -28.410 1.00 83.44 362 GLU A N 1
ATOM 2751 C CA . GLU A 1 362 ? 12.731 -5.798 -27.545 1.00 83.44 362 GLU A CA 1
ATOM 2752 C C . GLU A 1 362 ? 11.408 -5.630 -26.783 1.00 83.44 362 GLU A C 1
ATOM 2754 O O . GLU A 1 362 ? 10.615 -6.572 -26.693 1.00 83.44 362 GLU A O 1
ATOM 2759 N N . LEU A 1 363 ? 11.148 -4.422 -26.265 1.00 84.38 363 LEU A N 1
ATOM 2760 C CA . LEU A 1 363 ? 9.903 -4.083 -25.572 1.00 84.38 363 LEU A CA 1
ATOM 2761 C C . LEU A 1 363 ? 8.695 -4.169 -26.512 1.00 84.38 363 LEU A C 1
ATOM 2763 O O . LEU A 1 363 ? 7.688 -4.782 -26.163 1.00 84.38 363 LEU A O 1
ATOM 2767 N N . ALA A 1 364 ? 8.792 -3.587 -27.710 1.00 82.50 364 ALA A N 1
ATOM 2768 C CA . ALA A 1 364 ? 7.708 -3.601 -28.694 1.00 82.50 364 ALA A CA 1
ATOM 2769 C C . ALA A 1 364 ? 7.418 -5.009 -29.242 1.00 82.50 364 ALA A C 1
ATOM 2771 O O . ALA A 1 364 ? 6.272 -5.331 -29.548 1.00 82.50 364 ALA A O 1
ATOM 2772 N N . ALA A 1 365 ? 8.444 -5.858 -29.336 1.00 80.56 365 ALA A N 1
ATOM 2773 C CA . ALA A 1 365 ? 8.309 -7.257 -29.731 1.00 80.56 365 ALA A CA 1
ATOM 2774 C C . ALA A 1 365 ? 7.805 -8.169 -28.594 1.00 80.56 365 ALA A C 1
ATOM 2776 O O . ALA A 1 365 ? 7.564 -9.353 -28.826 1.00 80.56 365 ALA A O 1
ATOM 2777 N N . GLY A 1 366 ? 7.677 -7.655 -27.364 1.00 77.19 366 GLY A N 1
ATOM 2778 C CA . GLY A 1 366 ? 7.330 -8.448 -26.181 1.00 77.19 366 GLY A CA 1
ATOM 2779 C C . GLY A 1 366 ? 8.427 -9.425 -25.739 1.00 77.19 366 GLY A C 1
ATOM 2780 O O . GLY A 1 366 ? 8.163 -10.302 -24.921 1.00 77.19 366 GLY A O 1
ATOM 2781 N N . GLN A 1 367 ? 9.646 -9.285 -26.269 1.00 79.56 367 GLN A N 1
ATOM 2782 C CA . GLN A 1 367 ? 10.811 -10.110 -25.926 1.00 79.56 367 GLN A CA 1
ATOM 2783 C C . GLN A 1 367 ? 11.414 -9.714 -24.578 1.00 79.56 367 GLN A C 1
ATOM 2785 O O . GLN A 1 367 ? 12.035 -10.530 -23.905 1.00 79.56 367 GLN A O 1
ATOM 2790 N N . AR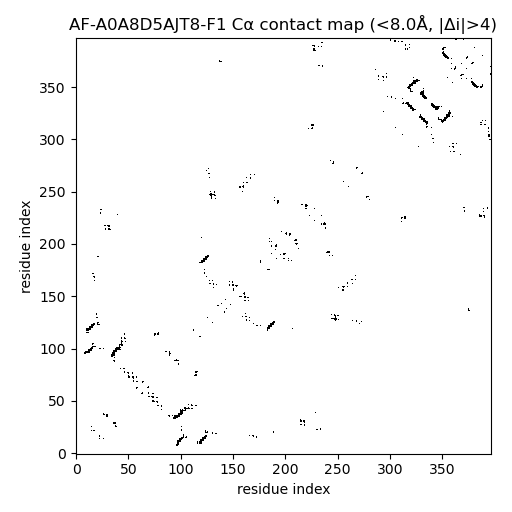G A 1 368 ? 11.204 -8.460 -24.171 1.00 79.12 368 ARG A N 1
ATOM 2791 C CA . ARG A 1 368 ? 11.599 -7.938 -22.868 1.00 79.12 368 ARG A CA 1
ATOM 2792 C C . ARG A 1 368 ? 10.413 -7.258 -22.210 1.00 79.12 368 ARG A C 1
ATOM 2794 O O . ARG A 1 368 ? 9.641 -6.563 -22.866 1.00 79.12 368 ARG A O 1
ATOM 2801 N N . SER A 1 369 ? 10.263 -7.435 -20.901 1.00 80.94 369 SER A N 1
ATOM 2802 C CA . SER A 1 369 ? 9.221 -6.721 -20.162 1.00 80.94 369 SER A CA 1
ATOM 2803 C C . SER A 1 369 ? 9.660 -5.288 -19.845 1.00 80.94 369 SER A C 1
ATOM 2805 O O . SER A 1 369 ? 10.826 -5.035 -19.536 1.00 80.94 369 SER A O 1
ATOM 2807 N N . VAL A 1 370 ? 8.711 -4.344 -19.854 1.00 79.31 370 VAL A N 1
ATOM 2808 C CA . VAL A 1 370 ? 8.958 -2.945 -19.439 1.00 79.31 370 VAL A CA 1
ATOM 2809 C C . VAL A 1 370 ? 9.509 -2.886 -18.016 1.00 79.31 370 VAL A C 1
ATOM 2811 O O . VAL A 1 370 ? 10.378 -2.075 -17.709 1.00 79.31 370 VAL A O 1
ATOM 2814 N N . VAL A 1 371 ? 9.030 -3.790 -17.163 1.00 75.56 371 VAL A N 1
ATOM 2815 C CA . VAL A 1 371 ? 9.467 -3.937 -15.777 1.00 75.56 371 VAL A CA 1
ATOM 2816 C C . VAL A 1 371 ? 10.947 -4.283 -15.690 1.00 75.56 371 VAL A C 1
ATOM 2818 O O . VAL A 1 371 ? 11.685 -3.588 -14.997 1.00 75.56 371 VAL A O 1
ATOM 2821 N N . ASP A 1 372 ? 11.376 -5.321 -16.407 1.00 77.88 372 ASP A N 1
ATOM 2822 C CA . ASP A 1 372 ? 12.776 -5.739 -16.434 1.00 77.88 372 ASP A CA 1
ATOM 2823 C C . ASP A 1 372 ? 13.673 -4.619 -16.976 1.00 77.88 372 ASP A C 1
ATOM 2825 O O . ASP A 1 372 ? 14.689 -4.278 -16.370 1.00 77.88 372 ASP A O 1
ATOM 2829 N N . ALA A 1 373 ? 13.283 -4.001 -18.093 1.00 79.44 373 ALA A N 1
ATOM 2830 C CA . ALA A 1 373 ? 14.056 -2.924 -18.697 1.00 79.44 373 ALA A CA 1
ATOM 2831 C C . ALA A 1 373 ? 14.194 -1.716 -17.753 1.00 79.44 373 ALA A C 1
ATOM 2833 O O . ALA A 1 373 ? 15.280 -1.147 -17.635 1.00 79.44 373 ALA A O 1
ATOM 2834 N N . PHE A 1 374 ? 13.127 -1.349 -17.038 1.00 79.88 374 PHE A N 1
ATOM 2835 C CA . PHE A 1 374 ? 13.159 -0.269 -16.056 1.00 79.88 374 PHE A CA 1
ATOM 2836 C C . PHE A 1 374 ? 14.047 -0.604 -14.848 1.00 79.88 374 PHE A C 1
ATOM 2838 O O . PHE A 1 374 ? 14.930 0.180 -14.507 1.00 79.88 374 PHE A O 1
ATOM 2845 N N . GLU A 1 375 ? 13.877 -1.777 -14.226 1.00 70.06 375 GLU A N 1
ATOM 2846 C CA . GLU A 1 375 ? 14.674 -2.184 -13.054 1.00 70.06 375 GLU A CA 1
ATOM 2847 C C . GLU A 1 375 ? 16.165 -2.343 -13.373 1.00 70.06 375 GLU A C 1
ATOM 2849 O O . GLU A 1 375 ? 17.026 -2.084 -12.528 1.00 70.06 375 GLU A O 1
ATOM 2854 N N . ASN A 1 376 ? 16.494 -2.713 -14.611 1.00 74.62 376 ASN A N 1
ATOM 2855 C CA . ASN A 1 376 ? 17.876 -2.793 -15.065 1.00 74.62 376 ASN A CA 1
ATOM 2856 C C . ASN A 1 376 ? 18.488 -1.438 -15.459 1.00 74.62 376 ASN A C 1
ATOM 2858 O O . ASN A 1 376 ? 19.680 -1.389 -15.767 1.00 74.62 376 ASN A O 1
ATOM 2862 N N . GLY A 1 377 ? 17.713 -0.348 -15.433 1.00 74.75 377 GLY A N 1
ATOM 2863 C CA . GLY A 1 377 ? 18.162 0.989 -15.829 1.00 74.75 377 GLY A CA 1
ATOM 2864 C C . GLY A 1 377 ? 18.256 1.195 -17.344 1.00 74.75 377 GLY A C 1
ATOM 2865 O O . GLY A 1 377 ? 18.891 2.145 -17.792 1.00 74.75 377 GLY A O 1
ATOM 2866 N N . ALA A 1 378 ? 17.631 0.324 -18.142 1.00 82.94 378 ALA A N 1
ATOM 2867 C CA . ALA A 1 378 ? 17.575 0.449 -19.599 1.00 82.94 378 ALA A CA 1
ATOM 2868 C C . ALA A 1 378 ? 16.522 1.473 -20.075 1.00 82.94 378 ALA A C 1
ATOM 2870 O O . ALA A 1 378 ? 16.489 1.797 -21.263 1.00 82.94 378 ALA A O 1
ATOM 2871 N N . ILE A 1 379 ? 15.687 1.981 -19.156 1.00 84.88 379 ILE A N 1
ATOM 2872 C CA . ILE A 1 379 ? 14.722 3.065 -19.377 1.00 84.88 379 ILE A CA 1
ATOM 2873 C C . ILE A 1 379 ? 14.998 4.194 -18.376 1.00 84.88 379 ILE A C 1
ATOM 2875 O O . ILE A 1 379 ? 14.939 3.988 -17.165 1.00 84.88 379 ILE A O 1
ATOM 2879 N N . GLY A 1 380 ? 15.261 5.397 -18.877 1.00 82.62 380 GLY A N 1
ATOM 2880 C CA . GLY A 1 380 ? 15.296 6.636 -18.110 1.00 82.62 380 GLY A CA 1
ATOM 2881 C C . GLY A 1 380 ? 13.953 7.362 -18.165 1.00 82.62 380 GLY A C 1
ATOM 2882 O O . GLY A 1 380 ? 13.297 7.402 -19.205 1.00 82.62 380 GLY A O 1
ATOM 2883 N N . ILE A 1 381 ? 13.544 7.955 -17.041 1.00 85.00 381 ILE A N 1
ATOM 2884 C CA . ILE A 1 381 ? 12.332 8.776 -16.943 1.00 85.00 381 ILE A CA 1
ATOM 2885 C C . ILE A 1 381 ? 12.685 10.107 -16.277 1.00 85.00 381 ILE A C 1
ATOM 2887 O O . ILE A 1 381 ? 13.357 10.126 -15.247 1.00 85.00 381 ILE A O 1
ATOM 2891 N N . ALA A 1 382 ? 12.208 11.215 -16.843 1.00 83.62 382 ALA A N 1
ATOM 2892 C CA . ALA A 1 382 ? 12.276 12.543 -16.233 1.00 83.62 382 ALA A CA 1
ATOM 2893 C C . ALA A 1 382 ? 10.913 13.254 -16.299 1.00 83.62 382 ALA A C 1
ATOM 2895 O O . ALA A 1 382 ? 10.102 12.972 -17.180 1.00 83.62 382 ALA A O 1
ATOM 2896 N N . GLY A 1 383 ? 10.664 14.190 -15.378 1.00 85.69 383 GLY A N 1
ATOM 2897 C CA . GLY A 1 383 ? 9.378 14.889 -15.263 1.00 85.69 383 GLY A CA 1
ATOM 2898 C C . GLY A 1 383 ? 8.329 14.067 -14.509 1.00 85.69 383 GLY A C 1
ATOM 2899 O O . GLY A 1 383 ? 8.636 13.445 -13.491 1.00 85.69 383 GLY A O 1
ATOM 2900 N N . ASN A 1 384 ? 7.082 14.076 -14.984 1.00 80.19 384 ASN A N 1
ATOM 2901 C CA . ASN A 1 384 ? 5.983 13.361 -14.337 1.00 80.19 384 ASN A CA 1
ATOM 2902 C C . ASN A 1 384 ? 6.065 11.839 -14.588 1.00 80.19 384 ASN A C 1
ATOM 2904 O O . ASN A 1 384 ? 5.748 11.346 -15.669 1.00 80.19 384 ASN A O 1
ATOM 2908 N N . VAL A 1 385 ? 6.467 11.082 -13.563 1.00 79.56 385 VAL A N 1
ATOM 2909 C CA . VAL A 1 385 ? 6.655 9.619 -13.636 1.00 79.56 385 VAL A CA 1
ATOM 2910 C C . VAL A 1 385 ? 5.336 8.855 -13.809 1.00 79.56 385 VAL A C 1
ATOM 2912 O O . VAL A 1 385 ? 5.300 7.851 -14.524 1.00 79.56 385 VAL A O 1
ATOM 2915 N N . SER A 1 386 ? 4.246 9.318 -13.185 1.00 75.00 386 SER A N 1
ATOM 2916 C CA . SER A 1 386 ? 2.927 8.683 -13.345 1.00 75.00 386 SER A CA 1
ATOM 2917 C C . SER A 1 386 ? 2.443 8.834 -14.786 1.00 75.00 386 SER A C 1
ATOM 2919 O O . SER A 1 386 ? 2.053 7.852 -15.415 1.00 75.00 386 SER A O 1
ATOM 2921 N N . LEU A 1 387 ? 2.615 10.028 -15.359 1.00 82.00 387 LEU A N 1
ATOM 2922 C CA . LEU A 1 387 ? 2.301 10.283 -16.759 1.00 82.00 387 LEU A CA 1
ATOM 2923 C C . LEU A 1 387 ? 3.143 9.408 -17.701 1.00 82.00 387 LEU A C 1
ATOM 2925 O O . LEU A 1 387 ? 2.588 8.756 -18.582 1.00 82.00 387 LEU A O 1
ATOM 2929 N N . ALA A 1 388 ? 4.458 9.306 -17.472 1.00 84.25 388 ALA A N 1
ATOM 2930 C CA . ALA A 1 388 ? 5.331 8.419 -18.249 1.00 84.25 388 ALA A CA 1
ATOM 2931 C C . ALA A 1 388 ? 4.887 6.946 -18.183 1.00 84.25 388 ALA A C 1
ATOM 2933 O O . ALA A 1 388 ? 4.957 6.227 -19.180 1.00 84.25 388 ALA A O 1
ATOM 2934 N N . THR A 1 389 ? 4.382 6.502 -17.029 1.00 82.25 389 THR A N 1
ATOM 2935 C CA . THR A 1 389 ? 3.829 5.150 -16.858 1.00 82.25 389 THR A CA 1
ATOM 2936 C C . THR A 1 389 ? 2.554 4.958 -17.680 1.00 82.25 389 THR A C 1
ATOM 2938 O O . THR A 1 389 ? 2.419 3.938 -18.357 1.00 82.25 389 THR A O 1
ATOM 2941 N N . SER A 1 390 ? 1.648 5.942 -17.686 1.00 83.94 390 SER A N 1
ATOM 2942 C CA . SER A 1 390 ? 0.437 5.905 -18.514 1.00 83.94 390 SER A CA 1
ATOM 2943 C C . SER A 1 390 ? 0.755 5.884 -20.012 1.00 83.94 390 SER A C 1
ATOM 2945 O O . SER A 1 390 ? 0.152 5.102 -20.746 1.00 83.94 390 SER A O 1
ATOM 2947 N N . PHE A 1 391 ? 1.754 6.654 -20.465 1.00 86.12 391 PHE A N 1
ATOM 2948 C CA . PHE A 1 391 ? 2.277 6.564 -21.835 1.00 86.12 391 PHE A CA 1
ATOM 2949 C C . PHE A 1 391 ? 2.837 5.172 -22.135 1.00 86.12 391 PHE A C 1
ATOM 2951 O O . PHE A 1 391 ? 2.459 4.561 -23.130 1.00 86.12 391 PHE A O 1
ATOM 2958 N N . GLY A 1 392 ? 3.683 4.623 -21.260 1.00 83.69 392 GLY A N 1
ATOM 2959 C CA . GLY A 1 392 ? 4.208 3.267 -21.424 1.00 83.69 392 GLY A CA 1
ATOM 2960 C C . GLY A 1 392 ? 3.095 2.222 -21.547 1.00 83.69 392 GLY A C 1
ATOM 2961 O O . GLY A 1 392 ? 3.143 1.378 -22.437 1.00 83.69 392 GLY A O 1
ATOM 2962 N N . LYS A 1 393 ? 2.047 2.311 -20.719 1.00 81.06 393 LYS A N 1
ATOM 2963 C CA . LYS A 1 393 ? 0.889 1.409 -20.782 1.00 81.06 393 LYS A CA 1
ATOM 2964 C C . LYS A 1 393 ? 0.056 1.599 -22.050 1.00 81.06 393 LYS A C 1
ATOM 2966 O O . LYS A 1 393 ? -0.399 0.617 -22.628 1.00 81.06 393 LYS A O 1
ATOM 2971 N N . LEU A 1 394 ? -0.136 2.836 -22.507 1.00 82.81 394 LEU A N 1
ATOM 2972 C CA . LEU A 1 394 ? -0.825 3.117 -23.767 1.00 82.81 394 LEU A CA 1
ATOM 2973 C C . LEU A 1 394 ? -0.101 2.452 -24.945 1.00 82.81 394 LEU A C 1
ATOM 2975 O O . LEU A 1 394 ? -0.752 1.796 -25.755 1.00 82.81 394 LEU A O 1
ATOM 2979 N N . LEU A 1 395 ? 1.227 2.588 -24.993 1.00 84.81 395 LEU A N 1
ATOM 2980 C CA . LEU A 1 395 ? 2.067 2.203 -26.129 1.00 84.81 395 LEU A CA 1
ATOM 2981 C C . LEU A 1 395 ? 2.483 0.723 -26.134 1.00 84.81 395 LEU A C 1
ATOM 2983 O O . LEU A 1 395 ? 2.638 0.145 -27.205 1.00 84.81 395 LEU A O 1
ATOM 2987 N N . LEU A 1 396 ? 2.683 0.122 -24.956 1.00 80.31 396 LEU A N 1
ATOM 2988 C CA . LEU A 1 396 ? 3.267 -1.220 -24.790 1.00 80.31 396 LEU A CA 1
ATOM 2989 C C . LEU A 1 396 ? 2.401 -2.182 -23.953 1.00 80.31 396 LEU A C 1
ATOM 2991 O O . LEU A 1 396 ? 2.741 -3.359 -23.845 1.00 80.31 396 LEU A O 1
ATOM 2995 N N . GLY A 1 397 ? 1.333 -1.689 -23.309 1.00 65.12 397 GLY A N 1
ATOM 2996 C CA . GLY A 1 397 ? 0.463 -2.475 -22.413 1.00 65.12 397 GLY A CA 1
ATOM 2997 C C . GLY A 1 397 ? -0.415 -3.495 -23.119 1.00 65.12 397 GLY A C 1
ATOM 2998 O O . GLY A 1 397 ? -0.721 -3.270 -24.309 1.00 65.12 397 GLY A O 1
#

Nearest PDB structures (foldseek):
  3ap3-assembly2_C  TM=6.885E-01  e=1.024E-10  Homo sapiens
  2qzt-assembly1_A  TM=7.527E-01  e=1.546E-05  Aedes aegypti
  2z6v-assembly1_A  TM=4.881E-01  e=3.330E-06  Mycobacterium avium
  2ksi-assembly1_A  TM=7.984E-01  e=3.696E-03  Aedes aegypti
  4av7-assembly3_E  TM=2.510E-01  e=1.548E-03  Pseudomonas sp. DSM 6611

Solvent-accessible surface area (backbone atoms only — not comparable to full-atom values): 22048 Å² total; per-residue (Å²): 134,80,86,70,60,84,86,67,74,62,50,44,34,36,47,46,45,55,87,75,26,53,54,54,59,52,42,40,52,52,37,40,37,70,52,30,34,55,45,67,77,34,63,26,60,50,46,53,52,43,28,52,52,41,35,54,52,35,68,72,40,98,78,28,73,55,75,70,53,29,52,52,52,12,33,53,52,31,33,52,54,52,50,53,58,49,50,54,55,14,52,75,66,63,18,62,26,42,32,39,48,25,67,73,22,65,89,28,43,78,54,45,42,67,44,38,80,70,38,37,33,39,42,40,38,51,60,65,47,29,35,41,44,58,50,49,47,72,35,87,84,68,81,50,82,92,46,48,72,35,32,70,75,29,76,90,35,62,68,41,14,46,45,48,53,49,46,58,54,50,50,52,53,51,52,50,40,72,74,34,76,92,35,45,45,83,40,49,38,66,49,46,42,77,40,40,66,67,48,45,40,53,52,28,49,74,71,76,41,86,66,60,76,74,37,59,62,63,42,43,67,81,51,86,69,30,59,56,82,76,51,73,60,58,70,70,38,79,66,85,62,59,88,74,55,53,60,22,75,78,52,72,66,85,75,35,55,68,75,56,49,56,52,45,51,56,50,37,48,74,72,63,52,80,79,66,84,73,70,87,84,83,88,84,89,88,85,88,86,74,91,79,49,68,67,55,48,52,53,51,33,53,52,32,42,66,76,37,44,70,54,41,52,43,51,50,46,36,36,20,41,40,31,35,74,95,63,59,48,36,27,28,38,35,30,70,46,100,67,64,45,79,42,84,46,67,62,95,48,59,13,36,44,34,33,38,36,68,56,54,50,33,39,72,71,65,76,38,54,69,56,58,38,42,53,72,63,51,44,47,77,47,74,41,63,44,58,47,48,32,50,48,38,56,55,68,91

Radius of gyration: 23.47 Å; Cα contacts (8 Å, |Δi|>4): 573; chains: 1; bounding box: 60×54×70 Å

Sequence (397 aa):
MDHFDANDAGNPVFILSLKRSGSTLLRNVVDSHPAVFASVFAIGPLCEALNSTHYLALARSAGGGSEPERRALALDKTRAAVTGLMDEYAKADQARLWCDKSLVNLPHLPLIDRVFPNAKYICLYRHCLDFVHSYLSMSRLGFLPEICGHVQKSPHNVVAAIAEYWVERNSAIQAFERAHPGRCFRVNYESLASRPGETLTALFGFLGLEWDDSLLEKTFGQPAGGFAEGDIKFHFSKKIHTASIGGGASLPVETIPAPLRARIDALLDDLGYSAQRLPEETDGAETAPQRGAVAGVLEGFRAAIDQRGDYAKAIGGTCRLVVNGREPGEWTIDLTQAKPVIEPGGRAADCVISLAADTLIELAAGQRSVVDAFENGAIGIAGNVSLATSFGKLLLG

Secondary structure (DSSP, 8-state):
-----TTSTT--EEEEE-TTSSHHHHHHHHHTSTTEEEE---HHHHHHHHHHHHHHHHHHSTT--SHHHHHHHHHHHHHHHHHHHHHHHHHHTT-SEEEE--GGGGGGHHHHHHH-TT-EEEEEE--HHHHHHHHHTT-TT---GGGHHHHHHSTT-HHHHHHHHHHHHHHHHHHHHHHSTTTEEEEEHHHHHH-HHHHHHHHHHHTT----TTHHHHHSSPPTTS---S-HHHHT-SS--STTSSGGGGS-GGGS-HHHHHHHHHHHHHTT-TT-PPPP-------PPPSSHHHHHHHHHHHHHHHTHHHHHHH--EEEEEEESSS-EEEEEE-SSSS-EEEES----SEEEEEEHHHHHHHHTTSS-HHHHHHTT-EEEEE-HHHHHHHHHHHH-

InterPro domains:
  IPR003033 SCP2 sterol-binding domain [PF02036] (307-395)
  IPR026634 Protein-tyrosine sulfotransferase-like [PTHR12788] (8-217)